Protein AF-0000000079967316 (afdb_homodimer)

Secondary structure (DSSP, 8-state):
--SSTTGGGTTTHHHHHHHHHHHHHHHHHGGG--------HHHHHHHHHHHHHHHHHHHHHHHHHHHHHHHHHSSSS-TTTT--SSS-GGGGG---S--SS-EEEES-SSTT-EEEE-HHHHHHHSB---STT--SPP-EEEEE--TT--HHHHHHHHHB--EEEEE-SS-SS--TTS-GGGGGGEEEE--EE-SS-BTTSSS-EE-HHHHHHHTT-S-EEEEEE--TTHHHHHHHHHHHHHHHH--TT-----SEEEEEEEEE--SS-SSTTS-S-----SHHHHHHHHHHHHHTTEEEEEEEE-HHHHHHHTSS-EEEEEEEESS-TTT-GGG--/--SSTTGGGTTTHHHHHHHHHHHHHHHHHGGG--------HHHHHHHHHHHHHHHHHHHHHHHHHHHHHHHHHSSSS-TTTTTTSS--GGGGG---S--SS-EEEES-SSTT-EEEE-HHHHHHHSB---STT--SPP-EEEEE--TT--HHHHHHHHHB--EEEEE-SS-SS--TTS-GGGGGGEEEE--EE-SS-BTTSSS-EE-HHHHHHHTT-S-EEEEEE--TTHHHHHHHHHHHHHHHH--TT-----SEEEEEEEEE--SS-SSTT--S-----SHHHHHHHHHHHHHTTEEEEEEEE-HHHHHHHTSS-EEEEEEEESS-TTT-GGG--

Sequence (674 aa):
MRFFYLRLFSKLASIYVLLKLVTTAYLQLQSLLPLSTRPNASCASQQLNMRLAYAERLWENSANARKHMLATSGAHRSFPEGYIYPYNIWDFARPSFFCPHDLERIGSLSDGGKVVCGMSRYETESPGPSSNVNSARPLIVYSFGIGNDSSFETSLLQRTNALVWGYDHSVDTWAEEIPPHQASRAQFKKASIGRVTNLAKDPPQFTIQDLMKSNNHSYIDLVKMDIEGAEFDAMSSLVSFVLGEQREGANATIPIGQLLVEIHLWTAPFDEDDGELIVPKNISSWIQWWSNIEELGLRPVNNEDNWIGNSITGRPSFMEYTLINAHDKKRNILLWEMRFFYLRLFSKLASIYVLLKLVTTAYLQLQSLLPLSTRPNASCASQQLNMRLAYAERLWENSANARKHMLATSGAHRSFPEGYIYPYNIWDFARPSFFCPHDLERIGSLSDGGKVVCGMSRYETESPGPSSNVNSARPLIVYSFGIGNDSSFETSLLQRTNALVWGYDHSVDTWAEEIPPHQASRAQFKKASIGRVTNLAKDPPQFTIQDLMKSNNHSYIDLVKMDIEGAEFDAMSSLVSFVLGEQREGANATIPIGQLLVEIHLWTAPFDEDDGELIVPKNISSWIQWWSNIEELGLRPVNNEDNWIGNSITGRPSFMEYTLINAHDKKRNILLWE

pLDDT: mean 84.81, std 19.81, range [20.23, 98.93]

Radius of gyration: 24.82 Å; Cα contacts (8 Å, |Δi|>4): 1251; chains: 2; bounding box: 50×74×70 Å

Solvent-accessible surface area (backbone atoms only — not comparable to full-atom values): 36699 Å² total; per-residue (Å²): 129,79,75,61,70,67,62,68,60,59,73,65,47,64,70,46,53,59,58,49,50,55,55,40,52,58,53,57,67,70,64,71,70,79,82,72,86,75,71,63,61,70,51,53,30,54,51,50,52,51,44,48,55,51,26,49,50,45,29,53,46,46,57,53,46,37,53,53,48,41,76,75,63,47,70,94,56,56,58,67,78,49,35,48,69,79,44,36,64,60,55,70,68,51,55,37,24,43,50,88,52,47,60,43,75,38,32,38,82,38,84,74,30,44,60,36,70,27,58,69,53,46,34,68,60,14,45,27,73,54,68,101,73,70,84,52,63,64,38,39,32,40,34,35,46,45,66,83,52,29,43,37,59,34,48,44,46,65,47,15,38,37,38,36,41,36,32,23,62,88,43,88,56,78,26,87,60,58,48,76,94,52,42,88,39,48,46,73,45,56,20,41,63,22,58,53,68,35,76,85,43,89,58,29,29,32,23,63,63,56,50,28,55,76,68,73,41,87,60,35,49,33,35,40,37,47,55,90,33,30,56,50,28,24,50,50,37,44,50,51,51,48,61,69,64,46,56,90,90,57,86,58,55,60,57,44,28,27,44,33,35,46,46,54,60,59,92,59,72,90,45,84,81,52,60,91,66,58,55,61,74,38,60,65,52,42,50,49,56,54,48,55,49,38,68,26,26,39,37,38,45,39,63,44,77,35,59,55,60,17,53,74,68,52,40,95,32,32,38,35,36,24,28,36,38,78,64,48,53,86,78,21,73,92,56,56,106,130,80,75,61,70,65,63,67,62,59,74,66,46,65,69,47,53,60,58,51,49,54,56,42,52,58,52,57,66,70,64,72,70,79,82,74,86,75,71,62,63,68,53,54,30,53,52,50,53,51,44,51,53,51,26,50,52,46,29,52,45,45,58,53,46,38,53,52,47,41,77,74,66,47,71,93,53,55,59,67,80,48,34,48,68,79,43,35,64,62,54,69,68,51,55,38,25,44,50,87,51,48,59,42,77,38,34,40,81,39,86,76,30,45,61,36,70,26,57,69,52,46,33,68,60,15,45,28,74,56,67,101,72,72,84,53,63,65,39,37,32,42,35,33,45,46,66,80,51,29,43,38,59,32,47,44,46,65,49,14,36,36,37,35,42,36,32,23,60,89,43,88,55,77,27,87,60,54,49,75,93,53,41,90,39,49,46,71,44,58,20,40,62,22,58,53,67,36,77,87,41,88,58,29,28,32,22,63,63,56,50,28,54,75,69,72,40,86,58,36,50,34,36,40,38,48,56,88,36,30,57,48,29,23,49,51,38,44,49,51,50,50,62,70,64,47,56,91,89,57,86,58,56,60,58,47,27,27,43,33,36,47,46,52,61,59,92,59,71,88,44,86,81,53,61,92,69,61,56,61,75,39,60,66,52,42,50,48,56,53,48,55,49,36,69,26,26,39,38,38,45,38,63,42,78,35,59,58,60,16,54,73,68,51,41,94,32,33,37,35,35,24,27,37,36,76,63,49,52,86,77,20,73,90,56,54,104

Foldseek 3Di:
DLPPVVVVVPVVLPVVVVVQQVVLVVVLVVPPDDPPDDPDPVVVQVLLVVLLVVLVVQQVVLQVVLVVCCVVPFPDAAPQFRADPPHHLCSSPAFRGAQSADWDWFGGPAPPIFIDRPPVLQCVQFNAPDDPDPPGDAAEEEEEDQPQGCRRVQSCNGGGNHQYEYEAQVDDDHHDNHDPVSVVSYHYDNEAEAQDWDVPDVPTYHAPVVVCVVVVHPAHQEYEEDHQQRVLGRVVNQLVVQVVPDDPPDLTARRYFKYKYKAFGDPDRPDPVPPPRDHDRGSVSVSVSVVSNVSRAKGWNDKDQNCVVCVVVVGRGIMITMIGRSPCCPPHSSNDD/DLVPVVVVVPPVLPVVQVVQQVVLVVVLVVPPDDPPDDPDPVVVQVLLVVLLVVLVVQQVVLQVVLVVCCVVPFPDAAPQFRADPPGHLCSSPAFRGAQSADWDWFGGPAPPIFIDRPPVLQCVQFNAPDDPDPPGDAAEEEEEDQPQGCRRVQSCNGGGNHQYEYEAQVDDDHHDNHDPVSVVSYHYDNEAEAQDWDVPDVPTYHAPVVVCVVVVHPAHQEYEEDHQQRVLGRVVNQLVVQVVPDDPPDLTARRYFKYKYKAFRDPDRPDPVPPPRDHDRGSVSVSVSVVSNVSRAKGWNDKDQNCVVCVVVVGRGIMITMIGRSPCCPPHSSNDD

InterPro domains:
  IPR006342 Methyltransferase FkbM [PF05050] (109-272)
  IPR026913 Probable methyltransferase-like protein 24 [PTHR32026] (83-327)

Structure (mmCIF, N/CA/C/O backbone):
data_AF-0000000079967316-model_v1
#
loop_
_entity.id
_entity.type
_entity.pdbx_description
1 polymer 'Methyltransferase FkbM domain-containing protein'
#
loop_
_atom_site.group_PDB
_atom_site.id
_atom_site.type_symbol
_atom_site.label_atom_id
_atom_site.label_alt_id
_atom_site.label_comp_id
_atom_site.label_asym_id
_atom_site.label_entity_id
_atom_site.label_seq_id
_atom_site.pdbx_PDB_ins_code
_atom_site.Cartn_x
_atom_site.Cartn_y
_atom_site.Cartn_z
_atom_site.occupancy
_atom_site.B_iso_or_equiv
_atom_site.auth_seq_id
_atom_site.auth_comp_id
_atom_site.auth_asym_id
_atom_site.auth_atom_id
_atom_site.pdbx_PDB_model_num
ATOM 1 N N . MET A 1 1 ? -9.715 29.477 -24.779 1 20.87 1 MET A N 1
ATOM 2 C CA . MET A 1 1 ? -9.976 28.04 -24.805 1 20.87 1 MET A CA 1
ATOM 3 C C . MET A 1 1 ? -9.886 27.445 -23.403 1 20.87 1 MET A C 1
ATOM 5 O O . MET A 1 1 ? -10.12 26.25 -23.216 1 20.87 1 MET A O 1
ATOM 9 N N . ARG A 1 2 ? -9.058 28.189 -22.53 1 22.95 2 ARG A N 1
ATOM 10 C CA . ARG A 1 2 ? -8.559 28.036 -21.167 1 22.95 2 ARG A CA 1
ATOM 11 C C . ARG A 1 2 ? -9.702 28.068 -20.158 1 22.95 2 ARG A C 1
ATOM 13 O O . ARG A 1 2 ? -9.591 27.503 -19.068 1 22.95 2 ARG A O 1
ATOM 20 N N . PHE A 1 3 ? -10.752 28.868 -20.422 1 25.44 3 PHE A N 1
ATOM 21 C CA . PHE A 1 3 ? -11.888 29.27 -19.601 1 25.44 3 PHE A CA 1
ATOM 22 C C . PHE A 1 3 ? -12.865 28.114 -19.425 1 25.44 3 PHE A C 1
ATOM 24 O O . PHE A 1 3 ? -13.81 28.207 -18.638 1 25.44 3 PHE A O 1
ATOM 31 N N . PHE A 1 4 ? -12.927 27.21 -20.449 1 26.33 4 PHE A N 1
ATOM 32 C CA . PHE A 1 4 ? -13.998 26.226 -20.555 1 26.33 4 PHE A CA 1
ATOM 33 C C . PHE A 1 4 ? -13.797 25.097 -19.552 1 26.33 4 PHE A C 1
ATOM 35 O O . PHE A 1 4 ? -14.723 24.329 -19.28 1 26.33 4 PHE A O 1
ATOM 42 N N . TYR A 1 5 ? -12.518 24.734 -19.268 1 27.33 5 TYR A N 1
ATOM 43 C CA . TYR A 1 5 ? -12.291 23.506 -18.514 1 27.33 5 TYR A CA 1
ATOM 44 C C . TYR A 1 5 ? -12.701 23.678 -17.056 1 27.33 5 TYR A C 1
ATOM 46 O O . TYR A 1 5 ? -12.943 22.694 -16.353 1 27.33 5 TYR A O 1
ATOM 54 N N . LEU A 1 6 ? -12.744 24.897 -16.492 1 29.48 6 LEU A N 1
ATOM 55 C CA . LEU A 1 6 ? -13.038 25.142 -15.085 1 29.48 6 LEU A CA 1
ATOM 56 C C . LEU A 1 6 ? -14.517 24.915 -14.792 1 29.48 6 LEU A C 1
ATOM 58 O O . LEU A 1 6 ? -14.884 24.556 -13.67 1 29.48 6 LEU A O 1
ATOM 62 N N . ARG A 1 7 ? -15.41 25.325 -15.693 1 29.53 7 ARG A N 1
ATOM 63 C CA . ARG A 1 7 ? -16.852 25.336 -15.468 1 29.53 7 ARG A CA 1
ATOM 64 C C . ARG A 1 7 ? -17.401 23.917 -15.364 1 29.53 7 ARG A C 1
ATOM 66 O O . ARG A 1 7 ? -18.543 23.717 -14.943 1 29.53 7 ARG A O 1
ATOM 73 N N . LEU A 1 8 ? -16.902 22.966 -16.166 1 31.68 8 LEU A N 1
ATOM 74 C CA . LEU A 1 8 ? -17.505 21.638 -16.154 1 31.68 8 LEU A CA 1
ATOM 75 C C . LEU A 1 8 ? -17.348 20.981 -14.786 1 31.68 8 LEU A C 1
ATOM 77 O O . LEU A 1 8 ? -18.048 20.016 -14.472 1 31.68 8 LEU A O 1
ATOM 81 N N . PHE A 1 9 ? -16.39 21.37 -13.953 1 34.66 9 PHE A N 1
ATOM 82 C CA . PHE A 1 9 ? -16.179 20.667 -12.693 1 34.66 9 PHE A CA 1
ATOM 83 C C . PHE A 1 9 ? -17.197 21.108 -11.649 1 34.66 9 PHE A C 1
ATOM 85 O O . PHE A 1 9 ? -17.285 20.517 -10.571 1 34.66 9 PHE A O 1
ATOM 92 N N . SER A 1 10 ? -17.874 22.265 -11.755 1 32.57 10 SER A N 1
ATOM 93 C CA . SER A 1 10 ? -18.725 22.761 -10.679 1 32.57 10 SER A CA 1
ATOM 94 C C . SER A 1 10 ? -19.978 21.905 -10.525 1 32.57 10 SER A C 1
ATOM 96 O O . SER A 1 10 ? -20.474 21.715 -9.413 1 32.57 10 SER A O 1
ATOM 98 N N . LYS A 1 11 ? -20.784 21.708 -11.613 1 34.47 11 LYS A N 1
ATOM 99 C CA . LYS A 1 11 ? -22.096 21.076 -11.514 1 34.47 11 LYS A CA 1
ATOM 100 C C . LYS A 1 11 ? -21.978 19.641 -11.008 1 34.47 11 LYS A C 1
ATOM 102 O O . LYS A 1 11 ? -22.947 19.075 -10.499 1 34.47 11 LYS A O 1
ATOM 107 N N . LEU A 1 12 ? -20.986 18.853 -11.271 1 38.64 12 LEU A N 1
ATOM 108 C CA . LEU A 1 12 ? -20.85 17.456 -10.874 1 38.64 12 LEU A CA 1
ATOM 109 C C . LEU A 1 12 ? -20.573 17.34 -9.379 1 38.64 12 LEU A C 1
ATOM 111 O O . LEU A 1 12 ? -20.454 16.233 -8.849 1 38.64 12 LEU A O 1
ATOM 115 N N . ALA A 1 13 ? -20.458 18.448 -8.688 1 36.48 13 ALA A N 1
ATOM 116 C CA . ALA A 1 13 ? -20.172 18.5 -7.257 1 36.48 13 ALA A CA 1
ATOM 117 C C . ALA A 1 13 ? -21.405 18.133 -6.437 1 36.48 13 ALA A C 1
ATOM 119 O O . ALA A 1 13 ? -21.295 17.479 -5.397 1 36.48 13 ALA A O 1
ATOM 120 N N . SER A 1 14 ? -22.65 18.573 -6.864 1 37.32 14 SER A N 1
ATOM 121 C CA . SER A 1 14 ? -23.788 18.38 -5.971 1 37.32 14 SER A CA 1
ATOM 122 C C . SER A 1 14 ? -24.116 16.9 -5.807 1 37.32 14 SER A C 1
ATOM 124 O O . SER A 1 14 ? -24.436 16.448 -4.705 1 37.32 14 SER A O 1
ATOM 126 N N . ILE A 1 15 ? -24.245 16.152 -6.824 1 42.55 15 ILE A N 1
ATOM 127 C CA . ILE A 1 15 ? -24.601 14.741 -6.727 1 42.55 15 ILE A CA 1
ATOM 128 C C . ILE A 1 15 ? -23.491 13.977 -6.008 1 42.55 15 ILE A C 1
ATOM 130 O O . ILE A 1 15 ? -23.759 13.017 -5.281 1 42.55 15 ILE A O 1
ATOM 134 N N . TYR A 1 16 ? -22.37 14.51 -5.946 1 47.12 16 TYR A N 1
ATOM 135 C CA . TYR A 1 16 ? -21.182 13.914 -5.346 1 47.12 16 TYR A CA 1
ATOM 136 C C . TYR A 1 16 ? -21.264 13.95 -3.824 1 47.12 16 TYR A C 1
ATOM 138 O O . TYR A 1 16 ? -20.809 13.023 -3.15 1 47.12 16 TYR A O 1
ATOM 146 N N . VAL A 1 17 ? -21.94 14.966 -3.265 1 45.71 17 VAL A N 1
ATOM 147 C CA . VAL A 1 17 ? -22.002 15.135 -1.817 1 45.71 17 VAL A CA 1
ATOM 148 C C . VAL A 1 17 ? -22.902 14.062 -1.209 1 45.71 17 VAL A C 1
ATOM 150 O O . VAL A 1 17 ? -22.554 13.452 -0.196 1 45.71 17 VAL A O 1
ATOM 153 N N . LEU A 1 18 ? -24.027 13.772 -1.834 1 47.43 18 LEU A N 1
ATOM 154 C CA . LEU A 1 18 ? -24.973 12.831 -1.244 1 47.43 18 LEU A CA 1
ATOM 155 C C . LEU A 1 18 ? -24.435 11.406 -1.31 1 47.43 18 LEU A C 1
ATOM 157 O O . LEU A 1 18 ? -24.546 10.65 -0.342 1 47.43 18 LEU A O 1
ATOM 161 N N . LEU A 1 19 ? -23.857 11.12 -2.335 1 50.26 19 LEU A N 1
ATOM 162 C CA . LEU A 1 19 ? -23.348 9.764 -2.509 1 50.26 19 LEU A CA 1
ATOM 163 C C . LEU A 1 19 ? -22.163 9.505 -1.585 1 50.26 19 LEU A C 1
ATOM 165 O O . LEU A 1 19 ? -22.029 8.411 -1.033 1 50.26 19 LEU A O 1
ATOM 169 N N . LYS A 1 20 ? -21.465 10.447 -1.334 1 50.29 20 LYS A N 1
ATOM 170 C CA . LYS A 1 20 ? -20.309 10.393 -0.444 1 50.29 20 LYS A CA 1
ATOM 171 C C . LYS A 1 20 ? -20.742 10.236 1.011 1 50.29 20 LYS A C 1
ATOM 173 O O . LYS A 1 20 ? -20.082 9.545 1.79 1 50.29 20 LYS A O 1
ATOM 178 N N . LEU A 1 21 ? -21.916 10.806 1.404 1 48.21 21 LEU A N 1
ATOM 179 C CA . LEU A 1 21 ? -22.389 10.769 2.784 1 48.21 21 LEU A CA 1
ATOM 180 C C . LEU A 1 21 ? -22.848 9.365 3.163 1 48.21 21 LEU A C 1
ATOM 182 O O . LEU A 1 21 ? -22.574 8.896 4.27 1 48.21 21 LEU A O 1
ATOM 186 N N . VAL A 1 22 ? -23.471 8.729 2.257 1 47.1 22 VAL A N 1
ATOM 187 C CA . VAL A 1 22 ? -24.044 7.426 2.578 1 47.1 22 VAL A CA 1
ATOM 188 C C . VAL A 1 22 ? -22.933 6.384 2.688 1 47.1 22 VAL A C 1
ATOM 190 O O . VAL A 1 22 ? -22.917 5.58 3.623 1 47.1 22 VAL A O 1
ATOM 193 N N . THR A 1 23 ? -22.004 6.518 1.852 1 48.42 23 THR A N 1
ATOM 194 C CA . THR A 1 23 ? -20.972 5.488 1.87 1 48.42 23 THR A CA 1
ATOM 195 C C . THR A 1 23 ? -20.038 5.678 3.063 1 48.42 23 THR A C 1
ATOM 197 O O . THR A 1 23 ? -19.629 4.704 3.699 1 48.42 23 THR A O 1
ATOM 200 N N . THR A 1 24 ? -19.805 6.821 3.405 1 47.97 24 THR A N 1
ATOM 201 C CA . THR A 1 24 ? -18.964 7.111 4.562 1 47.97 24 THR A CA 1
ATOM 202 C C . THR A 1 24 ? -19.677 6.732 5.857 1 47.97 24 THR A C 1
ATOM 204 O O . THR A 1 24 ? -19.072 6.144 6.756 1 47.97 24 THR A O 1
ATOM 207 N N . ALA A 1 25 ? -20.931 7.115 5.963 1 46.42 25 ALA A N 1
ATOM 208 C CA . ALA A 1 25 ? -21.716 6.827 7.161 1 46.42 25 ALA A CA 1
ATOM 209 C C . ALA A 1 25 ? -21.862 5.322 7.372 1 46.42 25 ALA A C 1
ATOM 211 O O . ALA A 1 25 ? -21.795 4.839 8.504 1 46.42 25 ALA A O 1
ATOM 212 N N . TYR A 1 26 ? -22.095 4.611 6.392 1 43.2 26 TYR A N 1
ATOM 213 C CA . TYR A 1 26 ? -22.253 3.166 6.511 1 43.2 26 TYR A CA 1
ATOM 214 C C . TYR A 1 26 ? -20.978 2.518 7.037 1 43.2 26 TYR A C 1
ATOM 216 O O . TYR A 1 26 ? -21.032 1.627 7.887 1 43.2 26 TYR A O 1
ATOM 224 N N . LEU A 1 27 ? -19.92 2.985 6.675 1 45.82 27 LEU A N 1
ATOM 225 C CA . LEU A 1 27 ? -18.649 2.394 7.08 1 45.82 27 LEU A CA 1
ATOM 226 C C . LEU A 1 27 ? -18.35 2.697 8.544 1 45.82 27 LEU A C 1
ATOM 228 O O . LEU A 1 27 ? -17.77 1.868 9.248 1 45.82 27 LEU A O 1
ATOM 232 N N . GLN A 1 28 ? -18.813 3.817 9.02 1 43.46 28 GLN A N 1
ATOM 233 C CA . GLN A 1 28 ? -18.549 4.254 10.387 1 43.46 28 GLN A CA 1
ATOM 234 C C . GLN A 1 28 ? -19.336 3.419 11.393 1 43.46 28 GLN A C 1
ATOM 236 O O . GLN A 1 28 ? -18.84 3.12 12.482 1 43.46 28 GLN A O 1
ATOM 241 N N . LEU A 1 29 ? -20.489 3.035 11.141 1 42.11 29 LEU A N 1
ATOM 242 C CA . LEU A 1 29 ? -21.345 2.388 12.129 1 42.11 29 LEU A CA 1
ATOM 243 C C . LEU A 1 29 ? -20.837 0.987 12.454 1 42.11 29 LEU A C 1
ATOM 245 O O . LEU A 1 29 ? -21.013 0.503 13.575 1 42.11 29 LEU A O 1
ATOM 249 N N . GLN A 1 30 ? -20.303 0.362 11.599 1 37.48 30 GLN A N 1
ATOM 250 C CA . GLN A 1 30 ? -20.005 -1.041 11.867 1 37.48 30 GLN A CA 1
ATOM 251 C C . GLN A 1 30 ? -18.701 -1.186 12.646 1 37.48 30 GLN A C 1
ATOM 253 O O . GLN A 1 30 ? -18.387 -2.27 13.144 1 37.48 30 GLN A O 1
ATOM 258 N N . SER A 1 31 ? -17.95 -0.18 12.805 1 41.25 31 SER A N 1
ATOM 259 C CA . SER A 1 31 ? -16.61 -0.318 13.367 1 41.25 31 SER A CA 1
ATOM 260 C C . SER A 1 31 ? -16.645 -0.303 14.891 1 41.25 31 SER A C 1
ATOM 262 O O . SER A 1 31 ? -15.599 -0.347 15.542 1 41.25 31 SER A O 1
ATOM 264 N N . LEU A 1 32 ? -17.749 -0.22 15.576 1 38.35 32 LEU A N 1
ATOM 265 C CA . LEU A 1 32 ? -17.72 0.057 17.008 1 38.35 32 LEU A CA 1
ATOM 266 C C . LEU A 1 32 ? -17.588 -1.234 17.809 1 38.35 32 LEU A C 1
ATOM 268 O O . LEU A 1 32 ? -17.91 -1.267 18.999 1 38.35 32 LEU A O 1
ATOM 272 N N . LEU 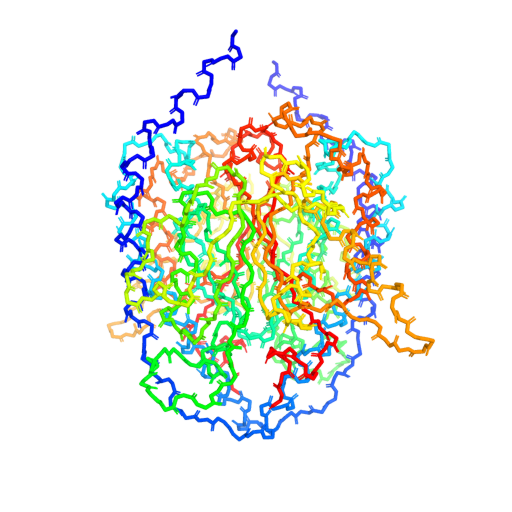A 1 33 ? -17.292 -2.342 17.264 1 34.73 33 LEU A N 1
ATOM 273 C CA . LEU A 1 33 ? -17.259 -3.439 18.225 1 34.73 33 LEU A CA 1
ATOM 274 C C . LEU A 1 33 ? -15.931 -3.465 18.975 1 34.73 33 LEU A C 1
ATOM 276 O O . LEU A 1 33 ? -14.864 -3.437 18.357 1 34.73 33 LEU A O 1
ATOM 280 N N . PRO A 1 34 ? -15.94 -3.291 20.308 1 37.12 34 PRO A N 1
ATOM 281 C CA . PRO A 1 34 ? -14.742 -3.26 21.15 1 37.12 34 PRO A CA 1
ATOM 282 C C . PRO A 1 34 ? -14.015 -4.602 21.192 1 37.12 34 PRO A C 1
ATOM 284 O O . PRO A 1 34 ? -14.657 -5.655 21.216 1 37.12 34 PRO A O 1
ATOM 287 N N . LEU A 1 35 ? -12.875 -4.726 20.686 1 40.95 35 LEU A N 1
ATOM 288 C CA . LEU A 1 35 ? -12.057 -5.917 20.892 1 40.95 35 LEU A CA 1
ATOM 289 C C . LEU A 1 35 ? -11.568 -5.998 22.334 1 40.95 35 LEU A C 1
ATOM 291 O O . LEU A 1 35 ? -10.879 -5.093 22.812 1 40.95 35 LEU A O 1
ATOM 295 N N . SER A 1 36 ? -12.189 -6.665 23.217 1 38.23 36 SER A N 1
ATOM 296 C CA . SER A 1 36 ? -12.006 -6.735 24.663 1 38.23 36 SER A CA 1
ATOM 297 C C . SER A 1 36 ? -10.585 -7.155 25.021 1 38.23 36 SER A C 1
ATOM 299 O O . SER A 1 36 ? -10.009 -6.654 25.989 1 38.23 36 SER A O 1
ATOM 301 N N . THR A 1 37 ? -10.061 -8.306 24.658 1 45.14 37 THR A N 1
ATOM 302 C CA . THR A 1 37 ? -9.124 -8.87 25.623 1 45.14 37 THR A CA 1
ATOM 303 C C . THR A 1 37 ? -7.718 -8.323 25.395 1 45.14 37 THR A C 1
ATOM 305 O O . THR A 1 37 ? -7.146 -8.497 24.316 1 45.14 37 THR A O 1
ATOM 308 N N . ARG A 1 38 ? -7.189 -7.487 26.308 1 51.39 38 ARG A N 1
ATOM 309 C CA . ARG A 1 38 ? -5.897 -6.811 26.241 1 51.39 38 ARG A CA 1
ATOM 310 C C . ARG A 1 38 ? -4.753 -7.794 26.46 1 51.39 38 ARG A C 1
ATOM 312 O O . ARG A 1 38 ? -4.735 -8.523 27.454 1 51.39 38 ARG A O 1
ATOM 319 N N . PRO A 1 39 ? -3.951 -8.019 25.469 1 57.18 39 PRO A N 1
ATOM 320 C CA . PRO A 1 39 ? -2.758 -8.831 25.718 1 57.18 39 PRO A CA 1
ATOM 321 C C . PRO A 1 39 ? -1.907 -8.294 26.866 1 57.18 39 PRO A C 1
ATOM 323 O O . PRO A 1 39 ? -2.043 -7.128 27.247 1 57.18 39 PRO A O 1
ATOM 326 N N . ASN A 1 40 ? -1.154 -9.191 27.519 1 66.77 40 ASN A N 1
ATOM 327 C CA . ASN A 1 40 ? -0.143 -8.807 28.499 1 66.77 40 ASN A CA 1
ATOM 328 C C . ASN A 1 40 ? 0.749 -7.686 27.974 1 66.77 40 ASN A C 1
ATOM 330 O O . ASN A 1 40 ? 1.302 -7.789 26.878 1 66.77 40 ASN A O 1
ATOM 334 N N . ALA A 1 41 ? 0.822 -6.554 28.575 1 72.64 41 ALA A N 1
ATOM 335 C CA . ALA A 1 41 ? 1.475 -5.304 28.194 1 72.64 41 ALA A CA 1
ATOM 336 C C . ALA A 1 41 ? 2.943 -5.537 27.846 1 72.64 41 ALA A C 1
ATOM 338 O O . ALA A 1 41 ? 3.456 -4.965 26.881 1 72.64 41 ALA A O 1
ATOM 339 N N . SER A 1 42 ? 3.568 -6.419 28.583 1 79.98 42 SER A N 1
ATOM 340 C CA . SER A 1 42 ? 4.982 -6.672 28.327 1 79.98 42 SER A CA 1
ATOM 341 C C . SER A 1 42 ? 5.185 -7.376 26.99 1 79.98 42 SER A C 1
ATOM 343 O O . SER A 1 42 ? 6.099 -7.037 26.236 1 79.98 42 SER A O 1
ATOM 345 N N . CYS A 1 43 ? 4.306 -8.162 26.696 1 84.64 43 CYS A N 1
ATOM 346 C CA . CYS A 1 43 ? 4.376 -8.912 25.447 1 84.64 43 CYS A CA 1
ATOM 347 C C . CYS A 1 43 ? 4.11 -8.005 24.251 1 84.64 43 CYS A C 1
ATOM 349 O O . CYS A 1 43 ? 4.825 -8.067 23.248 1 84.64 43 CYS A O 1
ATOM 351 N N . ALA A 1 44 ? 3.245 -7.182 24.417 1 85.35 44 ALA A N 1
ATOM 352 C CA . ALA A 1 44 ? 2.882 -6.263 23.341 1 85.35 44 ALA A CA 1
ATOM 353 C C . ALA A 1 44 ? 4.013 -5.279 23.056 1 85.35 44 ALA A C 1
ATOM 355 O O . ALA A 1 44 ? 4.303 -4.977 21.896 1 85.35 44 ALA A O 1
ATOM 356 N N . SER A 1 45 ? 4.636 -4.896 24.096 1 89.08 45 SER A N 1
ATOM 357 C CA . SER A 1 45 ? 5.738 -3.951 23.954 1 89.08 45 SER A CA 1
ATOM 358 C C . SER A 1 45 ? 6.926 -4.59 23.243 1 89.08 45 SER A C 1
ATOM 360 O O . SER A 1 45 ? 7.545 -3.969 22.376 1 89.08 45 SER A O 1
ATOM 362 N N . GLN A 1 46 ? 7.223 -5.756 23.58 1 90.05 46 GLN A N 1
ATOM 363 C CA . GLN A 1 46 ? 8.339 -6.454 22.95 1 90.05 46 GLN A CA 1
ATOM 364 C C . GLN A 1 46 ? 8.075 -6.684 21.464 1 90.05 46 GLN A C 1
ATOM 366 O O . GLN A 1 46 ? 8.965 -6.492 20.633 1 90.05 46 GLN A O 1
ATOM 371 N N . GLN A 1 47 ? 6.925 -7.026 21.151 1 91.14 47 GLN A N 1
ATOM 372 C CA . GLN A 1 47 ? 6.565 -7.274 19.759 1 91.14 47 GLN A CA 1
ATOM 373 C C . GLN A 1 47 ? 6.633 -5.99 18.937 1 91.14 47 GLN A C 1
ATOM 375 O O . GLN A 1 47 ? 7.106 -6.001 17.798 1 91.14 47 GLN A O 1
ATOM 380 N N . LEU A 1 48 ? 6.148 -4.916 19.512 1 94.35 48 LEU A N 1
ATOM 381 C CA . LEU A 1 48 ? 6.197 -3.632 18.82 1 94.35 48 LEU A CA 1
ATOM 382 C C . LEU A 1 48 ? 7.638 -3.222 18.538 1 94.35 48 LEU A C 1
ATOM 384 O O . LEU A 1 48 ? 7.964 -2.81 17.422 1 94.35 48 LEU A O 1
ATOM 388 N N . ASN A 1 49 ? 8.469 -3.417 19.527 1 94.67 49 ASN A N 1
ATOM 389 C CA . ASN A 1 49 ? 9.869 -3.041 19.362 1 94.67 49 ASN A CA 1
ATOM 390 C C . ASN A 1 49 ? 10.552 -3.879 18.286 1 94.67 49 ASN A C 1
ATOM 392 O O . ASN A 1 49 ? 11.35 -3.361 17.502 1 94.67 49 ASN A O 1
ATOM 396 N N . MET A 1 50 ? 10.223 -5.101 18.242 1 94.17 50 MET A N 1
ATOM 397 C CA . MET A 1 50 ? 10.801 -5.983 17.231 1 94.17 50 MET A CA 1
ATOM 398 C C . MET A 1 50 ? 10.335 -5.587 15.834 1 94.17 50 MET A C 1
ATOM 400 O O . MET A 1 50 ? 11.131 -5.564 14.893 1 94.17 50 MET A O 1
ATOM 404 N N . ARG A 1 51 ? 9.117 -5.294 15.719 1 95.63 51 ARG A N 1
ATOM 405 C CA . ARG A 1 51 ? 8.562 -4.89 14.431 1 95.63 51 ARG A CA 1
ATOM 406 C C . ARG A 1 51 ? 9.174 -3.575 13.959 1 95.63 51 ARG A C 1
ATOM 408 O O . ARG A 1 51 ? 9.533 -3.436 12.788 1 95.63 51 ARG A O 1
ATOM 415 N N . LEU A 1 52 ? 9.312 -2.667 14.861 1 97.34 52 LEU A N 1
ATOM 416 C CA . LEU A 1 52 ? 9.893 -1.372 14.524 1 97.34 52 LEU A CA 1
ATOM 417 C C . LEU A 1 52 ? 11.347 -1.524 14.092 1 97.34 52 LEU A C 1
ATOM 419 O O . LEU A 1 52 ? 11.784 -0.886 13.131 1 97.34 52 LEU A O 1
ATOM 423 N N . ALA A 1 53 ? 12.077 -2.365 14.799 1 97.05 53 ALA A N 1
ATOM 424 C CA . ALA A 1 53 ? 13.477 -2.598 14.453 1 97.05 53 ALA A CA 1
ATOM 425 C C . ALA A 1 53 ? 13.603 -3.221 13.066 1 97.05 53 ALA A C 1
ATOM 427 O O . ALA A 1 53 ? 14.466 -2.827 12.278 1 97.05 53 ALA A O 1
ATOM 428 N N . TYR A 1 54 ? 12.775 -4.135 12.788 1 97.16 54 TYR A N 1
ATOM 429 C CA . TYR A 1 54 ? 12.797 -4.779 11.479 1 97.16 54 TYR A CA 1
ATOM 430 C C . TYR A 1 54 ? 12.415 -3.795 10.38 1 97.16 54 TYR A C 1
ATOM 432 O O . TYR A 1 54 ? 13.055 -3.752 9.327 1 97.16 54 TYR A O 1
ATOM 440 N N . ALA A 1 55 ? 11.391 -3.042 10.612 1 98.17 55 ALA A N 1
ATOM 441 C CA . ALA A 1 55 ? 10.954 -2.034 9.649 1 98.17 55 ALA A CA 1
ATOM 442 C C . ALA A 1 55 ? 12.069 -1.033 9.36 1 98.17 55 ALA A C 1
ATOM 444 O O . ALA A 1 55 ? 12.256 -0.616 8.215 1 98.17 55 ALA A O 1
ATOM 445 N N . GLU A 1 56 ? 12.761 -0.656 10.385 1 98 56 GLU A N 1
ATOM 446 C CA . GLU A 1 56 ? 13.859 0.289 10.206 1 98 56 GLU A CA 1
ATOM 447 C C . GLU A 1 56 ? 14.96 -0.303 9.33 1 98 56 GLU A C 1
ATOM 449 O O . GLU A 1 56 ? 15.53 0.392 8.486 1 98 56 GLU A O 1
ATOM 454 N N . ARG A 1 57 ? 15.226 -1.516 9.51 1 97.46 57 ARG A N 1
ATOM 455 C CA . ARG A 1 57 ? 16.23 -2.18 8.685 1 97.46 57 ARG A CA 1
ATOM 456 C C . ARG A 1 57 ? 15.803 -2.208 7.221 1 97.46 57 ARG A C 1
ATOM 458 O O . ARG A 1 57 ? 16.62 -1.976 6.326 1 97.46 57 ARG A O 1
ATOM 465 N N . LEU A 1 58 ? 14.563 -2.528 6.98 1 97.07 58 LEU A N 1
ATOM 466 C CA . LEU A 1 58 ? 14.05 -2.525 5.614 1 97.07 58 LEU A CA 1
ATOM 467 C C . LEU A 1 58 ? 14.179 -1.14 4.988 1 97.07 58 LEU A C 1
ATOM 469 O O . LEU A 1 58 ? 14.566 -1.014 3.824 1 97.07 58 LEU A O 1
ATOM 473 N N . TRP A 1 59 ? 13.834 -0.151 5.719 1 97.61 59 TRP A N 1
ATOM 474 C CA . TRP A 1 59 ? 13.943 1.218 5.226 1 97.61 59 TRP A CA 1
ATOM 475 C C . TRP A 1 59 ? 15.392 1.565 4.9 1 97.61 59 TRP A C 1
ATOM 477 O O . TRP A 1 59 ? 15.674 2.167 3.861 1 97.61 59 TRP A O 1
ATOM 487 N N . GLU A 1 60 ? 16.316 1.242 5.8 1 97.09 60 GLU A N 1
ATOM 488 C CA . GLU A 1 60 ? 17.731 1.516 5.567 1 97.09 60 GLU A CA 1
ATOM 489 C C . GLU A 1 60 ? 18.213 0.87 4.272 1 97.09 60 GLU A C 1
ATOM 491 O O . GLU A 1 60 ? 18.947 1.489 3.499 1 97.09 60 GLU A O 1
ATOM 496 N N . ASN A 1 61 ? 17.788 -0.326 4.086 1 95.27 61 ASN A N 1
ATOM 497 C CA . ASN A 1 61 ? 18.136 -1.023 2.852 1 95.27 61 ASN A CA 1
ATOM 498 C C . ASN A 1 61 ? 17.6 -0.291 1.625 1 95.27 61 ASN A C 1
ATOM 500 O O . ASN A 1 61 ? 18.299 -0.162 0.619 1 95.27 61 ASN A O 1
ATOM 504 N N . SER A 1 62 ? 16.419 0.131 1.75 1 94.48 62 SER A N 1
ATOM 505 C CA . SER A 1 62 ? 15.797 0.85 0.643 1 94.48 62 SER A CA 1
ATOM 506 C C . SER A 1 62 ? 16.498 2.179 0.383 1 94.48 62 SER A C 1
ATOM 508 O O . SER A 1 62 ? 16.712 2.559 -0.77 1 94.48 62 SER A O 1
ATOM 510 N N . ALA A 1 63 ? 16.788 2.905 1.419 1 94.79 63 ALA A N 1
ATOM 511 C CA . ALA A 1 63 ? 17.484 4.181 1.282 1 94.79 63 ALA A CA 1
ATOM 512 C C . ALA A 1 63 ? 18.842 3.996 0.611 1 94.79 63 ALA A C 1
ATOM 514 O O . ALA A 1 63 ? 19.247 4.811 -0.221 1 94.79 63 ALA A O 1
ATOM 515 N N . ASN A 1 64 ? 19.494 2.931 0.945 1 95 64 ASN A N 1
ATOM 516 C CA . ASN A 1 64 ? 20.772 2.63 0.308 1 95 64 ASN A CA 1
ATOM 517 C C . ASN A 1 64 ? 20.593 2.264 -1.162 1 95 64 ASN A C 1
ATOM 519 O O . ASN A 1 64 ? 21.37 2.699 -2.014 1 95 64 ASN A O 1
ATOM 523 N N . ALA A 1 65 ? 19.595 1.467 -1.429 1 93.14 65 ALA A N 1
ATOM 524 C CA . ALA A 1 65 ? 19.3 1.09 -2.81 1 93.14 65 ALA A CA 1
ATOM 525 C C . ALA A 1 65 ? 18.971 2.317 -3.655 1 93.14 65 ALA A C 1
ATOM 527 O O . ALA A 1 65 ? 19.318 2.376 -4.837 1 93.14 65 ALA A O 1
ATOM 528 N N . ARG A 1 66 ? 18.282 3.244 -3.064 1 93.79 66 ARG A N 1
ATOM 529 C CA . ARG A 1 66 ? 17.922 4.482 -3.747 1 93.79 66 ARG A CA 1
ATOM 530 C C . ARG A 1 66 ? 19.166 5.222 -4.228 1 93.79 66 ARG A C 1
ATOM 532 O O . ARG A 1 66 ? 19.172 5.791 -5.322 1 93.79 66 ARG A O 1
ATOM 539 N N . LYS A 1 67 ? 20.2 5.23 -3.424 1 92.86 67 LYS A N 1
ATOM 540 C CA . LYS A 1 67 ? 21.454 5.861 -3.824 1 92.86 67 LYS A CA 1
ATOM 541 C C . LYS A 1 67 ? 22.019 5.211 -5.084 1 92.86 67 LYS A C 1
ATOM 543 O O . LYS A 1 67 ? 22.486 5.905 -5.99 1 92.86 67 LYS A O 1
ATOM 548 N N . HIS A 1 68 ? 21.924 3.976 -5.085 1 91.37 68 HIS A N 1
ATOM 549 C CA . HIS A 1 68 ? 22.396 3.242 -6.254 1 91.37 68 HIS A CA 1
ATOM 550 C C . HIS A 1 68 ? 21.547 3.556 -7.481 1 91.37 68 HIS A C 1
ATOM 552 O O . HIS A 1 68 ? 22.078 3.749 -8.577 1 91.37 68 HIS A O 1
ATOM 558 N N . MET A 1 69 ? 20.269 3.587 -7.311 1 92.22 69 MET A N 1
ATOM 559 C CA . MET A 1 69 ? 19.353 3.914 -8.401 1 92.22 69 MET A CA 1
ATOM 560 C C . MET A 1 69 ? 19.668 5.288 -8.982 1 92.22 69 MET A C 1
ATOM 562 O O . MET A 1 69 ? 19.651 5.469 -10.201 1 92.22 69 MET A O 1
ATOM 566 N N . LEU A 1 70 ? 19.92 6.189 -8.115 1 92.25 70 LEU A N 1
ATOM 567 C CA . LEU A 1 70 ? 20.239 7.544 -8.551 1 92.25 70 LEU A CA 1
ATOM 568 C C . LEU A 1 70 ? 21.534 7.566 -9.356 1 92.25 70 LEU A C 1
ATOM 570 O O . LEU A 1 70 ? 21.62 8.243 -10.383 1 92.25 70 LEU A O 1
ATOM 574 N N . ALA A 1 71 ? 22.48 6.867 -8.918 1 90.49 71 ALA A N 1
ATOM 575 C CA . ALA A 1 71 ? 23.785 6.836 -9.573 1 90.49 71 ALA A CA 1
ATOM 576 C C . ALA A 1 71 ? 23.687 6.203 -10.958 1 90.49 71 ALA A C 1
ATOM 578 O O . ALA A 1 71 ? 24.385 6.617 -11.888 1 90.49 71 ALA A O 1
ATOM 579 N N . THR A 1 72 ? 22.752 5.324 -11.135 1 87.01 72 THR A N 1
ATOM 580 C CA . THR A 1 72 ? 22.725 4.54 -12.365 1 87.01 72 THR A CA 1
ATOM 581 C C . THR A 1 72 ? 21.655 5.066 -13.318 1 87.01 72 THR A C 1
ATOM 583 O O . THR A 1 72 ? 21.77 4.909 -14.536 1 87.01 72 THR A O 1
ATOM 586 N N . SER A 1 73 ? 20.619 5.675 -12.803 1 82.87 73 SER A N 1
ATOM 587 C CA . SER A 1 73 ? 19.49 6.02 -13.66 1 82.87 73 SER A CA 1
ATOM 588 C C . SER A 1 73 ? 18.961 7.415 -13.343 1 82.87 73 SER A C 1
ATOM 590 O O . SER A 1 73 ? 17.942 7.838 -13.893 1 82.87 73 SER A O 1
ATOM 592 N N . GLY A 1 74 ? 19.532 8.038 -12.498 1 70.75 74 GLY A N 1
ATOM 593 C CA . GLY A 1 74 ? 18.975 9.295 -12.025 1 70.75 74 GLY A CA 1
ATOM 594 C C . GLY A 1 74 ? 19.295 10.468 -12.932 1 70.75 74 GLY A C 1
ATOM 595 O O . GLY A 1 74 ? 18.589 11.479 -12.921 1 70.75 74 GLY A O 1
ATOM 596 N N . ALA A 1 75 ? 20.273 10.335 -13.643 1 71.6 75 ALA A N 1
ATOM 597 C CA . ALA A 1 75 ? 20.716 11.519 -14.373 1 71.6 75 ALA A CA 1
ATOM 598 C C . ALA A 1 75 ? 20.198 11.504 -15.808 1 71.6 75 ALA A C 1
ATOM 600 O O . ALA A 1 75 ? 19.856 10.446 -16.34 1 71.6 75 ALA A O 1
ATOM 601 N N . HIS A 1 76 ? 19.799 12.767 -16.31 1 76.57 76 HIS A N 1
ATOM 602 C CA . HIS A 1 76 ? 19.647 13.075 -17.728 1 76.57 76 HIS A CA 1
ATOM 603 C C . HIS A 1 76 ? 18.282 12.635 -18.244 1 76.57 76 HIS A C 1
ATOM 605 O O . HIS A 1 76 ? 18.174 12.101 -19.351 1 76.57 76 HIS A O 1
ATOM 611 N N . ARG A 1 77 ? 17.364 12.591 -17.429 1 85.87 77 ARG A N 1
ATOM 612 C CA . ARG A 1 77 ? 15.999 12.355 -17.889 1 85.87 77 ARG A CA 1
ATOM 613 C C . ARG A 1 77 ? 15.11 13.562 -17.61 1 85.87 77 ARG A C 1
ATOM 615 O O . ARG A 1 77 ? 15.356 14.315 -16.664 1 85.87 77 ARG A O 1
ATOM 622 N N . SER A 1 78 ? 14.167 13.724 -18.512 1 86.96 78 SER A N 1
ATOM 623 C CA . SER A 1 78 ? 13.207 14.795 -18.265 1 86.96 78 SER A CA 1
ATOM 624 C C . SER A 1 78 ? 12.394 14.528 -17.003 1 86.96 78 SER A C 1
ATOM 626 O O . SER A 1 78 ? 11.797 13.459 -16.858 1 86.96 78 SER A O 1
ATOM 628 N N . PHE A 1 79 ? 12.357 15.387 -16.09 1 87.37 79 PHE A N 1
ATOM 629 C CA . PHE A 1 79 ? 11.686 15.247 -14.803 1 87.37 79 PHE A CA 1
ATOM 630 C C . PHE A 1 79 ? 10.302 15.885 -14.842 1 87.37 79 PHE A C 1
ATOM 632 O O . PHE A 1 79 ? 10.151 17.024 -15.287 1 87.37 79 PHE A O 1
ATOM 639 N N . PRO A 1 80 ? 9.239 15.237 -14.326 1 87.75 80 PRO A N 1
ATOM 640 C CA . PRO A 1 80 ? 9.247 13.854 -13.844 1 87.75 80 PRO A CA 1
ATOM 641 C C . PRO A 1 80 ? 8.888 12.847 -14.934 1 87.75 80 PRO A C 1
ATOM 643 O O . PRO A 1 80 ? 8.98 11.636 -14.716 1 87.75 80 PRO A O 1
ATOM 646 N N . GLU A 1 81 ? 8.64 13.325 -16.159 1 81.93 81 GLU A N 1
ATOM 647 C CA . GLU A 1 81 ? 7.98 12.519 -17.181 1 81.93 81 GLU A CA 1
ATOM 648 C C . GLU A 1 81 ? 8.932 11.477 -17.762 1 81.93 81 GLU A C 1
ATOM 650 O O . GLU A 1 81 ? 8.495 10.433 -18.25 1 81.93 81 GLU A O 1
ATOM 655 N N . GLY A 1 82 ? 10.147 11.758 -17.726 1 84.76 82 GLY A N 1
ATOM 656 C CA . GLY A 1 82 ? 11.114 10.855 -18.329 1 84.76 82 GLY A CA 1
ATOM 657 C C . GLY A 1 82 ? 11.414 9.641 -17.47 1 84.76 82 GLY A C 1
ATOM 658 O O . GLY A 1 82 ? 12.091 8.712 -17.913 1 84.76 82 GLY A O 1
ATOM 659 N N . TYR A 1 83 ? 10.911 9.736 -16.29 1 88.13 83 TYR A N 1
ATOM 660 C CA . TYR A 1 83 ? 11.155 8.626 -15.376 1 88.13 83 TYR A CA 1
ATOM 661 C C . TYR A 1 83 ? 10.024 7.606 -15.442 1 88.13 83 TYR A C 1
ATOM 663 O O . TYR A 1 83 ? 9.046 7.705 -14.698 1 88.13 83 TYR A O 1
ATOM 671 N N . ILE A 1 84 ? 10.189 6.651 -16.292 1 83.99 84 ILE A N 1
ATOM 672 C CA . ILE A 1 84 ? 9.196 5.599 -16.482 1 83.99 84 ILE A CA 1
ATOM 673 C C . ILE A 1 84 ? 9.881 4.235 -16.475 1 83.99 84 ILE A C 1
ATOM 675 O O . ILE A 1 84 ? 9.363 3.275 -15.9 1 83.99 84 ILE A O 1
ATOM 679 N N . TYR A 1 85 ? 10.954 4.116 -17.119 1 83.56 85 TYR A N 1
ATOM 680 C CA . TYR A 1 85 ? 11.767 2.909 -17.219 1 83.56 85 TYR A CA 1
ATOM 681 C C . TYR A 1 85 ? 13.252 3.249 -17.217 1 83.56 85 TYR A C 1
ATOM 683 O O . TYR A 1 85 ? 13.674 4.221 -17.848 1 83.56 85 TYR A O 1
ATOM 691 N N . PRO A 1 86 ? 14.11 2.572 -16.497 1 86.48 86 PRO A N 1
ATOM 692 C CA . PRO A 1 86 ? 13.845 1.365 -15.71 1 86.48 86 PRO A CA 1
ATOM 693 C C . PRO A 1 86 ? 13.164 1.667 -14.377 1 86.48 86 PRO A C 1
ATOM 695 O O . PRO A 1 86 ? 12.605 0.765 -13.747 1 86.48 86 PRO A O 1
ATOM 698 N N . TYR A 1 87 ? 13.258 2.903 -13.96 1 89.34 87 TYR A N 1
ATOM 699 C CA . TYR A 1 87 ? 12.597 3.289 -12.719 1 89.34 87 TYR A CA 1
ATOM 700 C C . TYR A 1 87 ? 11.598 4.414 -12.961 1 89.34 87 TYR A C 1
ATOM 702 O O . TYR A 1 87 ? 11.908 5.392 -13.645 1 89.34 87 TYR A O 1
ATOM 710 N N . ASN A 1 88 ? 10.472 4.178 -12.391 1 89.21 88 ASN A N 1
ATOM 711 C CA . ASN A 1 88 ? 9.52 5.279 -12.29 1 89.21 88 ASN A CA 1
ATOM 712 C C . ASN A 1 88 ? 9.917 6.265 -11.195 1 89.21 88 ASN A C 1
ATOM 714 O O . ASN A 1 88 ? 10.65 5.911 -10.271 1 89.21 88 ASN A O 1
ATOM 718 N N . ILE A 1 89 ? 9.429 7.499 -11.371 1 91.42 89 ILE A N 1
ATOM 719 C CA . ILE A 1 89 ? 9.824 8.556 -10.446 1 91.42 89 ILE A CA 1
ATOM 720 C C . ILE A 1 89 ? 9.48 8.146 -9.016 1 91.42 89 ILE A C 1
ATOM 722 O O . ILE A 1 89 ? 10.199 8.49 -8.075 1 91.42 89 ILE A O 1
ATOM 726 N N . TRP A 1 90 ? 8.439 7.387 -8.812 1 93.6 90 TRP A N 1
ATOM 727 C CA . TRP A 1 90 ? 7.961 7.039 -7.478 1 93.6 90 TRP A CA 1
ATOM 728 C C . TRP A 1 90 ? 8.702 5.822 -6.935 1 93.6 90 TRP A C 1
ATOM 730 O O . TRP A 1 90 ? 8.636 5.53 -5.738 1 93.6 90 TRP A O 1
ATOM 740 N N . ASP A 1 91 ? 9.454 5.101 -7.764 1 93.11 91 ASP A N 1
ATOM 741 C CA . ASP A 1 91 ? 10.293 4 -7.3 1 93.11 91 ASP A CA 1
ATOM 742 C C . ASP A 1 91 ? 11.353 4.492 -6.318 1 93.11 91 ASP A C 1
ATOM 744 O O . ASP A 1 91 ? 11.797 3.741 -5.447 1 93.11 91 ASP A O 1
ATOM 748 N N . PHE A 1 92 ? 11.684 5.727 -6.431 1 94.41 92 PHE A N 1
ATOM 749 C CA . PHE A 1 92 ? 12.746 6.3 -5.613 1 94.41 92 PHE A CA 1
ATOM 750 C C . PHE A 1 92 ? 12.24 6.614 -4.21 1 94.41 92 PHE A C 1
ATOM 752 O O . PHE A 1 92 ? 13.032 6.881 -3.304 1 94.41 92 PHE A O 1
ATOM 759 N N . ALA A 1 93 ? 10.918 6.544 -3.992 1 95.46 93 ALA A N 1
ATOM 760 C CA . ALA A 1 93 ? 10.305 6.888 -2.712 1 95.46 93 ALA A CA 1
ATOM 761 C C . ALA A 1 93 ? 9.229 5.876 -2.33 1 95.46 93 ALA A C 1
ATOM 763 O O . ALA A 1 93 ? 8.183 6.247 -1.792 1 95.46 93 ALA A O 1
ATOM 764 N N . ARG A 1 94 ? 9.421 4.659 -2.547 1 94.92 94 ARG A N 1
ATOM 765 C CA . ARG A 1 94 ? 8.449 3.609 -2.257 1 94.92 94 ARG A CA 1
ATOM 766 C C . ARG A 1 94 ? 8.284 3.415 -0.754 1 94.92 94 ARG A C 1
ATOM 768 O O . ARG A 1 94 ? 9.211 3.675 0.016 1 94.92 94 ARG A O 1
ATOM 775 N N . PRO A 1 95 ? 7.083 2.952 -0.384 1 96.43 95 PRO A N 1
ATOM 776 C CA . PRO A 1 95 ? 6.961 2.495 1.002 1 96.43 95 PRO A CA 1
ATOM 777 C C . PRO A 1 95 ? 7.969 1.403 1.353 1 96.43 95 PRO A C 1
ATOM 779 O O . PRO A 1 95 ? 7.998 0.352 0.707 1 96.43 95 PRO A O 1
ATOM 782 N N . SER A 1 96 ? 8.86 1.719 2.271 1 95.72 96 SER A N 1
ATOM 783 C CA . SER A 1 96 ? 9.953 0.816 2.616 1 95.72 96 SER A CA 1
ATOM 784 C C . SER A 1 96 ? 10.011 0.569 4.12 1 95.72 96 SER A C 1
ATOM 786 O O . SER A 1 96 ? 11.008 0.055 4.632 1 95.72 96 SER A O 1
ATOM 788 N N . PHE A 1 97 ? 9.028 1.091 4.753 1 98.16 97 PHE A N 1
ATOM 789 C CA . PHE A 1 97 ? 8.698 0.882 6.158 1 98.16 97 PHE A CA 1
ATOM 790 C C . PHE A 1 97 ? 7.278 0.349 6.307 1 98.16 97 PHE A C 1
ATOM 792 O O . PHE A 1 97 ? 6.367 0.789 5.602 1 98.16 97 PHE A O 1
ATOM 799 N N . PHE A 1 98 ? 7.099 -0.704 6.986 1 97.91 98 PHE A N 1
ATOM 800 C CA . PHE A 1 98 ? 5.719 -1.148 7.143 1 97.91 98 PHE A CA 1
ATOM 801 C C . PHE A 1 98 ? 5.118 -0.604 8.434 1 97.91 98 PHE A C 1
ATOM 803 O O . PHE A 1 98 ? 5.836 -0.364 9.406 1 97.91 98 PHE A O 1
ATOM 810 N N . CYS A 1 99 ? 3.847 -0.335 8.407 1 98.09 99 CYS A N 1
ATOM 811 C CA . CYS A 1 99 ? 3.126 0.073 9.607 1 98.09 99 CYS A CA 1
ATOM 812 C C . CYS A 1 99 ? 3.137 -1.035 10.653 1 98.09 99 CYS A C 1
ATOM 814 O O . CYS A 1 99 ? 2.685 -2.15 10.388 1 98.09 99 CYS A O 1
ATOM 816 N N . PRO A 1 100 ? 3.596 -0.782 11.877 1 96.67 100 PRO A N 1
ATOM 817 C CA . PRO A 1 100 ? 3.647 -1.843 12.886 1 96.67 100 PRO A CA 1
ATOM 818 C C . PRO A 1 100 ? 2.266 -2.213 13.422 1 96.67 100 PRO A C 1
ATOM 820 O O . PRO A 1 100 ? 2.14 -3.145 14.222 1 96.67 100 PRO A O 1
ATOM 823 N N . HIS A 1 101 ? 1.264 -1.468 12.98 1 96.86 101 HIS A N 1
ATOM 824 C CA . HIS A 1 101 ? -0.117 -1.697 13.389 1 96.86 101 HIS A CA 1
ATOM 825 C C . HIS A 1 101 ? -0.999 -2.03 12.191 1 96.86 101 HIS A C 1
ATOM 827 O O . HIS A 1 101 ? -0.597 -2.796 11.312 1 96.86 101 HIS A O 1
ATOM 833 N N . ASP A 1 102 ? -2.225 -1.595 12.194 1 97.12 102 ASP A N 1
ATOM 834 C CA . ASP A 1 102 ? -3.154 -1.767 11.082 1 97.12 102 ASP A CA 1
ATOM 835 C C . ASP A 1 102 ? -3.021 -0.628 10.074 1 97.12 102 ASP A C 1
ATOM 837 O O . ASP A 1 102 ? -2.551 0.459 10.416 1 97.12 102 ASP A O 1
ATOM 841 N N . LEU A 1 103 ? -3.323 -0.903 8.82 1 97.89 103 LEU A N 1
ATOM 842 C CA . LEU A 1 103 ? -3.541 0.082 7.765 1 97.89 103 LEU A CA 1
ATOM 843 C C . LEU A 1 103 ? -5.012 0.138 7.369 1 97.89 103 LEU A C 1
ATOM 845 O O . LEU A 1 103 ? -5.609 -0.888 7.033 1 97.89 103 LEU A O 1
ATOM 849 N N . GLU A 1 104 ? -5.513 1.325 7.425 1 96.92 104 GLU A N 1
ATOM 850 C CA . GLU A 1 104 ? -6.938 1.483 7.148 1 96.92 104 GLU A CA 1
ATOM 851 C C . GLU A 1 104 ? -7.21 2.767 6.37 1 96.92 104 GLU A C 1
ATOM 853 O O . GLU A 1 104 ? -6.636 3.816 6.671 1 96.92 104 GLU A O 1
ATOM 858 N N . ARG A 1 105 ? -7.987 2.64 5.315 1 96 105 ARG A N 1
ATOM 859 C CA . ARG A 1 105 ? -8.436 3.851 4.636 1 96 105 ARG A CA 1
ATOM 860 C C . ARG A 1 105 ? -9.554 4.534 5.417 1 96 105 ARG A C 1
ATOM 862 O O . ARG A 1 105 ? -10.554 3.901 5.761 1 96 105 ARG A O 1
ATOM 869 N N . ILE A 1 106 ? -9.363 5.776 5.687 1 96.72 106 ILE A N 1
ATOM 870 C CA . ILE A 1 106 ? -10.297 6.584 6.463 1 96.72 106 ILE A CA 1
ATOM 871 C C . ILE A 1 106 ? -10.908 7.664 5.572 1 96.72 106 ILE A C 1
ATOM 873 O O . ILE A 1 106 ? -10.203 8.299 4.783 1 96.72 106 ILE A O 1
ATOM 877 N N . GLY A 1 107 ? -12.2 7.894 5.723 1 93.96 107 GLY A N 1
ATOM 878 C CA . GLY A 1 107 ? -12.898 8.856 4.886 1 93.96 107 GLY A CA 1
ATOM 879 C C . GLY A 1 107 ? -13.431 8.253 3.6 1 93.96 107 GLY A C 1
ATOM 880 O O . GLY A 1 107 ? -13.806 7.079 3.568 1 93.96 107 GLY A O 1
ATOM 881 N N . SER A 1 108 ? -13.473 9.046 2.552 1 89.31 108 SER A N 1
ATOM 882 C CA . SER A 1 108 ? -14.005 8.624 1.26 1 89.31 108 SER A CA 1
ATOM 883 C C . SER A 1 108 ? -13.213 7.451 0.693 1 89.31 108 SER A C 1
ATOM 885 O O . SER A 1 108 ? -11.987 7.404 0.817 1 89.31 108 SER A O 1
ATOM 887 N N . LEU A 1 109 ? -13.908 6.546 0.044 1 86.96 109 LEU A N 1
ATOM 888 C CA . LEU A 1 109 ? -13.243 5.43 -0.62 1 86.96 109 LEU A CA 1
ATOM 889 C C . LEU A 1 109 ? -12.533 5.896 -1.886 1 86.96 109 LEU A C 1
ATOM 891 O O . LEU A 1 109 ? -11.646 5.207 -2.395 1 86.96 109 LEU A O 1
ATOM 895 N N . SER A 1 110 ? -13.005 6.964 -2.363 1 85.55 110 SER A N 1
ATOM 896 C CA . SER A 1 110 ? -12.395 7.574 -3.54 1 85.55 110 SER A CA 1
ATOM 897 C C . SER A 1 110 ? -11.44 8.697 -3.149 1 85.55 110 SER A C 1
ATOM 899 O O . SER A 1 110 ? -10.856 8.673 -2.063 1 85.55 110 SER A O 1
ATOM 901 N N . ASP A 1 111 ? -11.303 9.63 -4.04 1 85.8 111 ASP A N 1
ATOM 902 C CA . ASP A 1 111 ? -10.437 10.777 -3.785 1 85.8 111 ASP A CA 1
ATOM 903 C C . ASP A 1 111 ? -10.855 11.509 -2.511 1 85.8 111 ASP A C 1
ATOM 905 O O . ASP A 1 111 ? -12.048 11.654 -2.236 1 85.8 111 ASP A O 1
ATOM 909 N N . GLY A 1 112 ? -9.958 11.835 -1.64 1 87.57 112 GLY A N 1
ATOM 910 C CA . GLY A 1 112 ? -10.224 12.535 -0.393 1 87.57 112 GLY A CA 1
ATOM 911 C C . GLY A 1 112 ? -9.917 11.701 0.836 1 87.57 112 GLY A C 1
ATOM 912 O O . GLY A 1 112 ? -9.566 12.241 1.887 1 87.57 112 GLY A O 1
ATOM 913 N N . GLY A 1 113 ? -10.156 10.385 0.741 1 92.41 113 GLY A N 1
ATOM 914 C CA . GLY A 1 113 ? -9.772 9.488 1.819 1 92.41 113 GLY A CA 1
ATOM 915 C C . GLY A 1 113 ? -8.275 9.26 1.902 1 92.41 113 GLY A C 1
ATOM 916 O O . GLY A 1 113 ? -7.542 9.566 0.959 1 92.41 113 GLY A O 1
ATOM 917 N N . LYS A 1 114 ? -7.838 8.873 3.085 1 97.22 114 LYS A N 1
ATOM 918 C CA . LYS A 1 114 ? -6.42 8.615 3.317 1 97.22 114 LYS A CA 1
ATOM 919 C C . LYS A 1 114 ? -6.214 7.284 4.035 1 97.22 114 LYS A C 1
ATOM 921 O O . LYS A 1 114 ? -7.058 6.864 4.829 1 97.22 114 LYS A O 1
ATOM 926 N N . VAL A 1 115 ? -5.142 6.658 3.68 1 97.8 115 VAL A N 1
ATOM 927 C CA . VAL A 1 115 ? -4.743 5.468 4.425 1 97.8 115 VAL A CA 1
ATOM 928 C C . VAL A 1 115 ? -4.025 5.878 5.708 1 97.8 115 VAL A C 1
ATOM 930 O O . VAL A 1 115 ? -3.084 6.674 5.673 1 97.8 115 VAL A O 1
ATOM 933 N N . VAL A 1 116 ? -4.49 5.338 6.824 1 98.68 116 VAL A N 1
ATOM 934 C CA . VAL A 1 116 ? -3.946 5.682 8.134 1 98.68 116 VAL A CA 1
ATOM 935 C C . VAL A 1 116 ? -3.291 4.453 8.76 1 98.68 116 VAL A C 1
ATOM 937 O O . VAL A 1 116 ? -3.845 3.352 8.71 1 98.68 116 VAL A O 1
ATOM 940 N N . CYS A 1 117 ? -2.105 4.659 9.229 1 98.7 117 CYS A N 1
ATOM 941 C CA . CYS A 1 117 ? -1.441 3.638 10.032 1 98.7 117 CYS A CA 1
ATOM 942 C C . CYS A 1 117 ? -1.898 3.704 11.484 1 98.7 117 CYS A C 1
ATOM 944 O O . CYS A 1 117 ? -1.728 4.728 12.147 1 98.7 117 CYS A O 1
ATOM 946 N N . GLY A 1 118 ? -2.478 2.615 12.007 1 98.26 118 GLY A N 1
ATOM 947 C CA . GLY A 1 118 ? -2.73 2.473 13.432 1 98.26 118 GLY A CA 1
ATOM 948 C C . GLY A 1 118 ? -3.969 3.217 13.895 1 98.26 118 GLY A C 1
ATOM 949 O O . GLY A 1 118 ? -3.973 3.815 14.973 1 98.26 118 GLY A O 1
ATOM 950 N N . MET A 1 119 ? -4.953 3.272 13.063 1 97.5 119 MET A N 1
ATOM 951 C CA . MET A 1 119 ? -6.202 3.882 13.509 1 97.5 119 MET A CA 1
ATOM 952 C C . MET A 1 119 ? -6.695 3.232 14.798 1 97.5 119 MET A C 1
ATOM 954 O O . MET A 1 119 ? -7.233 3.912 15.674 1 97.5 119 MET A O 1
ATOM 958 N N . SER A 1 120 ? -6.472 1.924 14.96 1 95.13 120 SER A N 1
ATOM 959 C CA . SER A 1 120 ? -6.876 1.218 16.172 1 95.13 120 SER A CA 1
ATOM 960 C C . SER A 1 120 ? -6.15 1.762 17.397 1 95.13 120 SER A C 1
ATOM 962 O O . SER A 1 120 ? -6.723 1.828 18.487 1 95.13 120 SER A O 1
ATOM 964 N N . ARG A 1 121 ? -4.916 2.134 17.208 1 95.71 121 ARG A N 1
ATOM 965 C CA . ARG A 1 121 ? -4.137 2.725 18.292 1 95.71 121 ARG A CA 1
ATOM 966 C C . ARG A 1 121 ? -4.693 4.089 18.686 1 95.71 121 ARG A C 1
ATOM 968 O O . ARG A 1 121 ? -4.788 4.407 19.873 1 95.71 121 ARG A O 1
ATOM 975 N N . TYR A 1 122 ? -5.054 4.877 17.729 1 96.57 122 TYR A N 1
ATOM 976 C CA . TYR A 1 122 ? -5.648 6.178 18.015 1 96.57 122 TYR A CA 1
ATOM 977 C C . TYR A 1 122 ? -6.968 6.023 18.762 1 96.57 122 TYR A C 1
ATOM 979 O O . TYR A 1 122 ? -7.243 6.762 19.71 1 96.57 122 TYR A O 1
ATOM 987 N N . GLU A 1 123 ? -7.723 5.082 18.39 1 94.34 123 GLU A N 1
ATOM 988 C CA . GLU A 1 123 ? -9.008 4.844 19.041 1 94.34 123 GLU A CA 1
ATOM 989 C C . GLU A 1 123 ? -8.819 4.375 20.481 1 94.34 123 GLU A C 1
ATOM 991 O O . GLU A 1 123 ? -9.624 4.701 21.356 1 94.34 123 GLU A O 1
ATOM 996 N N . THR A 1 124 ? -7.788 3.638 20.653 1 92.13 124 THR A N 1
ATOM 997 C CA . THR A 1 124 ? -7.529 3.094 21.981 1 92.13 124 THR A CA 1
ATOM 998 C C . THR A 1 124 ? -6.972 4.172 22.908 1 92.13 124 THR A C 1
ATOM 1000 O O . THR A 1 124 ? -7.426 4.315 24.045 1 92.13 124 THR A O 1
ATOM 1003 N N . GLU A 1 125 ? -6.069 4.98 22.413 1 93.57 125 GLU A N 1
ATOM 1004 C CA . GLU A 1 125 ? -5.343 5.924 23.258 1 93.57 125 GLU A CA 1
ATOM 1005 C C . GLU A 1 125 ? -6.08 7.256 23.355 1 93.57 125 GLU A C 1
ATOM 1007 O O . GLU A 1 125 ? -5.858 8.027 24.292 1 93.57 125 GLU A O 1
ATOM 1012 N N . SER A 1 126 ? -6.919 7.521 22.371 1 93.62 126 SER A N 1
ATOM 1013 C CA . SER A 1 126 ? -7.729 8.734 22.313 1 93.62 126 SER A CA 1
ATOM 1014 C C . SER A 1 126 ? -9.169 8.419 21.924 1 93.62 126 SER A C 1
ATOM 1016 O O . SER A 1 126 ? -9.657 8.892 20.895 1 93.62 126 SER A O 1
ATOM 1018 N N . PRO A 1 127 ? -9.833 7.728 22.764 1 91.27 127 PRO A N 1
ATOM 1019 C CA . PRO A 1 127 ? -11.158 7.224 22.395 1 91.27 127 PRO A CA 1
ATOM 1020 C C . PRO A 1 127 ? -12.183 8.34 22.21 1 91.27 127 PRO A C 1
ATOM 1022 O O . PRO A 1 127 ? -12.057 9.407 22.817 1 91.27 127 PRO A O 1
ATOM 1025 N N . GLY A 1 128 ? -13.105 8.022 21.175 1 81.04 128 GLY A N 1
ATOM 1026 C CA . GLY A 1 128 ? -14.152 8.956 20.796 1 81.04 128 GLY A CA 1
ATOM 1027 C C . GLY A 1 128 ? -14.893 9.537 21.986 1 81.04 128 GLY A C 1
ATOM 1028 O O . GLY A 1 128 ? -14.606 9.188 23.133 1 81.04 128 GLY A O 1
ATOM 1029 N N . PRO A 1 129 ? -15.714 10.574 21.556 1 64.65 129 PRO A N 1
ATOM 1030 C CA . PRO A 1 129 ? -16.318 11.4 22.604 1 64.65 129 PRO A CA 1
ATOM 1031 C C . PRO A 1 129 ? -17.197 10.593 23.558 1 64.65 129 PRO A C 1
ATOM 1033 O O . PRO A 1 129 ? -18.169 9.967 23.127 1 64.65 129 PRO A O 1
ATOM 1036 N N . SER A 1 130 ? -16.599 9.615 24.014 1 53.18 130 SER A N 1
ATOM 1037 C CA . SER A 1 130 ? -17.542 9.355 25.096 1 53.18 130 SER A CA 1
ATOM 1038 C C . SER A 1 130 ? -17.713 10.58 25.988 1 53.18 130 SER A C 1
ATOM 1040 O O . SER A 1 130 ? -16.888 11.496 25.958 1 53.18 130 SER A O 1
ATOM 1042 N N . SER A 1 131 ? -18.612 10.516 26.9 1 45.12 131 SER A N 1
ATOM 1043 C CA . SER A 1 131 ? -19.114 11.51 27.842 1 45.12 131 SER A CA 1
ATOM 1044 C C . SER A 1 131 ? -17.97 12.256 28.521 1 45.12 131 SER A C 1
ATOM 1046 O O . SER A 1 131 ? -16.811 11.847 28.424 1 45.12 131 SER A O 1
ATOM 1048 N N . ASN A 1 132 ? -18.325 13.178 29.354 1 49.12 132 ASN A N 1
ATOM 1049 C CA . ASN A 1 132 ? -17.837 14.115 30.36 1 49.12 132 ASN A CA 1
ATOM 1050 C C . ASN A 1 132 ? -16.633 13.555 31.112 1 49.12 132 ASN A C 1
ATOM 1052 O O . ASN A 1 132 ? -15.999 14.264 31.895 1 49.12 132 ASN A O 1
ATOM 1056 N N . VAL A 1 133 ? -16.226 12.239 30.688 1 57.96 133 VAL A N 1
ATOM 1057 C CA . VAL A 1 133 ? -15.292 11.675 31.657 1 57.96 133 VAL A CA 1
ATOM 1058 C C . VAL A 1 133 ? -14.039 11.178 30.939 1 57.96 133 VAL A C 1
ATOM 1060 O O . VAL A 1 133 ? -13.215 10.476 31.529 1 57.96 133 VAL A O 1
ATOM 1063 N N . ASN A 1 134 ? -13.757 11.688 29.561 1 66.78 134 ASN A N 1
ATOM 1064 C CA . ASN A 1 134 ? -12.577 11.151 28.891 1 66.78 134 ASN A CA 1
ATOM 1065 C C . ASN A 1 134 ? -11.295 11.795 29.41 1 66.78 134 ASN A C 1
ATOM 1067 O O . ASN A 1 134 ? -11.064 12.987 29.196 1 66.78 134 ASN A O 1
ATOM 1071 N N . SER A 1 135 ? -10.455 11.144 30.156 1 80.62 135 SER A N 1
ATOM 1072 C CA . SER A 1 135 ? -9.226 11.657 30.752 1 80.62 135 SER A CA 1
ATOM 1073 C C . SER A 1 135 ? -8.04 11.48 29.81 1 80.62 135 SER A C 1
ATOM 1075 O O . SER A 1 135 ? -6.95 11.994 30.072 1 80.62 135 SER A O 1
ATOM 1077 N N . ALA A 1 136 ? -8.381 10.97 28.561 1 87.26 136 ALA A N 1
ATOM 1078 C CA . ALA A 1 136 ? -7.267 10.748 27.642 1 87.26 136 ALA A CA 1
ATOM 1079 C C . ALA A 1 136 ? -6.855 12.047 26.955 1 87.26 136 ALA A C 1
ATOM 1081 O O . ALA A 1 136 ? -7.677 12.947 26.772 1 87.26 136 ALA A O 1
ATOM 1082 N N . ARG A 1 137 ? -5.593 12.097 26.659 1 89.55 137 ARG A N 1
ATOM 1083 C CA . ARG A 1 137 ? -5.113 13.25 25.905 1 89.55 137 ARG A CA 1
ATOM 1084 C C . ARG A 1 137 ? -5.802 13.341 24.547 1 89.55 137 ARG A C 1
ATOM 1086 O O . ARG A 1 137 ? -6.016 12.324 23.884 1 89.55 137 ARG A O 1
ATOM 1093 N N . PRO A 1 138 ? -6.153 14.517 24.118 1 92.94 138 PRO A N 1
ATOM 1094 C CA . PRO A 1 138 ? -6.782 14.646 22.801 1 92.94 138 PRO A CA 1
ATOM 1095 C C . PRO A 1 138 ? -5.822 14.334 21.655 1 92.94 138 PRO A C 1
ATOM 1097 O O . PRO A 1 138 ? -4.621 14.597 21.762 1 92.94 138 PRO A O 1
ATOM 1100 N N . LEU A 1 139 ? -6.381 13.788 20.672 1 96.62 139 LEU A N 1
ATOM 1101 C CA . LEU A 1 139 ? -5.665 13.606 19.414 1 96.62 139 LEU A CA 1
ATOM 1102 C C . LEU A 1 139 ? -5.624 14.906 18.618 1 96.62 139 LEU A C 1
ATOM 1104 O O . LEU A 1 139 ? -6.664 15.405 18.182 1 96.62 139 LEU A O 1
ATOM 1108 N N . ILE A 1 140 ? -4.461 15.499 18.455 1 98.51 140 ILE A N 1
ATOM 1109 C CA . ILE A 1 140 ? -4.32 16.768 17.75 1 98.51 140 ILE A CA 1
ATOM 1110 C C . ILE A 1 140 ? -4.155 16.512 16.254 1 98.51 140 ILE A C 1
ATOM 1112 O O . ILE A 1 140 ? -3.18 15.887 15.829 1 98.51 140 ILE A O 1
ATOM 1116 N N . VAL A 1 141 ? -5.092 17.076 15.411 1 98.82 141 VAL A N 1
ATOM 1117 C CA . VAL A 1 141 ? -5.111 16.818 13.975 1 98.82 141 VAL A CA 1
ATOM 1118 C C . VAL A 1 141 ? -5.083 18.141 13.212 1 98.82 141 VAL A C 1
ATOM 1120 O O . VAL A 1 141 ? -5.866 19.049 13.503 1 98.82 141 VAL A O 1
ATOM 1123 N N . TYR A 1 142 ? -4.136 18.293 12.289 1 98.93 142 TYR A N 1
ATOM 1124 C CA . TYR A 1 142 ? -4.124 19.394 11.332 1 98.93 142 TYR A CA 1
ATOM 1125 C C . TYR A 1 142 ? -4.513 18.911 9.94 1 98.93 142 TYR A C 1
ATOM 1127 O O . TYR A 1 142 ? -3.999 17.898 9.461 1 98.93 142 TYR A O 1
ATOM 1135 N N . SER A 1 143 ? -5.433 19.556 9.347 1 98.71 143 SER A N 1
ATOM 1136 C CA . SER A 1 143 ? -5.891 19.24 7.998 1 98.71 143 SER A CA 1
ATOM 1137 C C . SER A 1 143 ? -5.662 20.411 7.048 1 98.71 143 SER A C 1
ATOM 1139 O O . SER A 1 143 ? -6.336 21.438 7.146 1 98.71 143 SER A O 1
ATOM 1141 N N . PHE A 1 144 ? -4.727 20.249 6.129 1 98.61 144 PHE A N 1
ATOM 1142 C CA . PHE A 1 144 ? -4.401 21.261 5.132 1 98.61 144 PHE A CA 1
ATOM 1143 C C . PHE A 1 144 ? -4.992 20.896 3.776 1 98.61 144 PHE A C 1
ATOM 1145 O O . PHE A 1 144 ? -4.605 19.893 3.174 1 98.61 144 PHE A O 1
ATOM 1152 N N . GLY A 1 145 ? -5.807 21.648 3.234 1 97.18 145 GLY A N 1
ATOM 1153 C CA . GLY A 1 145 ? -6.551 21.305 2.033 1 97.18 145 GLY A CA 1
ATOM 1154 C C . GLY A 1 145 ? -7.814 20.514 2.32 1 97.18 145 GLY A C 1
ATOM 1155 O O . GLY A 1 145 ? -7.773 19.286 2.427 1 97.18 145 GLY A O 1
ATOM 1156 N N . ILE A 1 146 ? -8.937 21.223 2.408 1 95.94 146 ILE A N 1
ATOM 1157 C CA . ILE A 1 146 ? -10.21 20.615 2.781 1 95.94 146 ILE A CA 1
ATOM 1158 C C . ILE A 1 146 ? -11.066 20.403 1.535 1 95.94 146 ILE A C 1
ATOM 1160 O O . ILE A 1 146 ? -11.646 19.33 1.348 1 95.94 146 ILE A O 1
ATOM 1164 N N . GLY A 1 147 ? -11.026 21.417 0.759 1 93.93 147 GLY A N 1
ATOM 1165 C CA . GLY A 1 147 ? -11.881 21.372 -0.416 1 93.93 147 GLY A CA 1
ATOM 1166 C C . GLY A 1 147 ? -13.334 21.084 -0.087 1 93.93 147 GLY A C 1
ATOM 1167 O O . GLY A 1 147 ? -13.916 21.726 0.79 1 93.93 147 GLY A O 1
ATOM 1168 N N . ASN A 1 148 ? -13.946 20.218 -0.777 1 91.83 148 ASN A N 1
ATOM 1169 C CA . ASN A 1 148 ? -15.365 19.925 -0.605 1 91.83 148 ASN A CA 1
ATOM 1170 C C . ASN A 1 148 ? -15.58 18.573 0.071 1 91.83 148 ASN A C 1
ATOM 1172 O O . ASN A 1 148 ? -16.657 17.985 -0.037 1 91.83 148 ASN A O 1
ATOM 1176 N N . ASP A 1 149 ? -14.603 18.145 0.704 1 94.16 149 ASP A N 1
ATOM 1177 C CA . ASP A 1 149 ? -14.678 16.824 1.321 1 94.16 149 ASP A CA 1
ATOM 1178 C C . ASP A 1 149 ? -14.066 16.835 2.72 1 94.16 149 ASP A C 1
ATOM 1180 O O . ASP A 1 149 ? -12.856 17.016 2.873 1 94.16 149 ASP A O 1
ATOM 1184 N N . SER A 1 150 ? -14.879 16.664 3.723 1 96.99 150 SER A N 1
ATOM 1185 C CA . SER A 1 150 ? -14.413 16.597 5.104 1 96.99 150 SER A CA 1
ATOM 1186 C C . SER A 1 150 ? -14.658 15.217 5.704 1 96.99 150 SER A C 1
ATOM 1188 O O . SER A 1 150 ? -14.791 15.078 6.922 1 96.99 150 SER A O 1
ATOM 1190 N N . SER A 1 151 ? -14.811 14.186 4.813 1 95.5 151 SER A N 1
ATOM 1191 C CA . SER A 1 151 ? -15.135 12.843 5.282 1 95.5 151 SER A CA 1
ATOM 1192 C C . SER A 1 151 ? -14.024 12.281 6.162 1 95.5 151 SER A C 1
ATOM 1194 O O . SER A 1 151 ? -14.289 11.53 7.103 1 95.5 151 SER A O 1
ATOM 1196 N N . PHE A 1 152 ? -12.822 12.601 5.907 1 97.75 152 PHE A N 1
ATOM 1197 C CA . PHE A 1 152 ? -11.691 12.154 6.712 1 97.75 152 PHE A CA 1
ATOM 1198 C C . PHE A 1 152 ? -11.793 12.692 8.135 1 97.75 152 PHE A C 1
ATOM 1200 O O . PHE A 1 152 ? -11.75 11.924 9.099 1 97.75 152 PHE A O 1
ATOM 1207 N N . GLU A 1 153 ? -11.997 14.006 8.241 1 97.73 153 GLU A N 1
ATOM 1208 C CA . GLU A 1 153 ? -12.104 14.656 9.544 1 97.73 153 GLU A CA 1
ATOM 1209 C C . GLU A 1 153 ? -13.309 14.137 10.323 1 97.73 153 GLU A C 1
ATOM 1211 O O . GLU A 1 153 ? -13.216 13.885 11.526 1 97.73 153 GLU A O 1
ATOM 1216 N N . THR A 1 154 ? -14.35 13.977 9.617 1 96.44 154 THR A N 1
ATOM 1217 C CA . THR A 1 154 ? -15.57 13.484 10.247 1 96.44 154 THR A CA 1
ATOM 1218 C C . THR A 1 154 ? -15.341 12.108 10.866 1 96.44 154 THR A C 1
ATOM 1220 O O . THR A 1 154 ? -15.769 11.85 11.993 1 96.44 154 THR A O 1
ATOM 1223 N N . SER A 1 155 ? -14.67 11.256 10.147 1 95.42 155 SER A N 1
ATOM 1224 C CA . SER A 1 155 ? -14.396 9.913 10.646 1 95.42 155 SER A CA 1
ATOM 1225 C C . SER A 1 155 ? -13.545 9.955 11.911 1 95.42 155 SER A C 1
ATOM 1227 O O . SER A 1 155 ? -13.804 9.219 12.865 1 95.42 155 SER A O 1
ATOM 1229 N N . LEU A 1 156 ? -12.571 10.8 11.954 1 96.44 156 LEU A N 1
ATOM 1230 C CA . LEU A 1 156 ? -11.729 10.931 13.138 1 96.44 156 LEU A CA 1
ATOM 1231 C C . LEU A 1 156 ? -12.539 11.435 14.328 1 96.44 156 LEU A C 1
ATOM 1233 O O . LEU A 1 156 ? -12.399 10.923 15.442 1 96.44 156 LEU A O 1
ATOM 1237 N N . LEU A 1 157 ? -13.361 12.417 14.086 1 95.48 157 LEU A N 1
ATOM 1238 C CA . LEU A 1 157 ? -14.177 13.011 15.139 1 95.48 157 LEU A CA 1
ATOM 1239 C C . LEU A 1 157 ? -15.142 11.985 15.723 1 95.48 157 LEU A C 1
ATOM 1241 O O . LEU A 1 157 ? -15.421 12.002 16.924 1 95.48 157 LEU A O 1
ATOM 1245 N N . GLN A 1 158 ? -15.552 11.101 14.926 1 93.43 158 GLN A N 1
ATOM 1246 C CA . GLN A 1 158 ? -16.516 10.093 15.354 1 93.43 158 GLN A CA 1
ATOM 1247 C C . GLN A 1 158 ? -15.833 8.977 16.14 1 93.43 158 GLN A C 1
ATOM 1249 O O . GLN A 1 158 ? -16.431 8.393 17.046 1 93.43 158 GLN A O 1
ATOM 1254 N N . ARG A 1 159 ? -14.618 8.785 15.852 1 94.14 159 ARG A N 1
ATOM 1255 C CA . ARG A 1 159 ? -13.987 7.564 16.341 1 94.14 159 ARG A CA 1
ATOM 1256 C C . ARG A 1 159 ? -13.03 7.863 17.49 1 94.14 159 ARG A C 1
ATOM 1258 O O . ARG A 1 159 ? -12.62 6.956 18.216 1 94.14 159 ARG A O 1
ATOM 1265 N N . THR A 1 160 ? -12.678 9.117 17.604 1 95.09 160 THR A N 1
ATOM 1266 C CA . THR A 1 160 ? -11.691 9.518 18.6 1 95.09 160 THR A CA 1
ATOM 1267 C C . THR A 1 160 ? -12.112 10.814 19.287 1 95.09 160 THR A C 1
ATOM 1269 O O . THR A 1 160 ? -13.147 11.393 18.952 1 95.09 160 THR A O 1
ATOM 1272 N N . ASN A 1 161 ? -11.299 11.261 20.268 1 94.56 161 ASN A N 1
ATOM 1273 C CA . ASN A 1 161 ? -11.503 12.563 20.892 1 94.56 161 ASN A CA 1
ATOM 1274 C C . ASN A 1 161 ? -10.689 13.652 20.198 1 94.56 161 ASN A C 1
ATOM 1276 O O . ASN A 1 161 ? -10.284 14.629 20.831 1 94.56 161 ASN A O 1
ATOM 1280 N N . ALA A 1 162 ? -10.517 13.516 18.966 1 95.94 162 ALA A N 1
ATOM 1281 C CA . ALA A 1 162 ? -9.68 14.398 18.156 1 95.94 162 ALA A CA 1
ATOM 1282 C C . ALA A 1 162 ? -10.163 15.843 18.241 1 95.94 162 ALA A C 1
ATOM 1284 O O . ALA A 1 162 ? -11.368 16.099 18.298 1 95.94 162 ALA A O 1
ATOM 1285 N N . LEU A 1 163 ? -9.228 16.727 18.339 1 96.77 163 LEU A N 1
ATOM 1286 C CA . LEU A 1 163 ? -9.395 18.137 18.002 1 96.77 163 LEU A CA 1
ATOM 1287 C C . LEU A 1 163 ? -8.783 18.447 16.641 1 96.77 163 LEU A C 1
ATOM 1289 O O . LEU A 1 163 ? -7.598 18.19 16.415 1 96.77 163 LEU A O 1
ATOM 1293 N N . VAL A 1 164 ? -9.625 19.011 15.749 1 98.11 164 VAL A N 1
ATOM 1294 C CA . VAL A 1 164 ? -9.189 19.144 14.362 1 98.11 164 VAL A CA 1
ATOM 1295 C C . VAL A 1 164 ? -9.092 20.621 13.99 1 98.11 164 VAL A C 1
ATOM 1297 O O . VAL A 1 164 ? -10.03 21.388 14.217 1 98.11 164 VAL A O 1
ATOM 1300 N N . TRP A 1 165 ? -7.971 21.04 13.454 1 98.76 165 TRP A N 1
ATOM 1301 C CA . TRP A 1 165 ? -7.768 22.358 12.861 1 98.76 165 TRP A CA 1
ATOM 1302 C C . TRP A 1 165 ? -7.638 22.259 11.345 1 98.76 165 TRP A C 1
ATOM 1304 O O . TRP A 1 165 ? -6.724 21.607 10.835 1 98.76 165 TRP A O 1
ATOM 1314 N N . GLY A 1 166 ? -8.54 22.859 10.603 1 98.64 166 GLY A N 1
ATOM 1315 C CA . GLY A 1 166 ? -8.539 22.855 9.148 1 98.64 166 GLY A CA 1
ATOM 1316 C C . GLY A 1 166 ? -8.107 24.18 8.548 1 98.64 166 GLY A C 1
ATOM 1317 O O . GLY A 1 166 ? -8.454 25.244 9.065 1 98.64 166 GLY A O 1
ATOM 1318 N N . TYR A 1 167 ? -7.35 24.141 7.475 1 98.7 167 TYR A N 1
ATOM 1319 C CA . TYR A 1 167 ? -6.87 25.314 6.753 1 98.7 167 TYR A CA 1
ATOM 1320 C C . TYR A 1 167 ? -7.009 25.124 5.248 1 98.7 167 TYR A C 1
ATOM 1322 O O . TYR A 1 167 ? -6.516 24.14 4.692 1 98.7 167 TYR A O 1
ATOM 1330 N N . ASP A 1 168 ? -7.649 25.998 4.643 1 97.99 168 ASP A N 1
ATOM 1331 C CA . ASP A 1 168 ? -7.814 25.968 3.193 1 97.99 168 ASP A CA 1
ATOM 1332 C C . ASP A 1 168 ? -8.089 27.366 2.643 1 97.99 168 ASP A C 1
ATOM 1334 O O . ASP A 1 168 ? -8.986 28.062 3.123 1 97.99 168 ASP A O 1
ATOM 1338 N N . HIS A 1 169 ? -7.338 27.776 1.67 1 96.35 169 HIS A N 1
ATOM 1339 C CA . HIS A 1 169 ? -7.51 29.12 1.132 1 96.35 169 HIS A CA 1
ATOM 1340 C C . HIS A 1 169 ? -8.666 29.172 0.138 1 96.35 169 HIS A C 1
ATOM 1342 O O . HIS A 1 169 ? -9.165 30.253 -0.184 1 96.35 169 HIS A O 1
ATOM 1348 N N . SER A 1 170 ? -9.081 28.055 -0.367 1 94.95 170 SER A N 1
ATOM 1349 C CA . SER A 1 170 ? -9.997 28.019 -1.503 1 94.95 170 SER A CA 1
ATOM 1350 C C . SER A 1 170 ? -11.446 27.904 -1.041 1 94.95 170 SER A C 1
ATOM 1352 O O . SER A 1 170 ? -12.372 28.043 -1.843 1 94.95 170 SER A O 1
ATOM 1354 N N . VAL A 1 171 ? -11.669 27.577 0.213 1 96.32 171 VAL A N 1
ATOM 1355 C CA . VAL A 1 171 ? -13.025 27.437 0.733 1 96.32 171 VAL A CA 1
ATOM 1356 C C . VAL A 1 171 ? -13.183 28.28 1.997 1 96.32 171 VAL A C 1
ATOM 1358 O O . VAL A 1 171 ? -12.192 28.71 2.592 1 96.32 171 VAL A O 1
ATOM 1361 N N . ASP A 1 172 ? -14.479 28.426 2.423 1 96.04 172 ASP A N 1
ATOM 1362 C CA . ASP A 1 172 ? -14.756 29.34 3.527 1 96.04 172 ASP A CA 1
ATOM 1363 C C . ASP A 1 172 ? -15.063 28.572 4.811 1 96.04 172 ASP A C 1
ATOM 1365 O O . ASP A 1 172 ? -15.134 29.162 5.891 1 96.04 172 ASP A O 1
ATOM 1369 N N . THR A 1 173 ? -15.294 27.278 4.651 1 95.66 173 THR A N 1
ATOM 1370 C CA . THR A 1 173 ? -15.696 26.461 5.79 1 95.66 173 THR A CA 1
ATOM 1371 C C . THR A 1 173 ? -15.459 24.981 5.505 1 95.66 173 THR A C 1
ATOM 1373 O O . THR A 1 173 ? -15.016 24.617 4.414 1 95.66 173 THR A O 1
ATOM 1376 N N . TRP A 1 174 ? -15.734 24.207 6.572 1 96.27 174 TRP A N 1
ATOM 1377 C CA . TRP A 1 174 ? -15.72 22.758 6.4 1 96.27 174 TRP A CA 1
ATOM 1378 C C . TRP A 1 174 ? -16.758 22.322 5.371 1 96.27 174 TRP A C 1
ATOM 1380 O O . TRP A 1 174 ? -17.779 22.989 5.189 1 96.27 174 TRP A O 1
ATOM 1390 N N . ALA A 1 175 ? -16.421 21.194 4.755 1 91.79 175 ALA A N 1
ATOM 1391 C CA . ALA A 1 175 ? -17.462 20.586 3.93 1 91.79 175 ALA A CA 1
ATOM 1392 C C . ALA A 1 175 ? -18.612 20.071 4.79 1 91.79 175 ALA A C 1
ATOM 1394 O O . ALA A 1 175 ? -18.528 20.079 6.02 1 91.79 175 ALA A O 1
ATOM 1395 N N . GLU A 1 176 ? -19.623 19.591 4.26 1 86.87 176 GLU A N 1
ATOM 1396 C CA . GLU A 1 176 ? -20.918 19.409 4.909 1 86.87 176 GLU A CA 1
ATOM 1397 C C . GLU A 1 176 ? -20.929 18.154 5.777 1 86.87 176 GLU A C 1
ATOM 1399 O O . GLU A 1 176 ? -21.862 17.937 6.552 1 86.87 176 GLU A O 1
ATOM 1404 N N . GLU A 1 177 ? -19.921 17.45 5.88 1 87.92 177 GLU A N 1
ATOM 1405 C CA . GLU A 1 177 ? -19.981 16.139 6.518 1 87.92 177 GLU A CA 1
ATOM 1406 C C . GLU A 1 177 ? -19.83 16.255 8.032 1 87.92 177 GLU A C 1
ATOM 1408 O O . GLU A 1 177 ? -20.167 15.325 8.768 1 87.92 177 GLU A O 1
ATOM 1413 N N . ILE A 1 178 ? -19.348 17.311 8.55 1 92.68 178 ILE A N 1
ATOM 1414 C CA . ILE A 1 178 ? -19.142 17.433 9.989 1 92.68 178 ILE A CA 1
ATOM 1415 C C . ILE A 1 178 ? -20.458 17.803 10.67 1 92.68 178 ILE A C 1
ATOM 1417 O O . ILE A 1 178 ? -20.979 18.903 10.472 1 92.68 178 ILE A O 1
ATOM 1421 N N . PRO A 1 179 ? -20.866 16.979 11.508 1 89.8 179 PRO A N 1
ATOM 1422 C CA . PRO A 1 179 ? -22.152 17.282 12.14 1 89.8 179 PRO A CA 1
ATOM 1423 C C . PRO A 1 179 ? -22.042 18.362 13.214 1 89.8 179 PRO A C 1
ATOM 1425 O O . PRO A 1 179 ? -20.982 18.525 13.824 1 89.8 179 PRO A O 1
ATOM 1428 N N . PRO A 1 180 ? -23.142 18.894 13.534 1 90.86 180 PRO A N 1
ATOM 1429 C CA . PRO A 1 180 ? -23.151 20 14.495 1 90.86 180 PRO A CA 1
ATOM 1430 C C . PRO A 1 180 ? -22.647 19.586 15.876 1 90.86 180 PRO A C 1
ATOM 1432 O O . PRO A 1 180 ? -21.947 20.357 16.537 1 90.86 180 PRO A O 1
ATOM 1435 N N . HIS A 1 181 ? -22.949 18.412 16.314 1 88.86 181 HIS A N 1
ATOM 1436 C CA . HIS A 1 181 ? -22.598 17.995 17.666 1 88.86 181 HIS A CA 1
ATOM 1437 C C . HIS A 1 181 ? -21.097 17.758 17.798 1 88.86 181 HIS A C 1
ATOM 1439 O O . HIS A 1 181 ? -20.578 17.64 18.91 1 88.86 181 HIS A O 1
ATOM 1445 N N . GLN A 1 182 ? -20.414 17.774 16.633 1 90.09 182 GLN A N 1
ATOM 1446 C CA . GLN A 1 182 ? -18.965 17.608 16.66 1 90.09 182 GLN A CA 1
ATOM 1447 C C . GLN A 1 182 ? -18.256 18.895 16.247 1 90.09 182 GLN A C 1
ATOM 1449 O O . GLN A 1 182 ? -17.026 18.968 16.273 1 90.09 182 GLN A O 1
ATOM 1454 N N . ALA A 1 183 ? -18.991 19.848 15.947 1 91.08 183 ALA A N 1
ATOM 1455 C CA . ALA A 1 183 ? -18.46 21.08 15.37 1 91.08 183 ALA A CA 1
ATOM 1456 C C . ALA A 1 183 ? -17.542 21.797 16.357 1 91.08 183 ALA A C 1
ATOM 1458 O O . ALA A 1 183 ? -16.599 22.482 15.952 1 91.08 183 ALA A O 1
ATOM 1459 N N . SER A 1 184 ? -17.764 21.632 17.657 1 93.03 184 SER A N 1
ATOM 1460 C CA . SER A 1 184 ? -16.966 22.319 18.668 1 93.03 184 SER A CA 1
ATOM 1461 C C . SER A 1 184 ? -15.527 21.816 18.673 1 93.03 184 SER A C 1
ATOM 1463 O O . SER A 1 184 ? -14.628 22.494 19.176 1 93.03 184 SER A O 1
ATOM 1465 N N . ARG A 1 185 ? -15.266 20.651 18.102 1 95 185 ARG A N 1
ATOM 1466 C CA . ARG A 1 185 ? -13.931 20.063 18.105 1 95 185 ARG A CA 1
ATOM 1467 C C . ARG A 1 185 ? -13.24 20.265 16.761 1 95 185 ARG A C 1
ATOM 1469 O O . ARG A 1 185 ? -12.124 19.786 16.552 1 95 185 ARG A O 1
ATOM 1476 N N . ALA A 1 186 ? -13.925 20.961 15.869 1 96.84 186 ALA A N 1
ATOM 1477 C CA . ALA A 1 186 ? -13.376 21.227 14.542 1 96.84 186 ALA A CA 1
ATOM 1478 C C . ALA A 1 186 ? -13.272 22.727 14.282 1 96.84 186 ALA A C 1
ATOM 1480 O O . ALA A 1 186 ? -14.288 23.407 14.118 1 96.84 186 ALA A O 1
ATOM 1481 N N . GLN A 1 187 ? -12.076 23.221 14.206 1 97.57 187 GLN A N 1
ATOM 1482 C CA . GLN A 1 187 ? -11.839 24.631 13.917 1 97.57 187 GLN A CA 1
ATOM 1483 C C . GLN A 1 187 ? -11.364 24.827 12.48 1 97.57 187 GLN A C 1
ATOM 1485 O O . GLN A 1 187 ? -10.535 24.06 11.985 1 97.57 187 GLN A O 1
ATOM 1490 N N . PHE A 1 188 ? -11.962 25.819 11.812 1 97.86 188 PHE A N 1
ATOM 1491 C CA . PHE A 1 188 ? -11.588 26.099 10.431 1 97.86 188 PHE A CA 1
ATOM 1492 C C . PHE A 1 188 ? -11.056 27.521 10.292 1 97.86 188 PHE A C 1
ATOM 1494 O O . PHE A 1 188 ? -11.565 28.445 10.93 1 97.86 188 PHE A O 1
ATOM 1501 N N . LYS A 1 189 ? -10.043 27.679 9.489 1 98.07 189 LYS A N 1
ATOM 1502 C CA . LYS A 1 189 ? -9.509 28.984 9.11 1 98.07 189 LYS A CA 1
ATOM 1503 C C . LYS A 1 189 ? -9.194 29.038 7.618 1 98.07 189 LYS A C 1
ATOM 1505 O O . LYS A 1 189 ? -8.471 28.185 7.1 1 98.07 189 LYS A O 1
ATOM 1510 N N . LYS A 1 190 ? -9.756 30.038 6.945 1 98.28 190 LYS A N 1
ATOM 1511 C CA . LYS A 1 190 ? -9.394 30.273 5.551 1 98.28 190 LYS A CA 1
ATOM 1512 C C . LYS A 1 190 ? -7.966 30.798 5.434 1 98.28 190 LYS A C 1
ATOM 1514 O O . LYS A 1 190 ? -7.681 31.93 5.83 1 98.28 190 LYS A O 1
ATOM 1519 N N . ALA A 1 191 ? -7.047 29.976 4.92 1 98.03 191 ALA A N 1
ATOM 1520 C CA . ALA A 1 191 ? -5.633 30.34 4.884 1 98.03 191 ALA A CA 1
ATOM 1521 C C . ALA A 1 191 ? -4.852 29.411 3.959 1 98.03 191 ALA A C 1
ATOM 1523 O O . ALA A 1 191 ? -5.28 28.285 3.693 1 98.03 191 ALA A O 1
ATOM 1524 N N . SER A 1 192 ? -3.768 29.899 3.462 1 96.4 192 SER A N 1
ATOM 1525 C CA . SER A 1 192 ? -2.807 29.065 2.748 1 96.4 192 SER A CA 1
ATOM 1526 C C . SER A 1 192 ? -1.652 28.652 3.654 1 96.4 192 SER A C 1
ATOM 1528 O O . SER A 1 192 ? -1.383 29.307 4.663 1 96.4 192 SER A O 1
ATOM 1530 N N . ILE A 1 193 ? -1.069 27.555 3.321 1 97.48 193 ILE A N 1
ATOM 1531 C CA . ILE A 1 193 ? 0.103 27.057 4.033 1 97.48 193 ILE A CA 1
ATOM 1532 C C . ILE A 1 193 ? 1.33 27.136 3.128 1 97.48 193 ILE A C 1
ATOM 1534 O O . ILE A 1 193 ? 1.283 26.715 1.97 1 97.48 193 ILE A O 1
ATOM 1538 N N . GLY A 1 194 ? 2.404 27.672 3.666 1 95.24 194 GLY A N 1
ATOM 1539 C CA . GLY A 1 194 ? 3.553 27.847 2.792 1 95.24 194 GLY A CA 1
ATOM 1540 C C . GLY A 1 194 ? 4.862 27.985 3.547 1 95.24 194 GLY A C 1
ATOM 1541 O O . GLY A 1 194 ? 4.995 27.483 4.665 1 95.24 194 GLY A O 1
ATOM 1542 N N . ARG A 1 195 ? 5.815 28.596 2.918 1 95.28 195 ARG A N 1
ATOM 1543 C CA . ARG A 1 195 ? 7.197 28.666 3.381 1 95.28 195 ARG A CA 1
ATOM 1544 C C . ARG A 1 195 ? 7.368 29.758 4.431 1 95.28 195 ARG A C 1
ATOM 1546 O O . ARG A 1 195 ? 8.195 29.632 5.337 1 95.28 195 ARG A O 1
ATOM 1553 N N . VAL A 1 196 ? 6.58 30.784 4.247 1 95.88 196 VAL A N 1
ATOM 1554 C CA . VAL A 1 196 ? 6.674 31.933 5.141 1 95.88 196 VAL A CA 1
ATOM 1555 C C . VAL A 1 196 ? 5.276 32.366 5.576 1 95.88 196 VAL A C 1
ATOM 1557 O O . VAL A 1 196 ? 4.299 32.144 4.857 1 95.88 196 VAL A O 1
ATOM 1560 N N . THR A 1 197 ? 5.252 32.855 6.733 1 97.82 197 THR A N 1
ATOM 1561 C CA . THR A 1 197 ? 4.015 33.489 7.174 1 97.82 197 THR A CA 1
ATOM 1562 C C . THR A 1 197 ? 3.896 34.899 6.602 1 97.82 197 THR A C 1
ATOM 1564 O O . THR A 1 197 ? 4.83 35.697 6.705 1 97.82 197 THR A O 1
ATOM 1567 N N . ASN A 1 198 ? 2.867 35.134 5.937 1 96.96 198 ASN A N 1
ATOM 1568 C CA . ASN A 1 198 ? 2.541 36.437 5.368 1 96.96 198 ASN A CA 1
ATOM 1569 C C . ASN A 1 198 ? 1.095 36.831 5.66 1 96.96 198 ASN A C 1
ATOM 1571 O O . ASN A 1 198 ? 0.187 36.475 4.908 1 96.96 198 ASN A O 1
ATOM 1575 N N . LEU A 1 199 ? 0.88 37.626 6.62 1 96.64 199 LEU A N 1
ATOM 1576 C CA . LEU A 1 199 ? -0.451 38.013 7.074 1 96.64 199 LEU A CA 1
ATOM 1577 C C . LEU A 1 199 ? -1.065 39.049 6.138 1 96.64 199 LEU A C 1
ATOM 1579 O O . LEU A 1 199 ? -2.272 39.295 6.184 1 96.64 199 LEU A O 1
ATOM 1583 N N . ALA A 1 200 ? -0.26 39.646 5.27 1 95.84 200 ALA A N 1
ATOM 1584 C CA . ALA A 1 200 ? -0.742 40.673 4.35 1 95.84 200 ALA A CA 1
ATOM 1585 C C . ALA A 1 200 ? -1.414 40.047 3.131 1 95.84 200 ALA A C 1
ATOM 1587 O O . ALA A 1 200 ? -2.135 40.724 2.396 1 95.84 200 ALA A O 1
ATOM 1588 N N . LYS A 1 201 ? -1.103 38.79 2.976 1 93.95 201 LYS A N 1
ATOM 1589 C CA . LYS A 1 201 ? -1.783 38.082 1.895 1 93.95 201 LYS A CA 1
ATOM 1590 C C . LYS A 1 201 ? -3.257 37.865 2.223 1 93.95 201 LYS A C 1
ATOM 1592 O O . LYS A 1 201 ? -3.63 37.758 3.393 1 93.95 201 LYS A O 1
ATOM 1597 N N . ASP A 1 202 ? -4.102 37.807 1.149 1 93.44 202 ASP A N 1
ATOM 1598 C CA . ASP A 1 202 ? -5.524 37.523 1.307 1 93.44 202 ASP A CA 1
ATOM 1599 C C . ASP A 1 202 ? -5.94 36.315 0.47 1 93.44 202 ASP A C 1
ATOM 1601 O O . ASP A 1 202 ? -6.024 36.403 -0.757 1 93.44 202 ASP A O 1
ATOM 1605 N N . PRO A 1 203 ? -6.276 35.324 1.072 1 95.8 203 PRO A N 1
ATOM 1606 C CA . PRO A 1 203 ? -6.19 35.008 2.5 1 95.8 203 PRO A CA 1
ATOM 1607 C C . PRO A 1 203 ? -4.749 34.898 2.994 1 95.8 203 PRO A C 1
ATOM 1609 O O . PRO A 1 203 ? -3.826 34.754 2.189 1 95.8 203 PRO A O 1
ATOM 1612 N N . PRO A 1 204 ? -4.596 34.983 4.336 1 97.39 204 PRO A N 1
ATOM 1613 C CA . PRO A 1 204 ? -3.239 34.933 4.885 1 97.39 204 PRO A CA 1
ATOM 1614 C C . PRO A 1 204 ? -2.548 33.596 4.629 1 97.39 204 PRO A C 1
ATOM 1616 O O . PRO A 1 204 ? -3.217 32.584 4.404 1 97.39 204 PRO A O 1
ATOM 1619 N N . GLN A 1 205 ? -1.266 33.632 4.608 1 97.3 205 GLN A N 1
ATOM 1620 C CA . GLN A 1 205 ? -0.417 32.45 4.501 1 97.3 205 GLN A CA 1
ATOM 1621 C C . GLN A 1 205 ? 0.317 32.18 5.811 1 97.3 205 GLN A C 1
ATOM 1623 O O . GLN A 1 205 ? 0.806 33.108 6.458 1 97.3 205 GLN A O 1
ATOM 1628 N N . PHE A 1 206 ? 0.402 30.959 6.214 1 98.57 206 PHE A N 1
ATOM 1629 C CA . PHE A 1 206 ? 1.083 30.594 7.451 1 98.57 206 PHE A CA 1
ATOM 1630 C C . PHE A 1 206 ? 2.077 29.465 7.209 1 98.57 206 PHE A C 1
ATOM 1632 O O . PHE A 1 206 ? 1.893 28.652 6.301 1 98.57 206 PHE A O 1
ATOM 1639 N N . THR A 1 207 ? 3.121 29.465 8.019 1 98.58 207 THR A N 1
ATOM 1640 C CA . THR A 1 207 ? 3.929 28.26 8.169 1 98.58 207 THR A CA 1
ATOM 1641 C C . THR A 1 207 ? 3.293 27.304 9.174 1 98.58 207 THR A C 1
ATOM 1643 O O . THR A 1 207 ? 2.482 27.717 10.005 1 98.58 207 THR A O 1
ATOM 1646 N N . ILE A 1 208 ? 3.677 26.042 9.081 1 98.82 208 ILE A N 1
ATOM 1647 C CA . ILE A 1 208 ? 3.151 25.049 10.013 1 98.82 208 ILE A CA 1
ATOM 1648 C C . ILE A 1 208 ? 3.585 25.397 11.435 1 98.82 208 ILE A C 1
ATOM 1650 O O . ILE A 1 208 ? 2.775 25.359 12.364 1 98.82 208 ILE A O 1
ATOM 1654 N N . GLN A 1 209 ? 4.868 25.744 11.609 1 98.44 209 GLN A N 1
ATOM 1655 C CA . GLN A 1 209 ? 5.385 26.018 12.946 1 98.44 209 GLN A CA 1
ATOM 1656 C C . GLN A 1 209 ? 4.713 27.245 13.554 1 98.44 209 GLN A C 1
ATOM 1658 O O . GLN A 1 209 ? 4.529 27.319 14.771 1 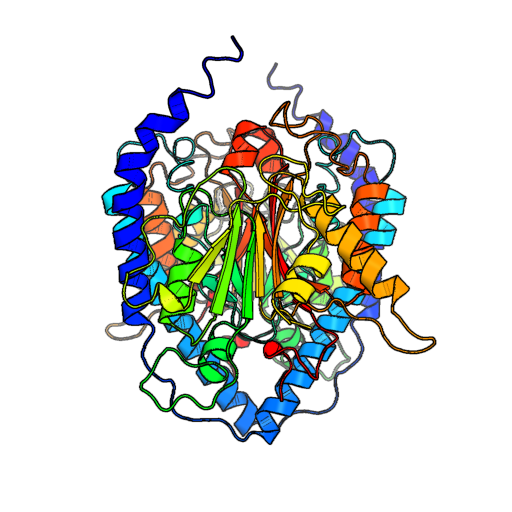98.44 209 GLN A O 1
ATOM 1663 N N . ASP A 1 210 ? 4.347 28.216 12.748 1 98.74 210 ASP A N 1
ATOM 1664 C CA . ASP A 1 210 ? 3.648 29.381 13.283 1 98.74 210 ASP A CA 1
ATOM 1665 C C . ASP A 1 210 ? 2.222 29.023 13.697 1 98.74 210 ASP A C 1
ATOM 1667 O O . ASP A 1 210 ? 1.702 29.559 14.678 1 98.74 210 ASP A O 1
ATOM 1671 N N . LEU A 1 211 ? 1.566 28.186 12.947 1 98.82 211 LEU A N 1
ATOM 1672 C CA . LEU A 1 211 ? 0.251 27.704 13.354 1 98.82 211 LEU A CA 1
ATOM 1673 C C . LEU A 1 211 ? 0.338 26.922 14.66 1 98.82 211 LEU A C 1
ATOM 1675 O O . LEU A 1 211 ? -0.524 27.061 15.53 1 98.82 211 LEU A O 1
ATOM 1679 N N . MET A 1 212 ? 1.349 26.056 14.754 1 98.63 212 MET A N 1
ATOM 1680 C CA . MET A 1 212 ? 1.553 25.318 15.997 1 98.63 212 MET A CA 1
ATOM 1681 C C . MET A 1 212 ? 1.703 26.272 17.178 1 98.63 212 MET A C 1
ATOM 1683 O O . MET A 1 212 ? 1.069 26.084 18.218 1 98.63 212 MET A O 1
ATOM 1687 N N . LYS A 1 213 ? 2.507 27.246 17.014 1 98.21 213 LYS A N 1
ATOM 1688 C CA . LYS A 1 213 ? 2.71 28.239 18.064 1 98.21 213 LYS A CA 1
ATOM 1689 C C . LYS A 1 213 ? 1.4 28.936 18.422 1 98.21 213 LYS A C 1
ATOM 1691 O O . LYS A 1 213 ? 1.058 29.06 19.6 1 98.21 213 LYS A O 1
ATOM 1696 N N . SER A 1 214 ? 0.702 29.399 17.445 1 98.14 214 SER A N 1
ATOM 1697 C CA . SER A 1 214 ? -0.55 30.12 17.655 1 98.14 214 SER A CA 1
ATOM 1698 C C . SER A 1 214 ? -1.577 29.248 18.37 1 98.14 214 SER A C 1
ATOM 1700 O O . SER A 1 214 ? -2.404 29.752 19.131 1 98.14 214 SER A O 1
ATOM 1702 N N . ASN A 1 215 ? -1.548 27.947 18.14 1 98.31 215 ASN A N 1
ATOM 1703 C CA . ASN A 1 215 ? -2.501 27.017 18.734 1 98.31 215 ASN A CA 1
ATOM 1704 C C . ASN A 1 215 ? -1.963 26.411 20.027 1 98.31 215 ASN A C 1
ATOM 1706 O O . ASN A 1 215 ? -2.621 25.574 20.648 1 98.31 215 ASN A O 1
ATOM 1710 N N . ASN A 1 216 ? -0.739 26.779 20.424 1 98.07 216 ASN A N 1
ATOM 1711 C CA . ASN A 1 216 ? -0.063 26.27 21.613 1 98.07 216 ASN A CA 1
ATOM 1712 C C . ASN A 1 216 ? 0.174 24.765 21.522 1 98.07 216 ASN A C 1
ATOM 1714 O O . ASN A 1 216 ? -0.135 24.026 22.458 1 98.07 216 ASN A O 1
ATOM 1718 N N . HIS A 1 217 ? 0.573 24.352 20.349 1 98.16 217 HIS A N 1
ATOM 1719 C CA . HIS A 1 217 ? 0.926 22.953 20.135 1 98.16 217 HIS A CA 1
ATOM 1720 C C . HIS A 1 217 ? 2.426 22.79 19.913 1 98.16 217 HIS A C 1
ATOM 1722 O O . HIS A 1 217 ? 3.017 23.501 19.096 1 98.16 217 HIS A O 1
ATOM 1728 N N . SER A 1 218 ? 3.026 21.913 20.597 1 96.39 218 SER A N 1
ATOM 1729 C CA . SER A 1 218 ? 4.424 21.572 20.358 1 96.39 218 SER A CA 1
ATOM 1730 C C . SER A 1 218 ? 4.548 20.304 19.52 1 96.39 218 SER A C 1
ATOM 1732 O O . SER A 1 218 ? 5.644 19.949 19.08 1 96.39 218 SER A O 1
ATOM 1734 N N . TYR A 1 219 ? 3.415 19.658 19.326 1 97.35 219 TYR A N 1
ATOM 1735 C CA . TYR A 1 219 ? 3.371 18.383 18.62 1 97.35 219 TYR A CA 1
ATOM 1736 C C . TYR A 1 219 ? 2.01 18.168 17.967 1 97.35 219 TYR A C 1
ATOM 1738 O O . TYR A 1 219 ? 0.978 18.532 18.535 1 97.35 219 TYR A O 1
ATOM 1746 N N . ILE A 1 220 ? 1.965 17.651 16.768 1 98.74 220 ILE A N 1
ATOM 1747 C CA . ILE A 1 220 ? 0.746 17.278 16.057 1 98.74 220 ILE A CA 1
ATOM 1748 C C . ILE A 1 220 ? 0.706 15.765 15.86 1 98.74 220 ILE A C 1
ATOM 1750 O O . ILE A 1 220 ? 1.653 15.175 15.335 1 98.74 220 ILE A O 1
ATOM 1754 N N . ASP A 1 221 ? -0.34 15.133 16.21 1 98.77 221 ASP A N 1
ATOM 1755 C CA . ASP A 1 221 ? -0.416 13.678 16.121 1 98.77 221 ASP A CA 1
ATOM 1756 C C . ASP A 1 221 ? -0.567 13.224 14.67 1 98.77 221 ASP A C 1
ATOM 1758 O O . ASP A 1 221 ? 0.025 12.223 14.263 1 98.77 221 ASP A O 1
ATOM 1762 N N . LEU A 1 222 ? -1.39 13.935 13.941 1 98.84 222 LEU A N 1
ATOM 1763 C CA . LEU A 1 222 ? -1.736 13.528 12.584 1 98.84 222 LEU A CA 1
ATOM 1764 C C . LEU A 1 222 ? -1.941 14.744 11.687 1 98.84 222 LEU A C 1
ATOM 1766 O O . LEU A 1 222 ? -2.679 15.666 12.043 1 98.84 222 LEU A O 1
ATOM 1770 N N . VAL A 1 223 ? -1.26 14.759 10.541 1 98.91 223 VAL A N 1
ATOM 1771 C CA . VAL A 1 223 ? -1.406 15.82 9.55 1 98.91 223 VAL A CA 1
ATOM 1772 C C . VAL A 1 223 ? -1.939 15.237 8.243 1 98.91 223 VAL A C 1
ATOM 1774 O O . VAL A 1 223 ? -1.378 14.276 7.711 1 98.91 223 VAL A O 1
ATOM 1777 N N . LYS A 1 224 ? -3.004 15.697 7.75 1 98.78 224 LYS A N 1
ATOM 1778 C CA . LYS A 1 224 ? -3.454 15.509 6.374 1 98.78 224 LYS A CA 1
ATOM 1779 C C . LYS A 1 224 ? -3.099 16.714 5.509 1 98.78 224 LYS A C 1
ATOM 1781 O O . LYS A 1 224 ? -3.394 17.855 5.873 1 98.78 224 LYS A O 1
ATOM 1786 N N . MET A 1 225 ? -2.461 16.489 4.341 1 98.39 225 MET A N 1
ATOM 1787 C CA . MET A 1 225 ? -1.977 17.61 3.539 1 98.39 225 MET A CA 1
ATOM 1788 C C . MET A 1 225 ? -2.215 17.358 2.054 1 98.39 225 MET A C 1
ATOM 1790 O O . MET A 1 225 ? -1.626 16.445 1.473 1 98.39 225 MET A O 1
ATOM 1794 N N . ASP A 1 226 ? -3.037 18.026 1.455 1 96.62 226 ASP A N 1
ATOM 1795 C CA . ASP A 1 226 ? -3.318 18.086 0.024 1 96.62 226 ASP A CA 1
ATOM 1796 C C . ASP A 1 226 ? -3.483 19.53 -0.443 1 96.62 226 ASP A C 1
ATOM 1798 O O . ASP A 1 226 ? -4.6 20.049 -0.491 1 96.62 226 ASP A O 1
ATOM 1802 N N . ILE A 1 227 ? -2.288 20.149 -0.873 1 95.16 227 ILE A N 1
ATOM 1803 C CA . ILE A 1 227 ? -2.316 21.598 -1.043 1 95.16 227 ILE A CA 1
ATOM 1804 C C . ILE A 1 227 ? -1.646 21.975 -2.362 1 95.16 227 ILE A C 1
ATOM 1806 O O . ILE A 1 227 ? -0.95 22.99 -2.444 1 95.16 227 ILE A O 1
ATOM 1810 N N . GLU A 1 228 ? -1.687 21.138 -3.355 1 91.57 228 GLU A N 1
ATOM 1811 C CA . GLU A 1 228 ? -1.454 21.366 -4.778 1 91.57 228 GLU A CA 1
ATOM 1812 C C . GLU A 1 228 ? -0.063 21.942 -5.024 1 91.57 228 GLU A C 1
ATOM 1814 O O . GLU A 1 228 ? 0.086 22.938 -5.736 1 91.57 228 GLU A O 1
ATOM 1819 N N . GLY A 1 229 ? 0.899 21.41 -4.328 1 92.6 229 GLY A N 1
ATOM 1820 C CA . GLY A 1 229 ? 2.278 21.785 -4.595 1 92.6 229 GLY A CA 1
ATOM 1821 C C . GLY A 1 229 ? 2.932 22.517 -3.438 1 92.6 229 GLY A C 1
ATOM 1822 O O . GLY A 1 229 ? 4.16 22.557 -3.336 1 92.6 229 GLY A O 1
ATOM 1823 N N . ALA A 1 230 ? 2.205 23.125 -2.584 1 95 230 ALA A N 1
ATOM 1824 C CA . ALA A 1 230 ? 2.735 23.899 -1.465 1 95 230 ALA A CA 1
ATOM 1825 C C . ALA A 1 230 ? 3.352 22.986 -0.409 1 95 230 ALA A C 1
ATOM 1827 O O . ALA A 1 230 ? 4.019 23.456 0.515 1 95 230 ALA A O 1
ATOM 1828 N N . GLU A 1 231 ? 3.165 21.667 -0.573 1 97.05 231 GLU A N 1
ATOM 1829 C CA . GLU A 1 231 ? 3.682 20.743 0.433 1 97.05 231 GLU A CA 1
ATOM 1830 C C . GLU A 1 231 ? 5.204 20.809 0.513 1 97.05 231 GLU A C 1
ATOM 1832 O O . GLU A 1 231 ? 5.783 20.63 1.587 1 97.05 231 GLU A O 1
ATOM 1837 N N . PHE A 1 232 ? 5.815 21.124 -0.598 1 96.44 232 PHE A N 1
ATOM 1838 C CA . PHE A 1 232 ? 7.272 21.198 -0.602 1 96.44 232 PHE A CA 1
ATOM 1839 C C . PHE A 1 232 ? 7.756 22.39 0.216 1 96.44 232 PHE A C 1
ATOM 1841 O O . PHE A 1 232 ? 8.637 22.249 1.066 1 96.44 232 PHE A O 1
ATOM 1848 N N . ASP A 1 233 ? 7.153 23.512 -0.039 1 95.63 233 ASP A N 1
ATOM 1849 C CA . ASP A 1 233 ? 7.497 24.719 0.707 1 95.63 233 ASP A CA 1
ATOM 1850 C C . ASP A 1 233 ? 7.172 24.559 2.191 1 95.63 233 ASP A C 1
ATOM 1852 O O . ASP A 1 233 ? 7.988 24.899 3.05 1 95.63 233 ASP A O 1
ATOM 1856 N N . ALA A 1 234 ? 6.042 24.1 2.491 1 97.91 234 ALA A N 1
ATOM 1857 C CA . ALA A 1 234 ? 5.575 23.966 3.869 1 97.91 234 ALA A CA 1
ATOM 1858 C C . ALA A 1 234 ? 6.488 23.041 4.669 1 97.91 234 ALA A C 1
ATOM 1860 O O . ALA A 1 234 ? 6.946 23.4 5.756 1 97.91 234 ALA A O 1
ATOM 1861 N N . MET A 1 235 ? 6.785 21.898 4.141 1 98.19 235 MET A N 1
ATOM 1862 C CA . MET A 1 235 ? 7.586 20.912 4.86 1 98.19 235 MET A CA 1
ATOM 1863 C C . MET A 1 235 ? 9.044 21.35 4.942 1 98.19 235 MET A C 1
ATOM 1865 O O . MET A 1 235 ? 9.72 21.089 5.939 1 98.19 235 MET A O 1
ATOM 1869 N N . SER A 1 236 ? 9.53 21.958 3.867 1 97.49 236 SER A N 1
ATOM 1870 C CA . SER A 1 236 ? 10.897 22.467 3.923 1 97.49 236 SER A CA 1
ATOM 1871 C C . SER A 1 236 ? 11.05 23.521 5.014 1 97.49 236 SER A C 1
ATOM 1873 O O . SER A 1 236 ? 12.067 23.557 5.711 1 97.49 236 SER A O 1
ATOM 1875 N N . SER A 1 237 ? 10.102 24.385 5.056 1 97.7 237 SER A N 1
ATOM 1876 C CA . SER A 1 237 ? 10.114 25.392 6.111 1 97.7 237 SER A CA 1
ATOM 1877 C C . SER A 1 237 ? 10.127 24.746 7.493 1 97.7 237 SER A C 1
ATOM 1879 O O . SER A 1 237 ? 10.892 25.156 8.368 1 97.7 237 SER A O 1
ATOM 1881 N N . LEU A 1 238 ? 9.32 23.773 7.709 1 98.05 238 LEU A N 1
ATOM 1882 C CA . LEU A 1 238 ? 9.263 23.082 8.992 1 98.05 238 LEU A CA 1
ATOM 1883 C C . LEU A 1 238 ? 10.583 22.38 9.292 1 98.05 238 LEU A C 1
ATOM 1885 O O . LEU A 1 238 ? 11.074 22.429 10.422 1 98.05 238 LEU A O 1
ATOM 1889 N N . VAL A 1 239 ? 11.125 21.692 8.313 1 96.92 239 VAL A N 1
ATOM 1890 C CA . VAL A 1 239 ? 12.402 21.003 8.459 1 96.92 239 VAL A CA 1
ATOM 1891 C C . VAL A 1 239 ? 13.478 21.995 8.895 1 96.92 239 VAL A C 1
ATOM 1893 O O . VAL A 1 239 ? 14.224 21.736 9.842 1 96.92 239 VAL A O 1
ATOM 1896 N N . SER A 1 240 ? 13.523 23.1 8.204 1 95.8 240 SER A N 1
ATOM 1897 C CA . SER A 1 240 ? 14.506 24.127 8.531 1 95.8 240 SER A CA 1
ATOM 1898 C C . SER A 1 240 ? 14.32 24.637 9.956 1 95.8 240 SER A C 1
ATOM 1900 O O . SER A 1 240 ? 15.297 24.856 10.675 1 95.8 240 SER A O 1
ATOM 1902 N N . PHE A 1 241 ? 13.175 24.843 10.307 1 96.05 241 PHE A N 1
ATOM 1903 C CA . PHE A 1 241 ? 12.863 25.312 11.652 1 96.05 241 PHE A CA 1
ATOM 1904 C C . PHE A 1 241 ? 13.356 24.321 12.699 1 96.05 241 PHE A C 1
ATOM 1906 O O . PHE A 1 241 ? 14.021 24.707 13.662 1 96.05 241 PHE A O 1
ATOM 1913 N N . VAL A 1 242 ? 13.023 23.047 12.478 1 95.76 242 VAL A N 1
ATOM 1914 C CA . VAL A 1 242 ? 13.392 21.997 13.421 1 95.76 242 VAL A CA 1
ATOM 1915 C C . VAL A 1 242 ? 14.913 21.904 13.522 1 95.76 242 VAL A C 1
ATOM 1917 O O . VAL A 1 242 ? 15.463 21.795 14.62 1 95.76 242 VAL A O 1
ATOM 1920 N N . LEU A 1 243 ? 15.59 21.957 12.444 1 93.39 243 LEU A N 1
ATOM 1921 C CA . LEU A 1 243 ? 17.045 21.86 12.429 1 93.39 243 LEU A CA 1
ATOM 1922 C C . LEU A 1 243 ? 17.678 23.082 13.086 1 93.39 243 LEU A C 1
ATOM 1924 O O . LEU A 1 243 ? 18.744 22.982 13.698 1 93.39 243 LEU A O 1
ATOM 1928 N N . GLY A 1 244 ? 17.047 24.202 12.927 1 91.02 244 GLY A N 1
ATOM 1929 C CA . GLY A 1 244 ? 17.55 25.425 13.533 1 91.02 244 GLY A CA 1
ATOM 1930 C C . GLY A 1 244 ? 17.411 25.443 15.043 1 91.02 244 GLY A C 1
ATOM 1931 O O . GLY A 1 244 ? 18.177 26.118 15.734 1 91.02 244 GLY A O 1
ATOM 1932 N N . GLU A 1 245 ? 16.4 24.716 15.52 1 85.68 245 GLU A N 1
ATOM 1933 C CA . GLU A 1 245 ? 16.154 24.673 16.958 1 85.68 245 GLU A CA 1
ATOM 1934 C C . GLU A 1 245 ? 17.014 23.61 17.635 1 85.68 245 GLU A C 1
ATOM 1936 O O . GLU A 1 245 ? 17.091 23.555 18.864 1 85.68 245 GLU A O 1
ATOM 1941 N N . GLN A 1 246 ? 17.468 22.735 16.829 1 73.29 246 GLN A N 1
ATOM 1942 C CA . GLN A 1 246 ? 18.183 21.584 17.37 1 73.29 246 GLN A CA 1
ATOM 1943 C C . GLN A 1 246 ? 19.472 22.015 18.065 1 73.29 246 GLN A C 1
ATOM 1945 O O . GLN A 1 246 ? 20.238 22.815 17.524 1 73.29 246 GLN A O 1
ATOM 1950 N N . ARG A 1 247 ? 19.324 21.81 19.434 1 58.77 247 ARG A N 1
ATOM 1951 C CA . ARG A 1 247 ? 20.542 21.953 20.225 1 58.77 247 ARG A CA 1
ATOM 1952 C C . ARG A 1 247 ? 21.559 20.875 19.865 1 58.77 247 ARG A C 1
ATOM 1954 O O . ARG A 1 247 ? 21.195 19.82 19.342 1 58.77 247 ARG A O 1
ATOM 1961 N N . GLU A 1 248 ? 22.764 21.133 20.064 1 58.11 248 GLU A N 1
ATOM 1962 C CA . GLU A 1 248 ? 23.89 20.238 19.811 1 58.11 248 GLU A CA 1
ATOM 1963 C C . GLU A 1 248 ? 23.652 18.864 20.43 1 58.11 248 GLU A C 1
ATOM 1965 O O . GLU A 1 248 ? 23.317 18.759 21.612 1 58.11 248 GLU A O 1
ATOM 1970 N N . GLY A 1 249 ? 23.612 17.773 19.641 1 52.89 249 GLY A N 1
ATOM 1971 C CA . GLY A 1 249 ? 23.605 16.401 20.123 1 52.89 249 GLY A CA 1
ATOM 1972 C C . GLY A 1 249 ? 22.221 15.782 20.141 1 52.89 249 GLY A C 1
ATOM 1973 O O . GLY A 1 249 ? 22.077 14.578 20.362 1 52.89 249 GLY A O 1
ATOM 1974 N N . ALA A 1 250 ? 21.119 16.665 20.098 1 59.7 250 ALA A N 1
ATOM 1975 C CA . ALA A 1 250 ? 19.814 16.028 20.255 1 59.7 250 ALA A CA 1
ATOM 1976 C C . ALA A 1 250 ? 19.287 15.52 18.916 1 59.7 250 ALA A C 1
ATOM 1978 O O . ALA A 1 250 ? 19.569 16.106 17.868 1 59.7 250 ALA A O 1
ATOM 1979 N N . ASN A 1 251 ? 18.886 14.323 18.876 1 66.92 251 ASN A N 1
ATOM 1980 C CA . ASN A 1 251 ? 18.261 13.783 17.673 1 66.92 251 ASN A CA 1
ATOM 1981 C C . ASN A 1 251 ? 16.978 14.531 17.324 1 66.92 251 ASN A C 1
ATOM 1983 O O . ASN A 1 251 ? 15.985 14.44 18.048 1 66.92 251 ASN A O 1
ATOM 1987 N N . ALA A 1 252 ? 17.094 15.388 16.407 1 85.88 252 ALA A N 1
ATOM 1988 C CA . ALA A 1 252 ? 15.953 16.18 15.955 1 85.88 252 ALA A CA 1
ATOM 1989 C C . ALA A 1 252 ? 14.928 15.306 15.238 1 85.88 252 ALA A C 1
ATOM 1991 O O . ALA A 1 252 ? 15.293 14.382 14.508 1 85.88 252 ALA A O 1
ATOM 1992 N N . THR A 1 253 ? 13.731 15.466 15.592 1 94.89 253 THR A N 1
ATOM 1993 C CA . THR A 1 253 ? 12.632 14.789 14.913 1 94.89 253 THR A CA 1
ATOM 1994 C C . THR A 1 253 ? 11.518 15.775 14.573 1 94.89 253 THR A C 1
ATOM 1996 O O . THR A 1 253 ? 11.302 16.749 15.296 1 94.89 253 THR A O 1
ATOM 1999 N N . ILE A 1 254 ? 10.96 15.604 13.442 1 96.78 254 ILE A N 1
ATOM 2000 C CA . ILE A 1 254 ? 9.829 16.439 13.049 1 96.78 254 ILE A CA 1
ATOM 2001 C C . ILE A 1 254 ? 8.707 16.303 14.076 1 96.78 254 ILE A C 1
ATOM 2003 O O . ILE A 1 254 ? 8.442 15.206 14.573 1 96.78 254 ILE A O 1
ATOM 2007 N N . PRO A 1 255 ? 8.079 17.346 14.503 1 97.43 255 PRO A N 1
ATOM 2008 C CA . PRO A 1 255 ? 7.048 17.283 15.541 1 97.43 255 PRO A CA 1
ATOM 2009 C C . PRO A 1 255 ? 5.687 16.854 14.996 1 97.43 255 PRO A C 1
ATOM 2011 O O . PRO A 1 255 ? 4.668 17.471 15.316 1 97.43 255 PRO A O 1
ATOM 2014 N N . ILE A 1 256 ? 5.644 15.856 14.176 1 98.57 256 ILE A N 1
ATOM 2015 C CA . ILE A 1 256 ? 4.454 15.265 13.573 1 98.57 256 ILE A CA 1
ATOM 2016 C C . ILE A 1 256 ? 4.488 13.748 13.744 1 98.57 256 ILE A C 1
ATOM 2018 O O . ILE A 1 256 ? 5.493 13.105 13.432 1 98.57 256 ILE A O 1
ATOM 2022 N N . GLY A 1 257 ? 3.428 13.201 14.255 1 98.76 257 GLY A N 1
ATOM 2023 C CA . GLY A 1 257 ? 3.37 11.762 14.462 1 98.76 257 GLY A CA 1
ATOM 2024 C C . GLY A 1 257 ? 3.17 10.982 13.176 1 98.76 257 GLY A C 1
ATOM 2025 O O . GLY A 1 257 ? 3.843 9.976 12.943 1 98.76 257 GLY A O 1
ATOM 2026 N N . GLN A 1 258 ? 2.259 11.421 12.402 1 98.87 258 GLN A N 1
ATOM 2027 C CA . GLN A 1 258 ? 1.903 10.806 11.128 1 98.87 258 GLN A CA 1
ATOM 2028 C C . GLN A 1 258 ? 1.524 11.863 10.094 1 98.87 258 GLN A C 1
ATOM 2030 O O . GLN A 1 258 ? 0.785 12.801 10.399 1 98.87 258 GLN A O 1
ATOM 2035 N N . LEU A 1 259 ? 2.082 11.757 8.911 1 98.91 259 LEU A N 1
ATOM 2036 C CA . LEU A 1 259 ? 1.843 12.683 7.809 1 98.91 259 LEU A CA 1
ATOM 2037 C C . LEU A 1 259 ? 1.164 11.975 6.641 1 98.91 259 LEU A C 1
ATOM 2039 O O . LEU A 1 259 ? 1.723 11.037 6.069 1 98.91 259 LEU A O 1
ATOM 2043 N N . LEU A 1 260 ? -0.04 12.33 6.315 1 98.83 260 LEU A N 1
ATOM 2044 C CA . LEU A 1 260 ? -0.777 11.93 5.12 1 98.83 260 LEU A CA 1
ATOM 2045 C C . LEU A 1 260 ? -0.726 13.024 4.059 1 98.83 260 LEU A C 1
ATOM 2047 O O . LEU A 1 260 ? -1.445 14.021 4.155 1 98.83 260 LEU A O 1
ATOM 2051 N N . VAL A 1 261 ? 0.074 12.789 2.979 1 98.54 261 VAL A N 1
ATOM 2052 C CA . VAL A 1 261 ? 0.337 13.911 2.085 1 98.54 261 VAL A CA 1
ATOM 2053 C C . VAL A 1 261 ? 0.153 13.471 0.634 1 98.54 261 VAL A C 1
ATOM 2055 O O . VAL A 1 261 ? 0.537 12.36 0.263 1 98.54 261 VAL A O 1
ATOM 2058 N N . GLU A 1 262 ? -0.456 14.264 -0.13 1 97.15 262 GLU A N 1
ATOM 2059 C CA . GLU A 1 262 ? -0.398 14.136 -1.583 1 97.15 262 GLU A CA 1
ATOM 2060 C C . GLU A 1 262 ? 0.786 14.909 -2.159 1 97.15 262 GLU A C 1
ATOM 2062 O O . GLU A 1 262 ? 0.908 16.116 -1.945 1 97.15 262 GLU A O 1
ATOM 2067 N N . ILE A 1 263 ? 1.595 14.284 -2.889 1 96.77 263 ILE A N 1
ATOM 2068 C CA . ILE A 1 263 ? 2.75 14.901 -3.533 1 96.77 263 ILE A CA 1
ATOM 2069 C C . ILE A 1 263 ? 2.402 15.268 -4.974 1 96.77 263 ILE A C 1
ATOM 2071 O O . ILE A 1 263 ? 1.879 14.44 -5.723 1 96.77 263 ILE A O 1
ATOM 2075 N N . HIS A 1 264 ? 2.706 16.505 -5.295 1 94.11 264 HIS A N 1
ATOM 2076 C CA . HIS A 1 264 ? 2.434 17.034 -6.626 1 94.11 264 HIS A CA 1
ATOM 2077 C C . HIS A 1 264 ? 3.727 17.331 -7.377 1 94.11 264 HIS A C 1
AT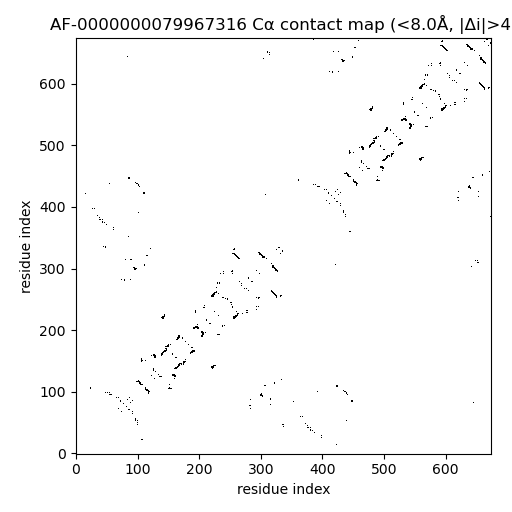OM 2079 O O . HIS A 1 264 ? 4.389 18.337 -7.109 1 94.11 264 HIS A O 1
ATOM 2085 N N . LEU A 1 265 ? 4.079 16.368 -8.346 1 90.96 265 LEU A N 1
ATOM 2086 C CA . LEU A 1 265 ? 5.249 16.614 -9.182 1 90.96 265 LEU A CA 1
ATOM 2087 C C . LEU A 1 265 ? 4.842 17.214 -10.524 1 90.96 265 LEU A C 1
ATOM 2089 O O . LEU A 1 265 ? 4.375 16.498 -11.413 1 90.96 265 LEU A O 1
ATOM 2093 N N . TRP A 1 266 ? 4.609 18.491 -10.635 1 77.82 266 TRP A N 1
ATOM 2094 C CA . TRP A 1 266 ? 4.219 19.047 -11.926 1 77.82 266 TRP A CA 1
ATOM 2095 C C . TRP A 1 266 ? 5.045 20.285 -12.258 1 77.82 266 TRP A C 1
ATOM 2097 O O . TRP A 1 266 ? 5.658 20.886 -11.373 1 77.82 266 TRP A O 1
ATOM 2107 N N . THR A 1 267 ? 5.431 20.366 -13.525 1 62.36 267 THR A N 1
ATOM 2108 C CA . THR A 1 267 ? 6.304 21.422 -14.024 1 62.36 267 THR A CA 1
ATOM 2109 C C . THR A 1 267 ? 5.541 22.737 -14.157 1 62.36 267 THR A C 1
ATOM 2111 O O . THR A 1 267 ? 6.148 23.805 -14.258 1 62.36 267 THR A O 1
ATOM 2114 N N . ALA A 1 268 ? 4.266 22.634 -14.305 1 56.38 268 ALA A N 1
ATOM 2115 C CA . ALA A 1 268 ? 3.592 23.922 -14.448 1 56.38 268 ALA A CA 1
ATOM 2116 C C . ALA A 1 268 ? 2.522 24.103 -13.374 1 56.38 268 ALA A C 1
ATOM 2118 O O . ALA A 1 268 ? 1.883 23.134 -12.957 1 56.38 268 ALA A O 1
ATOM 2119 N N . PRO A 1 269 ? 2.699 25.262 -12.723 1 53.31 269 PRO A N 1
ATOM 2120 C CA . PRO A 1 269 ? 1.686 25.476 -11.687 1 53.31 269 PRO A CA 1
ATOM 2121 C C . PRO A 1 269 ? 0.261 25.311 -12.211 1 53.31 269 PRO A C 1
ATOM 2123 O O . PRO A 1 269 ? -0.012 25.622 -13.373 1 53.31 269 PRO A O 1
ATOM 2126 N N . PHE A 1 270 ? -0.54 24.449 -11.709 1 50.25 270 PHE A N 1
ATOM 2127 C CA . PHE A 1 270 ? -1.934 24.293 -12.107 1 50.25 270 PHE A CA 1
ATOM 2128 C C . PHE A 1 270 ? -2.651 25.638 -12.108 1 50.25 270 PHE A C 1
ATOM 2130 O O . PHE A 1 270 ? -3.472 25.909 -12.986 1 50.25 270 PHE A O 1
ATOM 2137 N N . ASP A 1 271 ? -2.428 26.413 -11 1 47.93 271 ASP A N 1
ATOM 2138 C CA . ASP A 1 271 ? -3.102 27.703 -10.887 1 47.93 271 ASP A CA 1
ATOM 2139 C C . ASP A 1 271 ? -2.101 28.854 -10.961 1 47.93 271 ASP A C 1
ATOM 2141 O O . ASP A 1 271 ? -1.026 28.788 -10.361 1 47.93 271 ASP A O 1
ATOM 2145 N N . GLU A 1 272 ? -2.279 29.712 -11.963 1 47.66 272 GLU A N 1
ATOM 2146 C CA . GLU A 1 272 ? -1.493 30.932 -12.125 1 47.66 272 GLU A CA 1
ATOM 2147 C C . GLU A 1 272 ? -1.235 31.605 -10.78 1 47.66 272 GLU A C 1
ATOM 2149 O O . GLU A 1 272 ? -0.252 32.331 -10.621 1 47.66 272 GLU A O 1
ATOM 2154 N N . ASP A 1 273 ? -2.274 31.485 -10.005 1 45.29 273 ASP A N 1
ATOM 2155 C CA . ASP A 1 273 ? -2.163 32.179 -8.726 1 45.29 273 ASP A CA 1
ATOM 2156 C C . ASP A 1 273 ? -1.17 31.474 -7.803 1 45.29 273 ASP A C 1
ATOM 2158 O O . ASP A 1 273 ? -0.92 31.932 -6.687 1 45.29 273 ASP A O 1
ATOM 2162 N N . ASP A 1 274 ? -0.846 30.233 -8.292 1 53.45 274 ASP A N 1
ATOM 2163 C CA . ASP A 1 274 ? 0.088 29.492 -7.451 1 53.45 274 ASP A CA 1
ATOM 2164 C C . ASP A 1 274 ? 1.482 30.113 -7.498 1 53.45 274 ASP A C 1
ATOM 2166 O O . ASP A 1 274 ? 2.113 30.156 -8.556 1 53.45 274 ASP A O 1
ATOM 2170 N N . GLY A 1 275 ? 1.635 31.3 -7.168 1 53.48 275 GLY A N 1
ATOM 2171 C CA . GLY A 1 275 ? 2.873 32.048 -7.013 1 53.48 275 GLY A CA 1
ATOM 2172 C C . GLY A 1 275 ? 4.113 31.198 -7.218 1 53.48 275 GLY A C 1
ATOM 2173 O O . GLY A 1 275 ? 4.071 30.191 -7.928 1 53.48 275 GLY A O 1
ATOM 2174 N N . GLU A 1 276 ? 5.171 31.585 -6.626 1 69.04 276 GLU A N 1
ATOM 2175 C CA . GLU A 1 276 ? 6.569 31.165 -6.604 1 69.04 276 GLU A CA 1
ATOM 2176 C C . GLU A 1 276 ? 6.745 29.872 -5.813 1 69.04 276 GLU A C 1
ATOM 2178 O O . GLU A 1 276 ? 7.623 29.779 -4.952 1 69.04 276 GLU A O 1
ATOM 2183 N N . LEU A 1 277 ? 5.817 28.821 -6.08 1 79.2 277 LEU A N 1
ATOM 2184 C CA . LEU A 1 277 ? 6.027 27.554 -5.388 1 79.2 277 LEU A CA 1
ATOM 2185 C C . LEU A 1 277 ? 7.338 26.908 -5.824 1 79.2 277 LEU A C 1
ATOM 2187 O O . LEU A 1 277 ? 7.693 26.949 -7.004 1 79.2 277 LEU A O 1
ATOM 2191 N N . ILE A 1 278 ? 8.034 26.532 -4.813 1 81.54 278 ILE A N 1
ATOM 2192 C CA . ILE A 1 278 ? 9.258 25.789 -5.095 1 81.54 278 ILE A CA 1
ATOM 2193 C C . ILE A 1 278 ? 8.954 24.293 -5.141 1 81.54 278 ILE A C 1
ATOM 2195 O O . ILE A 1 278 ? 8.787 23.655 -4.099 1 81.54 278 ILE A O 1
ATOM 2199 N N . VAL A 1 279 ? 8.756 23.792 -6.292 1 88.11 279 VAL A N 1
ATOM 2200 C CA . VAL A 1 279 ? 8.562 22.371 -6.559 1 88.11 279 VAL A CA 1
ATOM 2201 C C . VAL A 1 279 ? 9.835 21.778 -7.158 1 88.11 279 VAL A C 1
ATOM 2203 O O . VAL A 1 279 ? 10.558 22.457 -7.891 1 88.11 279 VAL A O 1
ATOM 2206 N N . PRO A 1 280 ? 10.088 20.563 -6.77 1 91.58 280 PRO A N 1
ATOM 2207 C CA . PRO A 1 280 ? 11.287 19.965 -7.363 1 91.58 280 PRO A CA 1
ATOM 2208 C C . PRO A 1 280 ? 11.275 20.007 -8.889 1 91.58 280 PRO A C 1
ATOM 2210 O O . PRO A 1 280 ? 10.235 19.77 -9.509 1 91.58 280 PRO A O 1
ATOM 2213 N N . LYS A 1 281 ? 12.471 20.332 -9.445 1 87.35 281 LYS A N 1
ATOM 2214 C CA . LYS A 1 281 ? 12.558 20.489 -10.893 1 87.35 281 LYS A CA 1
ATOM 2215 C C . LYS A 1 281 ? 13.398 19.378 -11.517 1 87.35 281 LYS A C 1
ATOM 2217 O O . LYS A 1 281 ? 13.517 19.296 -12.742 1 87.35 281 LYS A O 1
ATOM 2222 N N . ASN A 1 282 ? 14.001 18.622 -10.744 1 90.44 282 ASN A N 1
ATOM 2223 C CA . ASN A 1 282 ? 14.804 17.483 -11.174 1 90.44 282 ASN A CA 1
ATOM 2224 C C . ASN A 1 282 ? 14.84 16.389 -10.112 1 90.44 282 ASN A C 1
ATOM 2226 O O . ASN A 1 282 ? 14.358 16.586 -8.995 1 90.44 282 ASN A O 1
ATOM 2230 N N . ILE A 1 283 ? 15.42 15.306 -10.419 1 92.99 283 ILE A N 1
ATOM 2231 C CA . ILE A 1 283 ? 15.405 14.126 -9.561 1 92.99 283 ILE A CA 1
ATOM 2232 C C . ILE A 1 283 ? 16.222 14.396 -8.299 1 92.99 283 ILE A C 1
ATOM 2234 O O . ILE A 1 283 ? 15.864 13.939 -7.211 1 92.99 283 ILE A O 1
ATOM 2238 N N . SER A 1 284 ? 17.292 15.141 -8.443 1 92.98 284 SER A N 1
ATOM 2239 C CA . SER A 1 284 ? 18.143 15.434 -7.294 1 92.98 284 SER A CA 1
ATOM 2240 C C . SER A 1 284 ? 17.392 16.245 -6.243 1 92.98 284 SER A C 1
ATOM 2242 O O . SER A 1 284 ? 17.451 15.932 -5.052 1 92.98 284 SER A O 1
ATOM 2244 N N . SER A 1 285 ? 16.694 17.282 -6.714 1 93.21 285 SER A N 1
ATOM 2245 C CA . SER A 1 285 ? 15.952 18.114 -5.773 1 93.21 285 SER A CA 1
ATOM 2246 C C . SER A 1 285 ? 14.788 17.346 -5.156 1 93.21 285 SER A C 1
ATOM 2248 O O . SER A 1 285 ? 14.461 17.54 -3.983 1 93.21 285 SER A O 1
ATOM 2250 N N . TRP A 1 286 ? 14.181 16.476 -5.927 1 94.9 286 TRP A N 1
ATOM 2251 C CA . TRP A 1 286 ? 13.108 15.625 -5.424 1 94.9 286 TRP A CA 1
ATOM 2252 C C . TRP A 1 286 ? 13.614 14.707 -4.317 1 94.9 286 TRP A C 1
ATOM 2254 O O . TRP A 1 286 ? 13.039 14.662 -3.227 1 94.9 286 TRP A O 1
ATOM 2264 N N . ILE A 1 287 ? 14.681 14.016 -4.539 1 95.82 287 ILE A N 1
ATOM 2265 C CA . ILE A 1 287 ? 15.21 13.036 -3.596 1 95.82 287 ILE A CA 1
ATOM 2266 C C . ILE A 1 287 ? 15.778 13.752 -2.373 1 95.82 287 ILE A C 1
ATOM 2268 O O . ILE A 1 287 ? 15.668 13.256 -1.249 1 95.82 287 ILE A O 1
ATOM 2272 N N . GLN A 1 288 ? 16.355 14.911 -2.597 1 95.99 288 GLN A N 1
ATOM 2273 C CA . GLN A 1 288 ? 16.841 15.69 -1.463 1 95.99 288 GLN A CA 1
ATOM 2274 C C . GLN A 1 288 ? 15.698 16.072 -0.527 1 95.99 288 GLN A C 1
ATOM 2276 O O . GLN A 1 288 ? 15.817 15.939 0.693 1 95.99 288 GLN A O 1
ATOM 2281 N N . TRP A 1 289 ? 14.67 16.584 -1.089 1 97.03 289 TRP A N 1
ATOM 2282 C CA . TRP A 1 289 ? 13.508 16.948 -0.286 1 97.03 289 TRP A CA 1
ATOM 2283 C C . TRP A 1 289 ? 12.986 15.746 0.494 1 97.03 289 TRP A C 1
ATOM 2285 O O . TRP A 1 289 ? 12.744 15.838 1.7 1 97.03 289 TRP A O 1
ATOM 2295 N N . TRP A 1 290 ? 12.835 14.611 -0.171 1 97.94 290 TRP A N 1
ATOM 2296 C CA . TRP A 1 290 ? 12.352 13.37 0.427 1 97.94 290 TRP A CA 1
ATOM 2297 C C . TRP A 1 290 ? 13.273 12.914 1.554 1 97.94 290 TRP A C 1
ATOM 2299 O O . TRP A 1 290 ? 12.808 12.575 2.645 1 97.94 290 TRP A O 1
ATOM 2309 N N . SER A 1 291 ? 14.55 12.955 1.291 1 97.38 291 SER A N 1
ATOM 2310 C CA . SER A 1 291 ? 15.534 12.506 2.271 1 97.38 291 SER A CA 1
ATOM 2311 C C . SER A 1 291 ? 15.542 13.41 3.499 1 97.38 291 SER A C 1
ATOM 2313 O O . SER A 1 291 ? 15.774 12.945 4.617 1 97.38 291 SER A O 1
ATOM 2315 N N . ASN A 1 292 ? 15.301 14.694 3.292 1 96.85 292 ASN A N 1
ATOM 2316 C CA . ASN A 1 292 ? 15.283 15.64 4.403 1 96.85 292 ASN A CA 1
ATOM 2317 C C . ASN A 1 292 ? 14.195 15.294 5.416 1 96.85 292 ASN A C 1
ATOM 2319 O O . ASN A 1 292 ? 14.422 15.361 6.625 1 96.85 292 ASN A O 1
ATOM 2323 N N . ILE A 1 293 ? 13.042 14.881 4.945 1 97.7 293 ILE A N 1
ATOM 2324 C CA . ILE A 1 293 ? 11.982 14.581 5.901 1 97.7 293 ILE A CA 1
ATOM 2325 C C . ILE A 1 293 ? 12.219 13.206 6.52 1 97.7 293 ILE A C 1
ATOM 2327 O O . ILE A 1 293 ? 11.89 12.978 7.687 1 97.7 293 ILE A O 1
ATOM 2331 N N . GLU A 1 294 ? 12.855 12.289 5.792 1 97.45 294 GLU A N 1
ATOM 2332 C CA . GLU A 1 294 ? 13.217 10.987 6.343 1 97.45 294 GLU A CA 1
ATOM 2333 C C . GLU A 1 294 ? 14.268 11.125 7.44 1 97.45 294 GLU A C 1
ATOM 2335 O O . GLU A 1 294 ? 14.241 10.389 8.429 1 97.45 294 GLU A O 1
ATOM 2340 N N . GLU A 1 295 ? 15.165 12.026 7.24 1 94.78 295 GLU A N 1
ATOM 2341 C CA . GLU A 1 295 ? 16.234 12.235 8.212 1 94.78 295 GLU A CA 1
ATOM 2342 C C . GLU A 1 295 ? 15.675 12.688 9.558 1 94.78 295 GLU A C 1
ATOM 2344 O O . GLU A 1 295 ? 16.271 12.426 10.604 1 94.78 295 GLU A O 1
ATOM 2349 N N . LEU A 1 296 ? 14.569 13.3 9.484 1 96.41 296 LEU A N 1
ATOM 2350 C CA . LEU A 1 296 ? 13.957 13.796 10.712 1 96.41 296 LEU A CA 1
ATOM 2351 C C . LEU A 1 296 ? 12.93 12.803 11.246 1 96.41 296 LEU A C 1
ATOM 2353 O O . LEU A 1 296 ? 12.088 13.159 12.074 1 96.41 296 LEU A O 1
ATOM 2357 N N . GLY A 1 297 ? 12.915 11.596 10.716 1 97.28 297 GLY A N 1
ATOM 2358 C CA . GLY A 1 297 ? 12.231 10.506 11.395 1 97.28 297 GLY A CA 1
ATOM 2359 C C . GLY A 1 297 ? 11.05 9.964 10.613 1 97.28 297 GLY A C 1
ATOM 2360 O O . GLY A 1 297 ? 10.519 8.9 10.939 1 97.28 297 GLY A O 1
ATOM 2361 N N . LEU A 1 298 ? 10.614 10.663 9.535 1 98.39 298 LEU A N 1
ATOM 2362 C CA . LEU A 1 298 ? 9.452 10.18 8.798 1 98.39 298 LEU A CA 1
ATOM 2363 C C . LEU A 1 298 ? 9.818 8.981 7.93 1 98.39 298 LEU A C 1
ATOM 2365 O O . LEU A 1 298 ? 10.888 8.957 7.317 1 98.39 298 LEU A O 1
ATOM 2369 N N . ARG A 1 299 ? 8.974 7.969 7.965 1 98.73 299 ARG A N 1
ATOM 2370 C CA . ARG A 1 299 ? 9.106 6.746 7.18 1 98.73 299 ARG A CA 1
ATOM 2371 C C . ARG A 1 299 ? 7.852 6.489 6.352 1 98.73 299 ARG A C 1
ATOM 2373 O O . ARG A 1 299 ? 6.734 6.577 6.864 1 98.73 299 ARG A O 1
ATOM 2380 N N . PRO A 1 300 ? 8.016 6.221 5.081 1 98.61 300 PRO A N 1
ATOM 2381 C CA . PRO A 1 300 ? 6.838 5.926 4.261 1 98.61 300 PRO A CA 1
ATOM 2382 C C . PRO A 1 300 ? 6.304 4.513 4.483 1 98.61 300 PRO A C 1
ATOM 2384 O O . PRO A 1 300 ? 7.055 3.54 4.373 1 98.61 300 PRO A O 1
ATOM 2387 N N . VAL A 1 301 ? 4.986 4.36 4.741 1 98.57 301 VAL A N 1
ATOM 2388 C CA . VAL A 1 301 ? 4.433 3.047 5.055 1 98.57 301 VAL A CA 1
ATOM 2389 C C . VAL A 1 301 ? 3.416 2.646 3.988 1 98.57 301 VAL A C 1
ATOM 2391 O O . VAL A 1 301 ? 3.046 1.474 3.884 1 98.57 301 VAL A O 1
ATOM 2394 N N . ASN A 1 302 ? 2.957 3.657 3.217 1 97.95 302 ASN A N 1
ATOM 2395 C CA . ASN A 1 302 ? 1.974 3.389 2.172 1 97.95 302 ASN A CA 1
ATOM 2396 C C . ASN A 1 302 ? 1.989 4.472 1.098 1 97.95 302 ASN A C 1
ATOM 2398 O O . ASN A 1 302 ? 2.372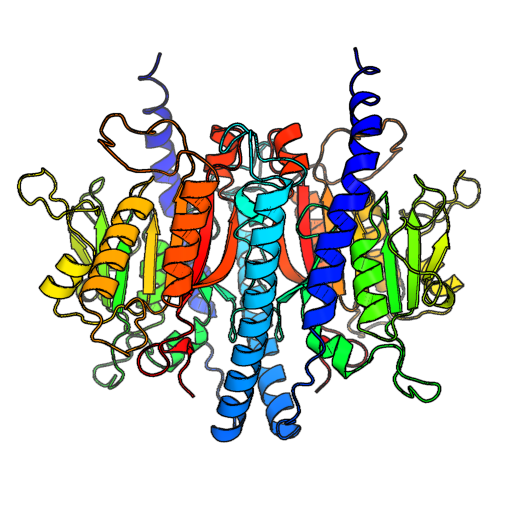 5.612 1.364 1 97.95 302 ASN A O 1
ATOM 2402 N N . ASN A 1 303 ? 1.599 4.08 -0.088 1 96.23 303 ASN A N 1
ATOM 2403 C CA . ASN A 1 303 ? 1.294 5.066 -1.119 1 96.23 303 ASN A CA 1
ATOM 2404 C C . ASN A 1 303 ? 0.153 4.601 -2.019 1 96.23 303 ASN A C 1
ATOM 2406 O O . ASN A 1 303 ? -0.175 3.413 -2.051 1 96.23 303 ASN A O 1
ATOM 2410 N N . GLU A 1 304 ? -0.543 5.533 -2.585 1 93.19 304 GLU A N 1
ATOM 2411 C CA . GLU A 1 304 ? -1.624 5.324 -3.544 1 93.19 304 GLU A CA 1
ATOM 2412 C C . GLU A 1 304 ? -1.538 6.318 -4.699 1 93.19 304 GLU A C 1
ATOM 2414 O O . GLU A 1 304 ? -1.323 7.512 -4.482 1 93.19 304 GLU A O 1
ATOM 2419 N N . ASP A 1 305 ? -1.736 5.768 -5.822 1 90.17 305 ASP A N 1
ATOM 2420 C CA . ASP A 1 305 ? -1.814 6.668 -6.968 1 90.17 305 ASP A CA 1
ATOM 2421 C C . ASP A 1 305 ? -3.057 7.552 -6.889 1 90.17 305 ASP A C 1
ATOM 2423 O O . ASP A 1 305 ? -4.123 7.097 -6.469 1 90.17 305 ASP A O 1
ATOM 2427 N N . ASN A 1 306 ? -2.869 8.746 -7.225 1 89.57 306 ASN A N 1
ATOM 2428 C CA . ASN A 1 306 ? -4.048 9.551 -7.525 1 89.57 306 ASN A CA 1
ATOM 2429 C C . ASN A 1 306 ? -4.466 9.411 -8.986 1 89.57 306 ASN A C 1
ATOM 2431 O O . ASN A 1 306 ? -4.002 10.165 -9.843 1 89.57 306 ASN A O 1
ATOM 2435 N N . TRP A 1 307 ? -5.335 8.636 -9.288 1 85.49 307 TRP A N 1
ATOM 2436 C CA . TRP A 1 307 ? -5.705 8.236 -10.642 1 85.49 307 TRP A CA 1
ATOM 2437 C C . TRP A 1 307 ? -6.368 9.389 -11.388 1 85.49 307 TRP A C 1
ATOM 2439 O O . TRP A 1 307 ? -6.186 9.539 -12.599 1 85.49 307 TRP A O 1
ATOM 2449 N N . ILE A 1 308 ? -7.085 10.125 -10.642 1 84.11 308 ILE A N 1
ATOM 2450 C CA . ILE A 1 308 ? -7.78 11.236 -11.283 1 84.11 308 ILE A CA 1
ATOM 2451 C C . ILE A 1 308 ? -6.761 12.229 -11.84 1 84.11 308 ILE A C 1
ATOM 2453 O O . ILE A 1 308 ? -6.785 12.55 -13.031 1 84.11 308 ILE A O 1
ATOM 2457 N N . GLY A 1 309 ? -5.885 12.626 -10.968 1 81.99 309 GLY A N 1
ATOM 2458 C CA . GLY A 1 309 ? -4.876 13.576 -11.409 1 81.99 309 GLY A CA 1
ATOM 2459 C C . GLY A 1 309 ? -3.963 13.02 -12.486 1 81.99 309 GLY A C 1
ATOM 2460 O O . GLY A 1 309 ? -3.656 13.707 -13.462 1 81.99 309 GLY A O 1
ATOM 2461 N N . ASN A 1 310 ? -3.597 11.815 -12.338 1 83.4 310 ASN A N 1
ATOM 2462 C CA . ASN A 1 310 ? -2.662 11.19 -13.267 1 83.4 310 ASN A CA 1
ATOM 2463 C C . ASN A 1 310 ? -3.306 10.944 -14.629 1 83.4 310 ASN A C 1
ATOM 2465 O O . ASN A 1 310 ? -2.634 11.014 -15.66 1 83.4 310 ASN A O 1
ATOM 2469 N N . SER A 1 311 ? -4.549 10.672 -14.648 1 79.33 311 SER A N 1
ATOM 2470 C CA . SER A 1 311 ? -5.253 10.491 -15.914 1 79.33 311 SER A CA 1
ATOM 2471 C C . SER A 1 311 ? -5.36 11.805 -16.68 1 79.33 311 SER A C 1
ATOM 2473 O O . SER A 1 311 ? -5.312 11.818 -17.911 1 79.33 311 SER A O 1
ATOM 2475 N N . ILE A 1 312 ? -5.498 12.836 -15.952 1 77.03 312 ILE A N 1
ATOM 2476 C CA . ILE A 1 312 ? -5.616 14.156 -16.563 1 77.03 312 ILE A CA 1
ATOM 2477 C C . ILE A 1 312 ? -4.273 14.569 -17.161 1 77.03 312 ILE A C 1
ATOM 2479 O O . ILE A 1 312 ? -4.217 15.088 -18.278 1 77.03 312 ILE A O 1
ATOM 2483 N N . THR A 1 313 ? -3.262 14.224 -16.5 1 77.13 313 THR A N 1
ATOM 2484 C CA . THR A 1 313 ? -1.952 14.672 -16.958 1 77.13 313 THR A CA 1
ATOM 2485 C C . THR A 1 313 ? -1.307 13.625 -17.86 1 77.13 313 THR A C 1
ATOM 2487 O O . THR A 1 313 ? -0.372 13.929 -18.604 1 77.13 313 THR A O 1
ATOM 2490 N N . GLY A 1 314 ? -1.815 12.418 -17.72 1 74.97 314 GLY A N 1
ATOM 2491 C CA . GLY A 1 314 ? -1.242 11.32 -18.483 1 74.97 314 GLY A CA 1
ATOM 2492 C C . GLY A 1 314 ? 0.117 10.883 -17.971 1 74.97 314 GLY A C 1
ATOM 2493 O O . GLY A 1 314 ? 0.909 10.301 -18.716 1 74.97 314 GLY A O 1
ATOM 2494 N N . ARG A 1 315 ? 0.446 11.313 -16.779 1 76.63 315 ARG A N 1
ATOM 2495 C CA . ARG A 1 315 ? 1.746 11.019 -16.184 1 76.63 315 ARG A CA 1
ATOM 2496 C C . ARG A 1 315 ? 1.616 10.757 -14.687 1 76.63 315 ARG A C 1
ATOM 2498 O O . ARG A 1 315 ? 0.614 11.127 -14.071 1 76.63 315 ARG A O 1
ATOM 2505 N N . PRO A 1 316 ? 2.609 10.046 -14.148 1 80.9 316 PRO A N 1
ATOM 2506 C CA . PRO A 1 316 ? 2.581 9.811 -12.702 1 80.9 316 PRO A CA 1
ATOM 2507 C C . PRO A 1 316 ? 2.964 11.049 -11.895 1 80.9 316 PRO A C 1
ATOM 2509 O O . PRO A 1 316 ? 3.951 11.027 -11.155 1 80.9 316 PRO A O 1
ATOM 2512 N N . SER A 1 317 ? 2.075 12.002 -11.825 1 86.46 317 SER A N 1
ATOM 2513 C CA . SER A 1 317 ? 2.39 13.317 -11.275 1 86.46 317 SER A CA 1
ATOM 2514 C C . SER A 1 317 ? 1.907 13.444 -9.834 1 86.46 317 SER A C 1
ATOM 2516 O O . SER A 1 317 ? 2.408 14.278 -9.077 1 86.46 317 SER A O 1
ATOM 2518 N N . PHE A 1 318 ? 0.98 12.552 -9.466 1 91.54 318 PHE A N 1
ATOM 2519 C CA . PHE A 1 318 ? 0.362 12.729 -8.157 1 91.54 318 PHE A CA 1
ATOM 2520 C C . PHE A 1 318 ? 0.341 11.415 -7.386 1 91.54 318 PHE A C 1
ATOM 2522 O O . PHE A 1 318 ? -0.016 10.371 -7.937 1 91.54 318 PHE A O 1
ATOM 2529 N N . MET A 1 319 ? 0.797 11.486 -6.155 1 95.23 319 MET A N 1
ATOM 2530 C CA . MET A 1 319 ? 0.854 10.307 -5.296 1 95.23 319 MET A CA 1
ATOM 2531 C C . MET A 1 319 ? 0.462 10.657 -3.864 1 95.23 319 MET A C 1
ATOM 2533 O O . MET A 1 319 ? 0.87 11.695 -3.341 1 95.23 319 MET A O 1
ATOM 2537 N N . GLU A 1 320 ? -0.376 9.819 -3.277 1 96.89 320 GLU A N 1
ATOM 2538 C CA . GLU A 1 320 ? -0.721 9.911 -1.862 1 96.89 320 GLU A CA 1
ATOM 2539 C C . GLU A 1 320 ? 0.222 9.069 -1.008 1 96.89 320 GLU A C 1
ATOM 2541 O O . GLU A 1 320 ? 0.438 7.889 -1.292 1 96.89 320 GLU A O 1
ATOM 2546 N N . TYR A 1 321 ? 0.776 9.699 0.057 1 98.35 321 TYR A N 1
ATOM 2547 C CA . TYR A 1 321 ? 1.672 8.965 0.945 1 98.35 321 TYR A CA 1
ATOM 2548 C C . TYR A 1 321 ? 1.16 8.991 2.38 1 98.35 321 TYR A C 1
ATOM 2550 O O . TYR A 1 321 ? 0.563 9.979 2.815 1 98.35 321 TYR A O 1
ATOM 2558 N N . THR A 1 322 ? 1.403 7.922 3.051 1 98.79 322 THR A N 1
ATOM 2559 C CA . THR A 1 322 ? 1.36 7.858 4.508 1 98.79 322 THR A CA 1
ATOM 2560 C C . THR A 1 322 ? 2.762 7.681 5.083 1 98.79 322 THR A C 1
ATOM 2562 O O . THR A 1 322 ? 3.455 6.715 4.756 1 98.79 322 THR A O 1
ATOM 2565 N N . LEU A 1 323 ? 3.168 8.626 5.889 1 98.88 323 LEU A N 1
ATOM 2566 C CA . LEU A 1 323 ? 4.445 8.537 6.589 1 98.88 323 LEU A CA 1
ATOM 2567 C C . LEU A 1 323 ? 4.24 8.57 8.1 1 98.88 323 LEU A C 1
ATOM 2569 O O . LEU A 1 323 ? 3.39 9.31 8.6 1 98.88 323 LEU A O 1
ATOM 2573 N N . ILE A 1 324 ? 5.019 7.799 8.821 1 98.86 324 ILE A N 1
ATOM 2574 C CA . ILE A 1 324 ? 4.935 7.866 10.276 1 98.86 324 ILE A CA 1
ATOM 2575 C C . ILE A 1 324 ? 6.278 8.308 10.851 1 98.86 324 ILE A C 1
ATOM 2577 O O . ILE A 1 324 ? 7.327 8.075 10.245 1 98.86 324 ILE A O 1
ATOM 2581 N N . ASN A 1 325 ? 6.257 9.016 11.937 1 98.52 325 ASN A N 1
ATOM 2582 C CA . ASN A 1 325 ? 7.467 9.338 12.685 1 98.52 325 ASN A CA 1
ATOM 2583 C C . ASN A 1 325 ? 7.971 8.137 13.48 1 98.52 325 ASN A C 1
ATOM 2585 O O . ASN A 1 325 ? 7.335 7.717 14.448 1 98.52 325 ASN A O 1
ATOM 2589 N N . ALA A 1 326 ? 9.075 7.662 13.124 1 97.37 326 ALA A N 1
ATOM 2590 C CA . ALA A 1 326 ? 9.606 6.443 13.729 1 97.37 326 ALA A CA 1
ATOM 2591 C C . ALA A 1 326 ? 10.614 6.77 14.827 1 97.37 326 ALA A C 1
ATOM 2593 O O . ALA A 1 326 ? 11.211 5.868 15.419 1 97.37 326 ALA A O 1
ATOM 2594 N N . HIS A 1 327 ? 10.791 8.032 15.157 1 95.49 327 HIS A N 1
ATOM 2595 C CA . HIS A 1 327 ? 11.869 8.422 16.059 1 95.49 327 HIS A CA 1
ATOM 2596 C C . HIS A 1 327 ? 11.322 8.881 17.406 1 95.49 327 HIS A C 1
ATOM 2598 O O . HIS A 1 327 ? 11.984 8.725 18.435 1 95.49 327 HIS A O 1
ATOM 2604 N N . ASP A 1 328 ? 10.156 9.428 17.387 1 94.99 328 ASP A N 1
ATOM 26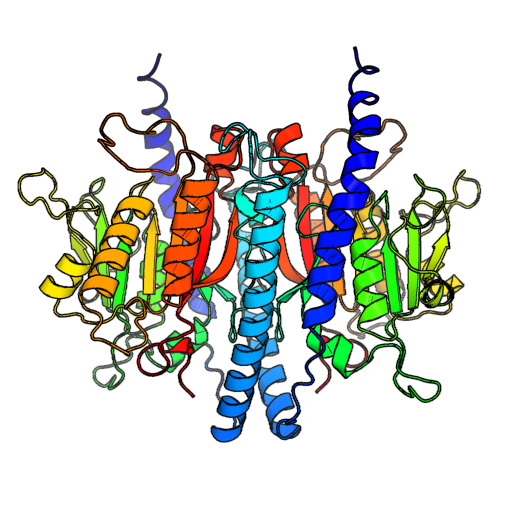05 C CA . ASP A 1 328 ? 9.658 10.092 18.588 1 94.99 328 ASP A CA 1
ATOM 2606 C C . ASP A 1 328 ? 8.883 9.119 19.473 1 94.99 328 ASP A C 1
ATOM 2608 O O . ASP A 1 328 ? 7.653 9.177 19.539 1 94.99 328 ASP A O 1
ATOM 2612 N N . LYS A 1 329 ? 9.505 8.373 20.248 1 93.1 329 LYS A N 1
ATOM 2613 C CA . LYS A 1 329 ? 8.905 7.329 21.074 1 93.1 329 LYS A CA 1
ATOM 2614 C C . LYS A 1 329 ? 8.098 7.931 22.221 1 93.1 329 LYS A C 1
ATOM 2616 O O . LYS A 1 329 ? 7.188 7.291 22.75 1 93.1 329 LYS A O 1
ATOM 2621 N N . LYS A 1 330 ? 8.441 9.094 22.601 1 93.38 330 LYS A N 1
ATOM 2622 C CA . LYS A 1 330 ? 7.785 9.725 23.742 1 93.38 330 LYS A CA 1
ATOM 2623 C C . LYS A 1 330 ? 6.409 10.262 23.359 1 93.38 330 LYS A C 1
ATOM 2625 O O . LYS A 1 330 ? 5.445 10.106 24.11 1 93.38 330 LYS A O 1
ATOM 2630 N N . ARG A 1 331 ? 6.317 10.882 22.209 1 95.69 331 ARG A N 1
ATOM 2631 C CA . ARG A 1 331 ? 5.087 11.613 21.919 1 95.69 331 ARG A CA 1
ATOM 2632 C C . ARG A 1 331 ? 4.234 10.867 20.899 1 95.69 331 ARG A C 1
ATOM 2634 O O . ARG A 1 331 ? 3.022 11.076 20.824 1 95.69 331 ARG A O 1
ATOM 2641 N N . ASN A 1 332 ? 4.807 10.04 20.039 1 97.38 332 ASN A N 1
ATOM 2642 C CA . ASN A 1 332 ? 4.058 9.381 18.974 1 97.38 332 ASN A CA 1
ATOM 2643 C C . ASN A 1 332 ? 3.279 8.178 19.497 1 97.38 332 ASN A C 1
ATOM 2645 O O . ASN A 1 332 ? 3.869 7.149 19.83 1 97.38 332 ASN A O 1
ATOM 2649 N N . ILE A 1 333 ? 2.01 8.256 19.455 1 96.81 333 ILE A N 1
ATOM 2650 C CA . ILE A 1 333 ? 1.077 7.247 19.946 1 96.81 333 ILE A CA 1
ATOM 2651 C C . ILE A 1 333 ? 1.371 5.905 19.279 1 96.81 333 ILE A C 1
ATOM 2653 O O . ILE A 1 333 ? 1.223 4.85 19.901 1 96.81 333 ILE A O 1
ATOM 2657 N N . LEU A 1 334 ? 1.863 5.862 18.102 1 97.61 334 LEU A N 1
ATOM 2658 C CA . LEU A 1 334 ? 2.104 4.644 17.336 1 97.61 334 LEU A CA 1
ATOM 2659 C C . LEU A 1 334 ? 3.311 3.889 17.882 1 97.61 334 LEU A C 1
ATOM 2661 O O . LEU A 1 334 ? 3.516 2.718 17.555 1 97.61 334 LEU A O 1
ATOM 2665 N N . LEU A 1 335 ? 4.114 4.598 18.709 1 97.07 335 LEU A N 1
ATOM 2666 C CA . LEU A 1 335 ? 5.343 3.988 19.203 1 97.07 335 LEU A CA 1
ATOM 2667 C C . LEU A 1 335 ? 5.238 3.681 20.693 1 97.07 335 LEU A C 1
ATOM 2669 O O . LEU A 1 335 ? 6.166 3.125 21.284 1 97.07 335 LEU A O 1
ATOM 2673 N N . TRP A 1 336 ? 4.102 4.031 21.25 1 93.53 336 TRP A N 1
ATOM 2674 C CA . TRP A 1 336 ? 3.916 3.805 22.679 1 93.53 336 TRP A CA 1
ATOM 2675 C C . TRP A 1 336 ? 3.879 2.313 22.994 1 93.53 336 TRP A C 1
ATOM 2677 O O . TRP A 1 336 ? 3.281 1.53 22.252 1 93.53 336 TRP A O 1
ATOM 2687 N N . GLU A 1 337 ? 4.569 1.884 24.028 1 84.52 337 GLU A N 1
ATOM 2688 C CA . GLU A 1 337 ? 4.641 0.499 24.484 1 84.52 337 GLU A CA 1
ATOM 2689 C C . GLU A 1 337 ? 3.456 0.152 25.381 1 84.52 337 GLU A C 1
ATOM 2691 O O . GLU A 1 337 ? 2.922 1.019 26.076 1 84.52 337 GLU A O 1
ATOM 2696 N N . MET B 1 1 ? 2.493 -0.423 -39.763 1 20.23 1 MET B N 1
ATOM 2697 C CA . MET B 1 1 ? 2.885 0.528 -38.727 1 20.23 1 MET B CA 1
ATOM 2698 C C . MET B 1 1 ? 3.118 -0.182 -37.397 1 20.23 1 MET B C 1
ATOM 2700 O O . MET B 1 1 ? 3.49 0.451 -36.408 1 20.23 1 MET B O 1
ATOM 2704 N N . ARG B 1 2 ? 2.393 -1.378 -37.26 1 22.34 2 ARG B N 1
ATOM 2705 C CA . ARG B 1 2 ? 2.165 -2.347 -36.193 1 22.34 2 ARG B CA 1
ATOM 2706 C C . ARG B 1 2 ? 3.463 -3.043 -35.798 1 22.34 2 ARG B C 1
ATOM 2708 O O . ARG B 1 2 ? 3.607 -3.499 -34.662 1 22.34 2 ARG B O 1
ATOM 2715 N N . PHE B 1 3 ? 4.364 -3.304 -36.771 1 25.06 3 PHE B N 1
ATOM 2716 C CA . PHE B 1 3 ? 5.59 -4.093 -36.782 1 25.06 3 PHE B CA 1
ATOM 2717 C C . PHE B 1 3 ? 6.692 -3.391 -35.997 1 25.06 3 PHE B C 1
ATOM 2719 O O . PHE B 1 3 ? 7.749 -3.974 -35.745 1 25.06 3 PHE B O 1
ATOM 2726 N N . PHE B 1 4 ? 6.645 -2.02 -35.98 1 25.85 4 PHE B N 1
ATOM 2727 C CA . PHE B 1 4 ? 7.767 -1.206 -35.527 1 25.85 4 PHE B CA 1
ATOM 2728 C C . PHE B 1 4 ? 7.872 -1.227 -34.007 1 25.85 4 PHE B C 1
ATOM 2730 O O . PHE B 1 4 ? 8.897 -0.836 -33.445 1 25.85 4 PHE B O 1
ATOM 2737 N N . TYR B 1 5 ? 6.708 -1.303 -33.312 1 27.05 5 TYR B N 1
ATOM 2738 C CA . TYR B 1 5 ? 6.748 -1.065 -31.874 1 27.05 5 TYR B CA 1
ATOM 2739 C C . TYR B 1 5 ? 7.418 -2.225 -31.147 1 27.05 5 TYR B C 1
ATOM 2741 O O . TYR B 1 5 ? 7.855 -2.08 -30.003 1 27.05 5 TYR B O 1
ATOM 2749 N N . LEU B 1 6 ? 7.449 -3.459 -31.688 1 29.38 6 LEU B N 1
ATOM 2750 C CA . LEU B 1 6 ? 7.988 -4.644 -31.029 1 29.38 6 LEU B CA 1
ATOM 2751 C C . LEU B 1 6 ? 9.51 -4.584 -30.964 1 29.38 6 LEU B C 1
ATOM 2753 O O . LEU B 1 6 ? 10.118 -5.134 -30.043 1 29.38 6 LEU B O 1
ATOM 2757 N N . ARG B 1 7 ? 10.182 -4.118 -32.03 1 28.97 7 ARG B N 1
ATOM 2758 C CA . ARG B 1 7 ? 11.632 -4.183 -32.186 1 28.97 7 ARG B CA 1
ATOM 2759 C C . ARG B 1 7 ? 12.332 -3.27 -31.185 1 28.97 7 ARG B C 1
ATOM 2761 O O . ARG B 1 7 ? 13.548 -3.354 -31.005 1 28.97 7 ARG B O 1
ATOM 2768 N N . LEU B 1 8 ? 11.768 -2.086 -30.884 1 31.37 8 LEU B N 1
ATOM 2769 C CA . LEU B 1 8 ? 12.509 -1.154 -30.041 1 31.37 8 LEU B CA 1
ATOM 2770 C C . LEU B 1 8 ? 12.715 -1.73 -28.644 1 31.37 8 LEU B C 1
ATOM 2772 O O . LEU B 1 8 ? 13.546 -1.235 -27.88 1 31.37 8 LEU B O 1
ATOM 2776 N N . PHE B 1 9 ? 11.915 -2.674 -28.184 1 34.45 9 PHE B N 1
ATOM 2777 C CA . PHE B 1 9 ? 12.058 -3.132 -26.807 1 34.45 9 PHE B CA 1
ATOM 2778 C C . PHE B 1 9 ? 13.216 -4.114 -26.68 1 34.45 9 PHE B C 1
ATOM 2780 O O . PHE B 1 9 ? 13.553 -4.545 -25.575 1 34.45 9 PHE B O 1
ATOM 2787 N N . SER B 1 10 ? 13.747 -4.731 -27.738 1 32.22 10 SER B N 1
ATOM 2788 C CA . SER B 1 10 ? 14.739 -5.793 -27.6 1 32.22 10 SER B CA 1
ATOM 2789 C C . SER B 1 10 ? 16.073 -5.243 -27.109 1 32.22 10 SER B C 1
ATOM 2791 O O . SER B 1 10 ? 16.798 -5.92 -26.376 1 32.22 10 SER B O 1
ATOM 2793 N N . LYS B 1 11 ? 16.662 -4.237 -27.81 1 33.82 11 LYS B N 1
ATOM 2794 C CA . LYS B 1 11 ? 18.033 -3.81 -27.546 1 33.82 11 LYS B CA 1
ATOM 2795 C C . LYS B 1 11 ? 18.174 -3.259 -26.13 1 33.82 11 LYS B C 1
ATOM 2797 O O . LYS B 1 11 ? 19.284 -3.17 -25.6 1 33.82 11 LYS B O 1
ATOM 2802 N N . LEU B 1 12 ? 17.249 -2.6 -25.483 1 38.05 12 LEU B N 1
ATOM 2803 C CA . LEU B 1 12 ? 17.358 -1.984 -24.165 1 38.05 12 LEU B CA 1
ATOM 2804 C C . LEU B 1 12 ? 17.383 -3.045 -23.069 1 38.05 12 LEU B C 1
ATOM 2806 O O . LEU B 1 12 ? 17.458 -2.716 -21.883 1 38.05 12 LEU B O 1
ATOM 2810 N N . ALA B 1 13 ? 17.31 -4.301 -23.409 1 36.18 13 ALA B N 1
ATOM 2811 C CA . ALA B 1 13 ? 17.287 -5.427 -22.479 1 36.18 13 ALA B CA 1
ATOM 2812 C C . ALA B 1 13 ? 18.673 -5.687 -21.898 1 36.18 13 ALA B C 1
ATOM 2814 O O . ALA B 1 13 ? 18.805 -6.04 -20.723 1 36.18 13 ALA B O 1
ATOM 2815 N N . SER B 1 14 ? 19.783 -5.537 -22.708 1 36.85 14 SER B N 1
ATOM 2816 C CA . SER B 1 14 ? 21.075 -5.982 -22.196 1 36.85 14 SER B CA 1
ATOM 2817 C C . SER B 1 14 ? 21.545 -5.103 -21.042 1 36.85 14 SER B C 1
ATOM 2819 O O . SER B 1 14 ? 22.094 -5.602 -20.058 1 36.85 14 SER B O 1
ATOM 2821 N N . ILE B 1 15 ? 21.549 -3.826 -21.16 1 42 15 ILE B N 1
ATOM 2822 C CA . ILE B 1 15 ? 22.03 -2.939 -20.107 1 42 15 ILE B CA 1
ATOM 2823 C C . ILE B 1 15 ? 21.129 -3.057 -18.88 1 42 15 ILE B C 1
ATOM 2825 O O . ILE B 1 15 ? 21.588 -2.898 -17.747 1 42 15 ILE B O 1
ATOM 2829 N N . TYR B 1 16 ? 19.983 -3.554 -19.037 1 46.79 16 TYR B N 1
ATOM 2830 C CA . TYR B 1 16 ? 18.97 -3.708 -17.999 1 46.79 16 TYR B CA 1
ATOM 2831 C C . TYR B 1 16 ? 19.323 -4.854 -17.058 1 46.79 16 TYR B C 1
ATOM 2833 O O . TYR B 1 16 ? 19.102 -4.762 -15.848 1 46.79 16 TYR B O 1
ATOM 2841 N N . VAL B 1 17 ? 19.992 -5.893 -17.566 1 45.62 17 VAL B N 1
ATOM 2842 C CA . VAL B 1 17 ? 20.3 -7.078 -16.772 1 45.62 17 VAL B CA 1
ATOM 2843 C C . VAL B 1 17 ? 21.38 -6.746 -15.746 1 45.62 17 VAL B C 1
ATOM 2845 O O . VAL B 1 17 ? 21.272 -7.123 -14.576 1 45.62 17 VAL B O 1
ATOM 2848 N N . LEU B 1 18 ? 22.381 -5.998 -16.134 1 47.29 18 LEU B N 1
ATOM 2849 C CA . LEU B 1 18 ? 23.493 -5.736 -15.227 1 47.29 18 LEU B CA 1
ATOM 2850 C C . LEU B 1 18 ? 23.073 -4.784 -14.113 1 47.29 18 LEU B C 1
ATOM 2852 O O . LEU B 1 18 ? 23.421 -4.993 -12.948 1 47.29 18 LEU B O 1
ATOM 2856 N N . LEU B 1 19 ? 22.351 -3.876 -14.47 1 50.61 19 LEU B N 1
ATOM 2857 C CA . LEU B 1 19 ? 21.934 -2.887 -13.481 1 50.61 19 LEU B CA 1
ATOM 2858 C C . LEU B 1 19 ? 20.964 -3.499 -12.476 1 50.61 19 LEU B C 1
ATOM 2860 O O . LEU B 1 19 ? 21.026 -3.195 -11.283 1 50.61 19 LEU B O 1
ATOM 2864 N N . LYS B 1 20 ? 20.258 -4.352 -12.888 1 50.81 20 LYS B N 1
ATOM 2865 C CA . LYS B 1 20 ? 19.288 -5.067 -12.064 1 50.81 20 LYS B CA 1
ATOM 2866 C C . LYS B 1 20 ? 19.984 -6.019 -11.095 1 50.81 20 LYS B C 1
ATOM 2868 O O . LYS B 1 20 ? 19.535 -6.197 -9.961 1 50.81 20 LYS B O 1
ATOM 2873 N N . LEU B 1 21 ? 21.171 -6.604 -11.473 1 48.44 21 LEU B N 1
ATOM 2874 C CA . LEU B 1 21 ? 21.889 -7.573 -10.652 1 48.44 21 LEU B CA 1
ATOM 2875 C C . LEU B 1 21 ? 22.53 -6.895 -9.446 1 48.44 21 LEU B C 1
ATOM 2877 O O . LEU B 1 21 ? 22.501 -7.433 -8.338 1 48.44 21 LEU B O 1
ATOM 2881 N N . VAL B 1 22 ? 23.035 -5.737 -9.663 1 46.85 22 VAL B N 1
ATOM 2882 C CA . VAL B 1 22 ? 23.771 -5.074 -8.592 1 46.85 22 VAL B CA 1
ATOM 2883 C C . VAL B 1 22 ? 22.795 -4.56 -7.536 1 46.85 22 VAL B C 1
ATOM 2885 O O . VAL B 1 22 ? 23.022 -4.732 -6.336 1 46.85 22 VAL B O 1
ATOM 2888 N N . THR B 1 23 ? 21.711 -4.099 -7.985 1 48.39 23 THR B N 1
ATOM 2889 C CA . THR B 1 23 ? 20.796 -3.512 -7.012 1 48.39 23 THR B CA 1
ATOM 2890 C C . THR B 1 23 ? 20.078 -4.601 -6.22 1 48.39 23 THR B C 1
ATOM 2892 O O . THR B 1 23 ? 19.881 -4.468 -5.01 1 48.39 23 THR B O 1
ATOM 2895 N N . THR B 1 24 ? 19.806 -5.632 -6.799 1 47.76 24 THR B N 1
ATOM 2896 C CA . THR B 1 24 ? 19.164 -6.754 -6.124 1 47.76 24 THR B CA 1
ATOM 2897 C C . THR B 1 24 ? 20.127 -7.42 -5.146 1 47.76 24 THR B C 1
ATOM 2899 O O . THR B 1 24 ? 19.746 -7.757 -4.023 1 47.76 24 THR B O 1
ATOM 2902 N N . ALA B 1 25 ? 21.332 -7.695 -5.603 1 47.15 25 ALA B N 1
ATOM 2903 C CA . ALA B 1 25 ? 22.344 -8.339 -4.769 1 47.15 25 ALA B CA 1
ATOM 2904 C C . ALA B 1 25 ? 22.658 -7.495 -3.538 1 47.15 25 ALA B C 1
ATOM 2906 O O . ALA B 1 25 ? 22.832 -8.029 -2.44 1 47.15 25 ALA B O 1
ATOM 2907 N N . TYR B 1 26 ? 22.799 -6.233 -3.672 1 43.26 26 TYR B N 1
ATOM 2908 C CA . TYR B 1 26 ? 23.104 -5.359 -2.546 1 43.26 26 TYR B CA 1
ATOM 2909 C C . TYR B 1 26 ? 22.009 -5.43 -1.488 1 43.26 26 TYR B C 1
ATOM 2911 O O . TYR B 1 26 ? 22.297 -5.483 -0.29 1 43.26 26 TYR B O 1
ATOM 2919 N N . LEU B 1 27 ? 20.872 -5.533 -1.863 1 45.86 27 LEU B N 1
ATOM 2920 C CA . LEU B 1 27 ? 19.751 -5.551 -0.93 1 45.86 27 LEU B CA 1
ATOM 2921 C C . LEU B 1 27 ? 19.698 -6.873 -0.17 1 45.86 27 LEU B C 1
ATOM 2923 O O . LEU B 1 27 ? 19.329 -6.903 1.006 1 45.86 27 LEU B O 1
ATOM 2927 N N . GLN B 1 28 ? 20.14 -7.917 -0.791 1 43.94 28 GLN B N 1
ATOM 2928 C CA . GLN B 1 28 ? 20.091 -9.252 -0.205 1 43.94 28 GLN B CA 1
ATOM 2929 C C . GLN B 1 28 ? 21.119 -9.4 0.914 1 43.94 28 GLN B C 1
ATOM 2931 O O . GLN B 1 28 ? 20.858 -10.062 1.92 1 43.94 28 GLN B O 1
ATOM 2936 N N . LEU B 1 29 ? 22.225 -8.857 0.829 1 42.63 29 LEU B N 1
ATOM 2937 C CA . LEU B 1 29 ? 23.3 -9.101 1.784 1 42.63 29 LEU B CA 1
ATOM 2938 C C . LEU B 1 29 ? 22.982 -8.468 3.134 1 42.63 29 LEU B C 1
ATOM 2940 O O . LEU B 1 29 ? 23.401 -8.976 4.177 1 42.63 29 LEU B O 1
ATOM 2944 N N . GLN B 1 30 ? 22.358 -7.464 3.152 1 38 30 GLN B N 1
ATOM 2945 C CA . GLN B 1 30 ? 22.226 -6.766 4.426 1 38 30 GLN B CA 1
ATOM 2946 C C . GLN B 1 30 ? 21.107 -7.371 5.27 1 38 30 GLN B C 1
ATOM 2948 O O . GLN B 1 30 ? 20.983 -7.064 6.458 1 38 30 GLN B O 1
ATOM 2953 N N . SER B 1 31 ? 20.313 -8.22 4.757 1 41.67 31 SER B N 1
ATOM 2954 C CA . SER B 1 31 ? 19.117 -8.67 5.462 1 41.67 31 SER B CA 1
ATOM 2955 C C . SER B 1 31 ? 19.435 -9.822 6.409 1 41.67 31 SER B C 1
ATOM 2957 O O . SER B 1 31 ? 18.536 -10.372 7.05 1 41.67 31 SER B O 1
ATOM 2959 N N . LEU B 1 32 ? 20.646 -10.282 6.585 1 38.52 32 LEU B N 1
ATOM 2960 C CA . LEU B 1 32 ? 20.862 -11.538 7.296 1 38.52 32 LEU B CA 1
ATOM 2961 C C . LEU B 1 32 ? 20.991 -11.299 8.796 1 38.52 32 LEU B C 1
ATOM 2963 O O . LEU B 1 32 ? 21.518 -12.145 9.521 1 38.52 32 LEU B O 1
ATOM 2967 N N . LEU B 1 33 ? 20.692 -10.184 9.323 1 35.02 33 LEU B N 1
ATOM 2968 C CA . LEU B 1 33 ? 20.93 -10.176 10.763 1 35.02 33 LEU B CA 1
ATOM 2969 C C . LEU B 1 33 ? 19.771 -10.83 11.509 1 35.02 33 LEU B C 1
ATOM 2971 O O . LEU B 1 33 ? 18.61 -10.48 11.288 1 35.02 33 LEU B O 1
ATOM 2975 N N . PRO B 1 34 ? 20.018 -11.942 12.227 1 37.19 34 PRO B N 1
ATOM 2976 C CA . PRO B 1 34 ? 19.002 -12.691 12.969 1 37.19 34 PRO B CA 1
ATOM 2977 C C . PRO B 1 34 ? 18.41 -11.893 14.128 1 37.19 34 PRO B C 1
ATOM 2979 O O . PRO B 1 34 ? 19.13 -11.159 14.809 1 37.19 34 PRO B O 1
ATOM 2982 N N . LEU B 1 35 ? 17.211 -11.529 14.111 1 41.01 35 LEU B N 1
ATOM 2983 C CA . LEU B 1 35 ? 16.549 -10.963 15.281 1 41.01 35 LEU B CA 1
ATOM 2984 C C . LEU B 1 35 ? 16.337 -12.028 16.353 1 41.01 35 LEU B C 1
ATOM 2986 O O . LEU B 1 35 ? 15.657 -13.028 16.113 1 41.01 35 LEU B O 1
ATOM 2990 N N . SER B 1 36 ? 17.175 -12.212 17.303 1 38.16 36 SER B N 1
ATOM 2991 C CA . SER B 1 36 ? 17.258 -13.267 18.307 1 38.16 36 SER B CA 1
ATOM 2992 C C . SER B 1 36 ? 15.972 -13.358 19.121 1 38.16 36 SER B C 1
ATOM 2994 O O . SER B 1 36 ? 15.538 -14.453 19.486 1 38.16 36 SER B O 1
ATOM 2996 N N . THR B 1 37 ? 15.492 -12.36 19.85 1 44.91 37 THR B N 1
ATOM 2997 C CA . THR B 1 37 ? 14.804 -12.779 21.067 1 44.91 37 THR B CA 1
ATOM 2998 C C . THR B 1 37 ? 13.34 -13.096 20.778 1 44.91 37 THR B C 1
ATOM 3000 O O . THR B 1 37 ? 12.588 -12.228 20.33 1 44.91 37 THR B O 1
ATOM 3003 N N . ARG B 1 38 ? 12.931 -14.368 20.843 1 51.31 38 ARG B N 1
ATOM 3004 C CA . ARG B 1 38 ? 11.595 -14.878 20.552 1 51.31 38 ARG B CA 1
ATOM 3005 C C . ARG B 1 38 ? 10.61 -14.488 21.65 1 51.31 38 ARG B C 1
ATOM 3007 O O . ARG B 1 38 ? 10.855 -14.745 22.831 1 51.31 38 ARG B O 1
ATOM 3014 N N . PRO B 1 39 ? 9.652 -13.664 21.336 1 57.02 39 PRO B N 1
ATOM 3015 C CA . PRO B 1 39 ? 8.609 -13.422 22.336 1 57.02 39 PRO B CA 1
ATOM 3016 C C . PRO B 1 39 ? 7.954 -14.711 22.827 1 57.02 39 PRO B C 1
ATOM 3018 O O . PRO B 1 39 ? 8.063 -15.752 22.174 1 57.02 39 PRO B O 1
ATOM 3021 N N . ASN B 1 40 ? 7.422 -14.677 24.045 1 66.44 40 ASN B N 1
ATOM 3022 C CA . ASN B 1 40 ? 6.591 -15.756 24.568 1 66.44 40 ASN B CA 1
ATOM 3023 C C . ASN B 1 40 ? 5.523 -16.179 23.564 1 66.44 40 ASN B C 1
ATOM 3025 O O . ASN B 1 40 ? 4.794 -15.338 23.035 1 66.44 40 ASN B O 1
ATOM 3029 N N . ALA B 1 41 ? 5.466 -17.374 23.119 1 72.61 41 ALA B N 1
ATOM 3030 C CA . ALA B 1 41 ? 4.646 -17.974 22.069 1 72.61 41 ALA B CA 1
ATOM 3031 C C . ALA B 1 41 ? 3.166 -17.681 22.295 1 72.61 41 ALA B C 1
ATOM 3033 O O . ALA B 1 41 ? 2.435 -17.38 21.349 1 72.61 41 ALA B O 1
ATOM 3034 N N . SER B 1 42 ? 2.772 -17.705 23.538 1 79.43 42 SER B N 1
ATOM 3035 C CA . SER B 1 42 ? 1.363 -17.465 23.83 1 79.43 42 SER B CA 1
ATOM 3036 C C . SER B 1 42 ? 0.978 -16.018 23.541 1 79.43 42 SER B C 1
ATOM 3038 O O . SER B 1 42 ? -0.09 -15.753 22.984 1 79.43 42 SER B O 1
ATOM 3040 N N . CYS B 1 43 ? 1.846 -15.204 23.773 1 84.5 43 CYS B N 1
ATOM 3041 C CA . CYS B 1 43 ? 1.611 -13.782 23.55 1 84.5 43 CYS B CA 1
ATOM 3042 C C . CYS B 1 43 ? 1.568 -13.463 22.06 1 84.5 43 CYS B C 1
ATOM 3044 O O . CYS B 1 43 ? 0.686 -12.736 21.601 1 84.5 43 CYS B O 1
ATOM 3046 N N . ALA B 1 44 ? 2.372 -14.069 21.379 1 85.4 44 ALA B N 1
ATOM 3047 C CA . ALA B 1 44 ? 2.446 -13.838 19.939 1 85.4 44 ALA B CA 1
ATOM 3048 C C . ALA B 1 44 ? 1.199 -14.366 19.234 1 85.4 44 ALA B C 1
ATOM 3050 O O . ALA B 1 44 ? 0.673 -13.72 18.325 1 85.4 44 ALA B O 1
ATOM 3051 N N . SER B 1 45 ? 0.744 -15.447 19.734 1 89.16 45 SER B N 1
ATOM 3052 C CA . SER B 1 45 ? -0.445 -16.056 19.146 1 89.16 45 SER B CA 1
ATOM 3053 C C . SER B 1 45 ? -1.683 -15.201 19.392 1 89.16 45 SER B C 1
ATOM 3055 O O . SER B 1 45 ? -2.505 -15.015 18.492 1 89.16 45 SER B O 1
ATOM 3057 N N . GLN B 1 46 ? -1.808 -14.711 20.529 1 90.11 46 GLN B N 1
ATOM 3058 C CA . GLN B 1 46 ? -2.956 -13.873 20.859 1 90.11 46 GLN B CA 1
ATOM 3059 C C . GLN B 1 46 ? -2.955 -12.589 20.035 1 90.11 46 GLN B C 1
ATOM 3061 O O . GLN B 1 46 ? -3.997 -12.17 19.527 1 90.11 46 GLN B O 1
ATOM 3066 N N . GLN B 1 47 ? -1.866 -12.024 19.881 1 91.16 47 GLN B N 1
ATOM 3067 C CA . GLN B 1 47 ? -1.751 -10.79 19.11 1 91.16 47 GLN B CA 1
ATOM 3068 C C . GLN B 1 47 ? -2.081 -11.027 17.639 1 91.16 47 GLN B C 1
ATOM 3070 O O . GLN B 1 47 ? -2.756 -10.21 17.009 1 91.16 47 GLN B O 1
ATOM 3075 N N . LEU B 1 48 ? -1.597 -12.129 17.113 1 94.36 48 LEU B N 1
ATOM 3076 C CA . LEU B 1 48 ? -1.883 -12.463 15.722 1 94.36 48 LEU B CA 1
ATOM 3077 C C . LEU B 1 48 ? -3.382 -12.645 15.504 1 94.36 48 LEU B C 1
ATOM 3079 O O . LEU B 1 48 ? -3.943 -12.111 14.545 1 94.36 48 LEU B O 1
ATOM 3083 N N . ASN B 1 49 ? -3.994 -13.327 16.446 1 94.66 49 ASN B N 1
ATOM 3084 C CA . ASN B 1 49 ? -5.427 -13.572 16.321 1 94.66 49 ASN B CA 1
ATOM 3085 C C . ASN B 1 49 ? -6.225 -12.273 16.388 1 94.66 49 ASN B C 1
ATOM 3087 O O . ASN B 1 49 ? -7.196 -12.098 15.65 1 94.66 49 ASN B O 1
ATOM 3091 N N . MET B 1 50 ? -5.805 -11.406 17.199 1 94.13 50 MET B N 1
ATOM 3092 C CA . MET B 1 50 ? -6.484 -10.119 17.32 1 94.13 50 MET B CA 1
ATOM 3093 C C . MET B 1 50 ? -6.324 -9.297 16.045 1 94.13 50 MET B C 1
ATOM 3095 O O . MET B 1 50 ? -7.28 -8.678 15.576 1 94.13 50 MET B O 1
ATOM 3099 N N . ARG B 1 51 ? -5.181 -9.295 15.526 1 95.6 51 ARG B N 1
ATOM 3100 C CA . ARG B 1 51 ? -4.913 -8.552 14.3 1 95.6 51 ARG B CA 1
ATOM 3101 C C . ARG B 1 51 ? -5.713 -9.118 13.131 1 95.6 51 ARG B C 1
ATOM 3103 O O . ARG B 1 51 ? -6.292 -8.365 12.346 1 95.6 51 ARG B O 1
ATOM 3110 N N . LEU B 1 52 ? -5.756 -10.406 13.053 1 97.31 52 LEU B N 1
ATOM 3111 C CA . LEU B 1 52 ? -6.497 -11.057 11.978 1 97.31 52 LEU B CA 1
ATOM 3112 C C . LEU B 1 52 ? -7.988 -10.759 12.088 1 97.31 52 LEU B C 1
ATOM 3114 O O . LEU B 1 52 ? -8.65 -10.501 11.08 1 97.31 52 LEU B O 1
ATOM 3118 N N . ALA B 1 53 ? -8.498 -10.791 13.303 1 97.02 53 ALA B N 1
ATOM 3119 C CA . ALA B 1 53 ? -9.913 -10.5 13.517 1 97.02 53 ALA B CA 1
ATOM 3120 C C . ALA B 1 53 ? -10.243 -9.063 13.122 1 97.02 53 ALA B C 1
ATOM 3122 O O . ALA B 1 53 ? -11.269 -8.807 12.487 1 97.02 53 ALA B O 1
ATOM 3123 N N . TYR B 1 54 ? -9.389 -8.187 13.481 1 97.11 54 TYR B N 1
ATOM 3124 C CA . TYR B 1 54 ? -9.6 -6.787 13.131 1 97.11 54 TYR B CA 1
ATOM 3125 C C . TYR B 1 54 ? -9.519 -6.585 11.623 1 97.11 54 TYR B C 1
ATOM 3127 O O . TYR B 1 54 ? -10.35 -5.885 11.039 1 97.11 54 TYR B O 1
ATOM 3135 N N . ALA B 1 55 ? -8.552 -7.16 11.012 1 98.16 55 ALA B N 1
ATOM 3136 C CA . ALA B 1 55 ? -8.391 -7.069 9.563 1 98.16 55 ALA B CA 1
ATOM 3137 C C . ALA B 1 55 ? -9.621 -7.608 8.839 1 98.16 55 ALA B C 1
ATOM 3139 O O . ALA B 1 55 ? -10.055 -7.042 7.833 1 98.16 55 ALA B O 1
ATOM 3140 N N . GLU B 1 56 ? -10.137 -8.689 9.339 1 97.97 56 GLU B N 1
ATOM 3141 C CA . GLU B 1 56 ? -11.326 -9.271 8.724 1 97.97 56 GLU B CA 1
ATOM 3142 C C . GLU B 1 56 ? -12.516 -8.32 8.814 1 97.97 56 GLU B C 1
ATOM 3144 O O . GLU B 1 56 ? -13.291 -8.196 7.864 1 97.97 56 GLU B O 1
ATOM 3149 N N . ARG B 1 57 ? -12.636 -7.672 9.886 1 97.46 57 ARG B N 1
ATOM 3150 C CA . ARG B 1 57 ? -13.716 -6.703 10.043 1 97.46 57 ARG B CA 1
ATOM 3151 C C . ARG B 1 57 ? -13.571 -5.555 9.049 1 97.46 57 ARG B C 1
ATOM 3153 O O . ARG B 1 57 ? -14.557 -5.111 8.458 1 97.46 57 ARG B O 1
ATOM 3160 N N . LEU B 1 58 ? -12.373 -5.062 8.897 1 97.04 58 LEU B N 1
ATOM 3161 C CA . LEU B 1 58 ? -12.128 -4.002 7.925 1 97.04 58 LEU B CA 1
ATOM 3162 C C . LEU B 1 58 ? -12.492 -4.461 6.517 1 97.04 58 LEU B C 1
ATOM 3164 O O . LEU B 1 58 ? -13.1 -3.71 5.752 1 97.04 58 LEU B O 1
ATOM 3168 N N . TRP B 1 59 ? -12.11 -5.63 6.181 1 97.64 59 TRP B N 1
ATOM 3169 C CA . TRP B 1 59 ? -12.428 -6.176 4.866 1 97.64 59 TRP B CA 1
ATOM 3170 C C . TRP B 1 59 ? -13.937 -6.286 4.672 1 97.64 59 TRP B C 1
ATOM 3172 O O . TRP B 1 59 ? -14.46 -5.936 3.611 1 97.64 59 TRP B O 1
ATOM 3182 N N . GLU B 1 60 ? -14.642 -6.817 5.661 1 97.15 60 GLU B N 1
ATOM 3183 C CA . GLU B 1 60 ? -16.094 -6.945 5.575 1 97.15 60 GLU B CA 1
ATOM 3184 C C . GLU B 1 60 ? -16.753 -5.593 5.318 1 97.15 60 GLU B C 1
ATOM 3186 O O . GLU B 1 60 ? -17.67 -5.489 4.501 1 97.15 60 GLU B O 1
ATOM 3191 N N . ASN B 1 61 ? -16.267 -4.633 6.013 1 95.3 61 ASN B N 1
ATOM 3192 C CA . ASN B 1 61 ? -16.779 -3.282 5.806 1 95.3 61 ASN B CA 1
ATOM 3193 C C . ASN B 1 61 ? -16.546 -2.807 4.375 1 95.3 61 ASN B C 1
ATOM 3195 O O . ASN B 1 61 ? -17.43 -2.202 3.766 1 95.3 61 ASN B O 1
ATOM 3199 N N . SER B 1 62 ? -15.408 -3.078 3.923 1 94.64 62 SER B N 1
ATOM 3200 C CA . SER B 1 62 ? -15.069 -2.679 2.561 1 94.64 62 SER B CA 1
ATOM 3201 C C . SER B 1 62 ? -15.919 -3.425 1.538 1 94.64 62 SER B C 1
ATOM 3203 O O . SER B 1 62 ? -16.382 -2.835 0.56 1 94.64 62 SER B O 1
ATOM 3205 N N . ALA B 1 63 ? -16.061 -4.702 1.705 1 94.93 63 ALA B N 1
ATOM 3206 C CA . ALA B 1 63 ? -16.877 -5.505 0.798 1 94.93 63 ALA B CA 1
ATOM 3207 C C . ALA B 1 63 ? -18.316 -5 0.762 1 94.93 63 ALA B C 1
ATOM 3209 O O . ALA B 1 63 ? -18.938 -4.955 -0.302 1 94.93 63 ALA B O 1
ATOM 3210 N N . ASN B 1 64 ? -18.802 -4.6 1.892 1 94.98 64 ASN B N 1
ATOM 3211 C CA . ASN B 1 64 ? -20.147 -4.038 1.948 1 94.98 64 ASN B CA 1
ATOM 3212 C C . ASN B 1 64 ? -20.218 -2.684 1.247 1 94.98 64 ASN B C 1
ATOM 3214 O O . ASN B 1 64 ? -21.176 -2.404 0.523 1 94.98 64 ASN B O 1
ATOM 3218 N N . ALA B 1 65 ? -19.223 -1.872 1.487 1 93.08 65 ALA B N 1
ATOM 3219 C CA . ALA B 1 65 ? -19.163 -0.569 0.83 1 93.08 65 ALA B CA 1
ATOM 3220 C C . ALA B 1 65 ? -19.104 -0.721 -0.687 1 93.08 65 ALA B C 1
ATOM 3222 O O . ALA B 1 65 ? -19.67 0.093 -1.421 1 93.08 65 ALA B O 1
ATOM 3223 N N . ARG B 1 66 ? -18.403 -1.709 -1.129 1 93.72 66 ARG B N 1
ATOM 3224 C CA . ARG B 1 66 ? -18.285 -1.986 -2.557 1 93.72 66 ARG B CA 1
ATOM 3225 C C . ARG B 1 66 ? -19.655 -2.225 -3.184 1 93.72 66 ARG B C 1
ATOM 3227 O O . ARG B 1 66 ? -19.917 -1.781 -4.303 1 93.72 66 ARG B O 1
ATOM 3234 N N . LYS B 1 67 ? -20.515 -2.911 -2.489 1 92.64 67 LYS B N 1
ATOM 3235 C CA . LYS B 1 67 ? -21.871 -3.138 -2.979 1 92.64 67 LYS B CA 1
ATOM 3236 C C . LYS B 1 67 ? -22.608 -1.819 -3.189 1 92.64 67 LYS B C 1
ATOM 3238 O O . LYS B 1 67 ? -23.297 -1.639 -4.195 1 92.64 67 LYS B O 1
ATOM 3243 N N . HIS B 1 68 ? -22.408 -1.004 -2.282 1 91.19 68 HIS B N 1
ATOM 3244 C CA . HIS B 1 68 ? -23.03 0.311 -2.388 1 91.19 68 HIS B CA 1
ATOM 3245 C C . HIS B 1 68 ? -22.462 1.095 -3.566 1 91.19 68 HIS B C 1
ATOM 3247 O O . HIS B 1 68 ? -23.209 1.739 -4.306 1 91.19 68 HIS B O 1
ATOM 3253 N N . MET B 1 69 ? -21.183 1.064 -3.724 1 91.94 69 MET B N 1
ATOM 3254 C CA . MET B 1 69 ? -20.525 1.742 -4.838 1 91.94 69 MET B CA 1
ATOM 3255 C C . MET B 1 69 ? -21.066 1.244 -6.174 1 91.94 69 MET B C 1
ATOM 3257 O O . MET B 1 69 ? -21.305 2.038 -7.086 1 91.94 69 MET B O 1
ATOM 3261 N N . LEU B 1 70 ? -21.224 -0.017 -6.251 1 91.95 70 LEU B N 1
ATOM 3262 C CA . LEU B 1 70 ? -21.736 -0.613 -7.48 1 91.95 70 LEU B CA 1
ATOM 3263 C C . LEU B 1 70 ? -23.16 -0.144 -7.76 1 91.95 70 LEU B C 1
ATOM 3265 O O . LEU B 1 70 ? -23.5 0.175 -8.901 1 91.95 70 LEU B O 1
ATOM 3269 N N . ALA B 1 71 ? -23.937 -0.1 -6.773 1 90.02 71 ALA B N 1
ATOM 3270 C CA . ALA B 1 71 ? -25.337 0.29 -6.917 1 90.02 71 ALA B CA 1
ATOM 3271 C C . ALA B 1 71 ? -25.459 1.751 -7.339 1 90.02 71 ALA B C 1
ATOM 3273 O O . ALA B 1 71 ? -26.36 2.111 -8.101 1 90.02 71 ALA B O 1
ATOM 3274 N N . THR B 1 72 ? -24.492 2.54 -6.979 1 86.54 72 THR B N 1
ATOM 3275 C CA . THR B 1 72 ? -24.637 3.978 -7.18 1 86.54 72 THR B CA 1
ATOM 3276 C C . THR B 1 72 ? -23.822 4.441 -8.383 1 86.54 72 THR B C 1
ATOM 3278 O O . THR B 1 72 ? -24.155 5.445 -9.017 1 86.54 72 THR B O 1
ATOM 3281 N N . SER B 1 73 ? -22.747 3.772 -8.719 1 82.07 73 SER B N 1
ATOM 3282 C CA . SER B 1 73 ? -21.843 4.283 -9.744 1 82.07 73 SER B CA 1
ATOM 3283 C C . SER B 1 73 ? -21.379 3.17 -10.677 1 82.07 73 SER B C 1
ATOM 3285 O O . SER B 1 73 ? -20.517 3.388 -11.531 1 82.07 73 SER B O 1
ATOM 3287 N N . GLY B 1 74 ? -21.832 2.077 -10.49 1 67.95 74 GLY B N 1
ATOM 3288 C CA . GLY B 1 74 ? -21.293 0.945 -11.227 1 67.95 74 GLY B CA 1
ATOM 3289 C C . GLY B 1 74 ? -21.874 0.81 -12.622 1 67.95 74 GLY B C 1
ATOM 3290 O O . GLY B 1 74 ? -21.258 0.205 -13.501 1 67.95 74 GLY B O 1
ATOM 3291 N N . ALA B 1 75 ? -22.97 1.356 -12.775 1 69.71 75 ALA B N 1
ATOM 3292 C CA . ALA B 1 75 ? -23.643 1.07 -14.04 1 69.71 75 ALA B CA 1
ATOM 3293 C C . ALA B 1 75 ? -23.407 2.187 -15.052 1 69.71 75 ALA B C 1
ATOM 3295 O O . ALA B 1 75 ? -23.106 3.322 -14.674 1 69.71 75 ALA B O 1
ATOM 3296 N N . HIS B 1 76 ? -23.162 1.749 -16.388 1 74.6 76 HIS B N 1
ATOM 3297 C CA . HIS B 1 76 ? -23.318 2.596 -17.565 1 74.6 76 HIS B CA 1
ATOM 3298 C C . HIS B 1 76 ? -22.046 3.39 -17.845 1 74.6 76 HIS B C 1
ATOM 3300 O O . HIS B 1 76 ? -22.112 4.559 -18.23 1 74.6 76 HIS B O 1
ATOM 3306 N N . ARG B 1 77 ? -20.987 2.906 -17.429 1 85 77 ARG B N 1
ATOM 3307 C CA . ARG B 1 77 ? -19.727 3.531 -17.818 1 85 77 ARG B CA 1
ATOM 3308 C C . ARG B 1 77 ? -18.907 2.604 -18.707 1 85 77 ARG B C 1
ATOM 3310 O O . ARG B 1 77 ? -19.026 1.38 -18.614 1 85 77 ARG B O 1
ATOM 3317 N N . SER B 1 78 ? -18.186 3.255 -19.582 1 86.33 78 SER B N 1
ATOM 3318 C CA . SER B 1 78 ? -17.29 2.449 -20.405 1 86.33 78 SER B CA 1
ATOM 3319 C C . SER B 1 78 ? -16.228 1.76 -19.554 1 86.33 78 SER B C 1
ATOM 3321 O O . SER B 1 78 ? -15.527 2.412 -18.778 1 86.33 78 SER B O 1
ATOM 3323 N N . PHE B 1 79 ? -16.1 0.511 -19.617 1 86.89 79 PHE B N 1
ATOM 3324 C CA . PHE B 1 79 ? -15.186 -0.297 -18.818 1 86.89 79 PHE B CA 1
ATOM 3325 C C . PHE B 1 79 ? -13.895 -0.569 -19.581 1 86.89 79 PHE B C 1
ATOM 3327 O O . PHE B 1 79 ? -13.93 -0.979 -20.743 1 86.89 79 PHE B O 1
ATOM 3334 N N . PRO B 1 80 ? -12.699 -0.434 -18.962 1 87.39 80 PRO B N 1
ATOM 3335 C CA . PRO B 1 80 ? -12.5 0.124 -17.622 1 87.39 80 PRO B CA 1
ATOM 3336 C C . PRO B 1 80 ? -12.273 1.634 -17.639 1 87.39 80 PRO B C 1
ATOM 3338 O O . PRO B 1 80 ? -12.223 2.266 -16.581 1 87.39 80 PRO B O 1
ATOM 3341 N N . GLU B 1 81 ? -12.292 2.255 -18.823 1 81.56 81 GLU B N 1
ATOM 3342 C CA . GLU B 1 81 ? -11.775 3.608 -19.002 1 81.56 81 GLU B CA 1
ATOM 3343 C C . GLU B 1 81 ? -12.729 4.646 -18.418 1 81.56 81 GLU B C 1
ATOM 3345 O O . GLU B 1 81 ? -12.306 5.736 -18.03 1 81.56 81 GLU B O 1
ATOM 3350 N N . GLY B 1 82 ? -13.936 4.32 -18.374 1 84.3 82 GLY B N 1
ATOM 3351 C CA . GLY B 1 82 ? -14.921 5.282 -17.907 1 84.3 82 GLY B CA 1
ATOM 3352 C C . GLY B 1 82 ? -14.945 5.425 -16.397 1 84.3 82 GLY B C 1
ATOM 3353 O O . GLY B 1 82 ? -15.611 6.314 -15.863 1 84.3 82 GLY B O 1
ATOM 3354 N N . TYR B 1 83 ? -14.232 4.537 -15.802 1 87.61 83 TYR B N 1
ATOM 3355 C CA . TYR B 1 83 ? -14.204 4.571 -14.344 1 87.61 83 TYR B CA 1
ATOM 3356 C C . TYR B 1 83 ? -13.028 5.399 -13.84 1 87.61 83 TYR B C 1
ATOM 3358 O O . TYR B 1 83 ? -11.932 4.871 -13.634 1 87.61 83 TYR B O 1
ATOM 3366 N N . ILE B 1 84 ? -13.276 6.646 -13.632 1 83.37 84 ILE B N 1
ATOM 3367 C CA . ILE B 1 84 ? -12.251 7.565 -13.15 1 83.37 84 ILE B CA 1
ATOM 3368 C C . ILE B 1 84 ? -12.811 8.41 -12.008 1 83.37 84 ILE B C 1
ATOM 3370 O O . ILE B 1 84 ? -12.1 8.716 -11.048 1 83.37 84 ILE B O 1
ATOM 3374 N N . TYR B 1 85 ? -13.986 8.836 -12.129 1 83.21 85 TYR B N 1
ATOM 3375 C CA . TYR B 1 85 ? -14.7 9.638 -11.142 1 83.21 85 TYR B CA 1
ATOM 3376 C C . TYR B 1 85 ? -16.181 9.276 -11.114 1 83.21 85 TYR B C 1
ATOM 3378 O O . TYR B 1 85 ? -16.795 9.067 -12.162 1 83.21 85 TYR B O 1
ATOM 3386 N N . PRO B 1 86 ? -16.819 9.12 -9.98 1 86.07 86 PRO B N 1
ATOM 3387 C CA . PRO B 1 86 ? -16.3 9.353 -8.631 1 86.07 86 PRO B CA 1
ATOM 3388 C C . PRO B 1 86 ? -15.402 8.219 -8.141 1 86.07 86 PRO B C 1
ATOM 3390 O O . PRO B 1 86 ? -14.651 8.394 -7.177 1 86.07 86 PRO B O 1
ATOM 3393 N N . TYR B 1 87 ? -15.532 7.082 -8.787 1 89.33 87 TYR B N 1
ATOM 3394 C CA . TYR B 1 87 ? -14.682 5.959 -8.407 1 89.33 87 TYR B CA 1
ATOM 3395 C C . TYR B 1 87 ? -13.842 5.487 -9.587 1 89.33 87 TYR B C 1
ATOM 3397 O O . TYR B 1 87 ? -14.352 5.343 -10.701 1 89.33 87 TYR B O 1
ATOM 3405 N N . ASN B 1 88 ? -12.616 5.31 -9.252 1 89.59 88 ASN B N 1
ATOM 3406 C CA . ASN B 1 88 ? -11.756 4.586 -10.181 1 89.59 88 ASN B CA 1
ATOM 3407 C C . ASN B 1 88 ? -12.037 3.086 -10.153 1 89.59 88 ASN B C 1
ATOM 3409 O O . ASN B 1 88 ? -12.584 2.571 -9.177 1 89.59 88 ASN B O 1
ATOM 3413 N N . ILE B 1 89 ? -11.705 2.444 -11.26 1 91.44 89 ILE B N 1
ATOM 3414 C CA . ILE B 1 89 ? -11.999 1.02 -11.384 1 91.44 89 ILE B CA 1
ATOM 3415 C C . ILE B 1 89 ? -11.347 0.257 -10.234 1 91.44 89 ILE B C 1
ATOM 3417 O O . ILE B 1 89 ? -11.899 -0.731 -9.744 1 91.44 89 ILE B O 1
ATOM 3421 N N . TRP B 1 90 ? -10.223 0.682 -9.734 1 93.78 90 TRP B N 1
ATOM 3422 C CA . TRP B 1 90 ? -9.466 -0.034 -8.712 1 93.78 90 TRP B CA 1
ATOM 3423 C C . TRP B 1 90 ? -9.976 0.311 -7.316 1 93.78 90 TRP B C 1
ATOM 3425 O O . TRP B 1 90 ? -9.649 -0.373 -6.343 1 93.78 90 TRP B O 1
ATOM 3435 N N . ASP B 1 91 ? -10.802 1.334 -7.166 1 93.17 91 ASP B N 1
ATOM 3436 C CA . ASP B 1 91 ? -11.438 1.643 -5.889 1 93.17 91 ASP B CA 1
ATOM 3437 C C . ASP B 1 91 ? -12.324 0.49 -5.423 1 93.17 91 ASP B C 1
ATOM 3439 O O . ASP B 1 91 ? -12.516 0.293 -4.221 1 93.17 91 ASP B O 1
ATOM 3443 N N . PHE B 1 92 ? -12.783 -0.259 -6.351 1 94.39 92 PHE B N 1
ATOM 3444 C CA . PHE B 1 92 ? -13.714 -1.341 -6.052 1 94.39 92 PHE B CA 1
ATOM 3445 C C . PHE B 1 92 ? -12.976 -2.548 -5.484 1 94.39 92 PHE B C 1
ATOM 3447 O O . PHE B 1 92 ? -13.599 -3.47 -4.954 1 94.39 92 PHE B O 1
ATOM 3454 N N . ALA B 1 93 ? -11.637 -2.548 -5.544 1 95.5 93 ALA B N 1
ATOM 3455 C CA . ALA B 1 93 ? -10.823 -3.677 -5.101 1 95.5 93 ALA B CA 1
ATOM 3456 C C . ALA B 1 93 ? -9.613 -3.201 -4.302 1 95.5 93 ALA B C 1
ATOM 3458 O O . ALA B 1 93 ? -8.522 -3.762 -4.422 1 95.5 93 ALA B O 1
ATOM 3459 N N . ARG B 1 94 ? -9.727 -2.235 -3.511 1 95.01 94 ARG B N 1
ATOM 3460 C CA . ARG B 1 94 ? -8.634 -1.677 -2.721 1 95.01 94 ARG B CA 1
ATOM 3461 C C . ARG B 1 94 ? -8.179 -2.659 -1.646 1 95.01 94 ARG B C 1
ATOM 3463 O O . ARG B 1 94 ? -8.966 -3.486 -1.18 1 95.01 94 ARG B O 1
ATOM 3470 N N . PRO B 1 95 ? -6.899 -2.533 -1.286 1 96.49 95 PRO B N 1
ATOM 3471 C CA . PRO B 1 95 ? -6.482 -3.26 -0.085 1 96.49 95 PRO B CA 1
ATOM 3472 C C . PRO B 1 95 ? -7.308 -2.89 1.145 1 96.49 95 PRO B C 1
ATOM 3474 O O . PRO B 1 95 ? -7.349 -1.721 1.538 1 96.49 95 PRO B O 1
ATOM 3477 N N . SER B 1 96 ? -8.056 -3.853 1.645 1 95.82 96 SER B N 1
ATOM 3478 C CA . SER B 1 96 ? -8.983 -3.609 2.746 1 95.82 96 SER B CA 1
ATOM 3479 C C . SER B 1 96 ? -8.734 -4.571 3.902 1 95.82 96 SER B C 1
ATOM 3481 O O . SER B 1 96 ? -9.568 -4.699 4.801 1 95.82 96 SER B O 1
ATOM 3483 N N . PHE B 1 97 ? -7.698 -5.306 3.722 1 98.13 97 PHE B N 1
ATOM 3484 C CA . PHE B 1 97 ? -7.089 -6.18 4.718 1 98.13 97 PHE B CA 1
ATOM 3485 C C . PHE B 1 97 ? -5.632 -5.801 4.953 1 98.13 97 PHE B C 1
ATOM 3487 O O . PHE B 1 97 ? -4.932 -5.399 4.021 1 98.13 97 PHE B O 1
ATOM 3494 N N . PHE B 1 98 ? -5.215 -5.644 6.141 1 97.9 98 PHE B N 1
ATOM 3495 C CA . PHE B 1 98 ? -3.798 -5.348 6.317 1 97.9 98 PHE B CA 1
ATOM 3496 C C . PHE B 1 98 ? -3.014 -6.618 6.624 1 97.9 98 PHE B C 1
ATOM 3498 O O . PHE B 1 98 ? -3.556 -7.565 7.198 1 97.9 98 PHE B O 1
ATOM 3505 N N . CYS B 1 99 ? -1.803 -6.671 6.16 1 98.08 99 CYS B N 1
ATOM 3506 C CA . CYS B 1 99 ? -0.908 -7.774 6.487 1 98.08 99 CYS B CA 1
ATOM 3507 C C . CYS B 1 99 ? -0.63 -7.825 7.985 1 98.08 99 CYS B C 1
ATOM 3509 O O . CYS B 1 99 ? -0.144 -6.852 8.563 1 98.08 99 CYS B O 1
ATOM 3511 N N . PRO B 1 100 ? -0.873 -8.936 8.667 1 96.65 100 PRO B N 1
ATOM 3512 C CA . PRO B 1 100 ? -0.645 -8.993 10.113 1 96.65 100 PRO B CA 1
ATOM 3513 C C . PRO B 1 100 ? 0.838 -9.033 10.475 1 96.65 100 PRO B C 1
ATOM 3515 O O . PRO B 1 100 ? 1.189 -9.01 11.658 1 96.65 100 PRO B O 1
ATOM 3518 N N . HIS B 1 101 ? 1.676 -9.109 9.448 1 96.85 101 HIS B N 1
ATOM 3519 C CA . HIS B 1 101 ? 3.124 -9.146 9.622 1 96.85 101 HIS B CA 1
ATOM 3520 C C . HIS B 1 101 ? 3.792 -7.958 8.938 1 96.85 101 HIS B C 1
ATOM 3522 O O . HIS B 1 101 ? 3.297 -6.832 9.018 1 96.85 101 HIS B O 1
ATOM 3528 N N . ASP B 1 102 ? 4.958 -8.144 8.402 1 97.12 102 ASP B N 1
ATOM 3529 C CA . ASP B 1 102 ? 5.671 -7.121 7.643 1 97.12 102 ASP B CA 1
ATOM 3530 C C . ASP B 1 102 ? 5.246 -7.129 6.177 1 97.12 102 ASP B C 1
ATOM 3532 O O . ASP B 1 102 ? 4.746 -8.138 5.675 1 97.12 102 ASP B O 1
ATOM 3536 N N . LEU B 1 103 ? 5.336 -5.981 5.52 1 97.89 103 LEU B N 1
ATOM 3537 C CA . LEU B 1 103 ? 5.261 -5.821 4.072 1 97.89 103 LEU B CA 1
ATOM 3538 C C . LEU B 1 103 ? 6.619 -5.432 3.497 1 97.89 103 LEU B C 1
ATOM 3540 O O . LEU B 1 103 ? 7.224 -4.451 3.933 1 97.89 103 LEU B O 1
ATOM 3544 N N . GLU B 1 104 ? 7.017 -6.215 2.554 1 96.88 104 GLU B N 1
ATOM 3545 C CA . GLU B 1 104 ? 8.347 -5.991 1.995 1 96.88 104 GLU B CA 1
ATOM 3546 C C . GLU B 1 104 ? 8.361 -6.237 0.489 1 96.88 104 GLU B C 1
ATOM 3548 O O . GLU B 1 104 ? 7.764 -7.201 0.006 1 96.88 104 GLU B O 1
ATOM 3553 N N . ARG B 1 105 ? 8.938 -5.303 -0.232 1 95.96 105 ARG B N 1
ATOM 3554 C CA . ARG B 1 105 ? 9.151 -5.561 -1.653 1 95.96 105 ARG B CA 1
ATOM 3555 C C . ARG B 1 105 ? 10.331 -6.504 -1.868 1 95.96 105 ARG B C 1
ATOM 3557 O O . ARG B 1 105 ? 11.425 -6.266 -1.352 1 95.96 105 ARG B O 1
ATOM 3564 N N . ILE B 1 106 ? 10.087 -7.529 -2.598 1 96.69 106 ILE B N 1
ATOM 3565 C CA . ILE B 1 106 ? 11.076 -8.564 -2.883 1 96.69 106 ILE B CA 1
ATOM 3566 C C . ILE B 1 106 ? 11.416 -8.557 -4.372 1 96.69 106 ILE B C 1
ATOM 3568 O O . ILE B 1 106 ? 10.526 -8.441 -5.217 1 96.69 106 ILE B O 1
ATOM 3572 N N . GLY B 1 107 ? 12.69 -8.721 -4.686 1 93.94 107 GLY B N 1
ATOM 3573 C CA . GLY B 1 107 ? 13.132 -8.67 -6.07 1 93.94 107 GLY B CA 1
ATOM 3574 C C . GLY B 1 107 ? 13.463 -7.265 -6.539 1 93.94 107 GLY B C 1
ATOM 3575 O O . GLY B 1 107 ? 13.921 -6.434 -5.752 1 93.94 107 GLY B O 1
ATOM 3576 N N . SER B 1 108 ? 13.24 -7.003 -7.812 1 89.26 108 SER B N 1
ATOM 3577 C CA . SER B 1 108 ? 13.553 -5.716 -8.423 1 89.26 108 SER B CA 1
ATOM 3578 C C . SER B 1 108 ? 12.769 -4.586 -7.764 1 89.26 108 SER B C 1
ATOM 3580 O O . SER B 1 108 ? 11.596 -4.753 -7.423 1 89.26 108 SER B O 1
ATOM 3582 N N . LEU B 1 109 ? 13.405 -3.447 -7.628 1 86.94 109 LEU B N 1
ATOM 3583 C CA . LEU B 1 109 ? 12.721 -2.274 -7.094 1 86.94 109 LEU B CA 1
ATOM 3584 C C . LEU B 1 109 ? 11.752 -1.696 -8.12 1 86.94 109 LEU B C 1
ATOM 3586 O O . LEU B 1 109 ? 10.851 -0.933 -7.768 1 86.94 109 LEU B O 1
ATOM 3590 N N . SER B 1 110 ? 12.036 -2.001 -9.318 1 85.5 110 SER B N 1
ATOM 3591 C CA . SER B 1 110 ? 11.165 -1.58 -10.411 1 85.5 110 SER B CA 1
ATOM 3592 C C . SER B 1 110 ? 10.204 -2.694 -10.812 1 85.5 110 SER B C 1
ATOM 3594 O O . SER B 1 110 ? 9.848 -3.54 -9.989 1 85.5 110 SER B O 1
ATOM 3596 N N . ASP B 1 111 ? 9.821 -2.659 -12.051 1 86 111 ASP B N 1
ATOM 3597 C CA . ASP B 1 111 ? 8.922 -3.682 -12.575 1 86 111 ASP B CA 1
ATOM 3598 C C . ASP B 1 111 ? 9.514 -5.078 -12.395 1 86 111 ASP B C 1
ATOM 3600 O O . ASP B 1 111 ? 10.72 -5.272 -12.56 1 86 111 ASP B O 1
ATOM 3604 N N . GLY B 1 112 ? 8.774 -6.022 -11.907 1 87.73 112 GLY B N 1
ATOM 3605 C CA . GLY B 1 112 ? 9.218 -7.389 -11.687 1 87.73 112 GLY B CA 1
ATOM 3606 C C . GLY B 1 112 ? 9.222 -7.787 -10.223 1 87.73 112 GLY B C 1
ATOM 3607 O O . GLY B 1 112 ? 9.034 -8.959 -9.892 1 87.73 112 GLY B O 1
ATOM 3608 N N . GLY B 1 113 ? 9.552 -6.824 -9.346 1 92.43 113 GLY B N 1
ATOM 3609 C CA . GLY B 1 113 ? 9.453 -7.074 -7.916 1 92.43 113 GLY B CA 1
ATOM 3610 C C . GLY B 1 113 ? 8.021 -7.106 -7.414 1 92.43 113 GLY B C 1
ATOM 3611 O O . GLY B 1 113 ? 7.104 -6.665 -8.11 1 92.43 113 GLY B O 1
ATOM 3612 N N . LYS B 1 114 ? 7.847 -7.777 -6.293 1 97.2 114 LYS B N 1
ATOM 3613 C CA . LYS B 1 114 ? 6.524 -7.893 -5.688 1 97.2 114 LYS B CA 1
ATOM 3614 C C . LYS B 1 114 ? 6.57 -7.569 -4.198 1 97.2 114 LYS B C 1
ATOM 3616 O O . LYS B 1 114 ? 7.583 -7.805 -3.537 1 97.2 114 LYS B O 1
ATOM 3621 N N . VAL B 1 115 ? 5.508 -6.98 -3.751 1 97.78 115 VAL B N 1
ATOM 3622 C CA . VAL B 1 115 ? 5.357 -6.786 -2.313 1 97.78 115 VAL B CA 1
ATOM 3623 C C . VAL B 1 115 ? 4.86 -8.076 -1.666 1 97.78 115 VAL B C 1
ATOM 3625 O O . VAL B 1 115 ? 3.868 -8.658 -2.111 1 97.78 115 VAL B O 1
ATOM 3628 N N . VAL B 1 116 ? 5.565 -8.506 -0.637 1 98.68 116 VAL B N 1
ATOM 3629 C CA . VAL B 1 116 ? 5.251 -9.758 0.044 1 98.68 116 VAL B CA 1
ATOM 3630 C C . VAL B 1 116 ? 4.833 -9.473 1.484 1 98.68 116 VAL B C 1
ATOM 3632 O O . VAL B 1 116 ? 5.462 -8.665 2.172 1 98.68 116 VAL B O 1
ATOM 3635 N N . CYS B 1 117 ? 3.744 -10.067 1.851 1 98.7 117 CYS B N 1
ATOM 3636 C CA . CYS B 1 117 ? 3.332 -10.049 3.25 1 98.7 117 CYS B CA 1
ATOM 3637 C C . CYS B 1 117 ? 4.046 -11.137 4.043 1 98.7 117 CYS B C 1
ATOM 3639 O O . CYS B 1 117 ? 3.917 -12.323 3.733 1 98.7 117 CYS B O 1
ATOM 3641 N N . GLY B 1 118 ? 4.796 -10.763 5.085 1 98.26 118 GLY B N 1
ATOM 3642 C CA . GLY B 1 118 ? 5.322 -11.713 6.053 1 98.26 118 GLY B CA 1
ATOM 3643 C C . GLY B 1 118 ? 6.555 -12.446 5.56 1 98.26 118 GLY B C 1
ATOM 3644 O O . GLY B 1 118 ? 6.706 -13.647 5.797 1 98.26 118 GLY B O 1
ATOM 3645 N N . MET B 1 119 ? 7.369 -11.779 4.803 1 97.56 119 MET B N 1
ATOM 3646 C CA . MET B 1 119 ? 8.622 -12.409 4.397 1 97.56 119 MET B CA 1
ATOM 3647 C C . MET B 1 119 ? 9.402 -12.9 5.612 1 97.56 119 MET B C 1
ATOM 3649 O O . MET B 1 119 ? 10.033 -13.957 5.564 1 97.56 119 MET B O 1
ATOM 3653 N N . SER B 1 120 ? 9.337 -12.163 6.736 1 95.23 120 SER B N 1
ATOM 3654 C CA . SER B 1 120 ? 10.02 -12.569 7.96 1 95.23 120 SER B CA 1
ATOM 3655 C C . SER B 1 120 ? 9.49 -13.904 8.472 1 95.23 120 SER B C 1
ATOM 3657 O O . SER B 1 120 ? 10.248 -14.714 9.01 1 95.23 120 SER B O 1
ATOM 3659 N N . ARG B 1 121 ? 8.206 -14.121 8.306 1 95.76 121 ARG B N 1
ATOM 3660 C CA . ARG B 1 121 ? 7.595 -15.385 8.702 1 95.76 121 ARG B CA 1
ATOM 3661 C C . ARG B 1 121 ? 8.095 -16.532 7.829 1 95.76 121 ARG B C 1
ATOM 3663 O O . ARG B 1 121 ? 8.381 -17.621 8.33 1 95.76 121 ARG B O 1
ATOM 3670 N N . TYR B 1 122 ? 8.203 -16.309 6.56 1 96.6 122 TYR B N 1
ATOM 3671 C CA . TYR B 1 122 ? 8.725 -17.33 5.659 1 96.6 122 TYR B CA 1
ATOM 3672 C C . TYR B 1 122 ? 10.169 -17.675 6.004 1 96.6 122 TYR B C 1
ATOM 3674 O O . TYR B 1 122 ? 10.55 -18.848 6.006 1 96.6 122 TYR B O 1
ATOM 3682 N N . GLU B 1 123 ? 10.916 -16.704 6.331 1 94.47 123 GLU B N 1
ATOM 3683 C CA . GLU B 1 123 ? 12.316 -16.924 6.684 1 94.47 123 GLU B CA 1
ATOM 3684 C C . GLU B 1 123 ? 12.439 -17.71 7.987 1 94.47 123 GLU B C 1
ATOM 3686 O O . GLU B 1 123 ? 13.362 -18.51 8.15 1 94.47 123 GLU B O 1
ATOM 3691 N N . THR B 1 124 ? 11.528 -17.442 8.837 1 92.35 124 THR B N 1
ATOM 3692 C CA . THR B 1 124 ? 11.57 -18.097 10.139 1 92.35 124 THR B CA 1
ATOM 3693 C C . THR B 1 124 ? 11.105 -19.546 10.032 1 92.35 124 THR B C 1
ATOM 3695 O O . THR B 1 124 ? 11.747 -20.451 10.568 1 92.35 124 THR B O 1
ATOM 3698 N N . GLU B 1 125 ? 10.058 -19.787 9.286 1 93.65 125 GLU B N 1
ATOM 3699 C CA . GLU B 1 125 ? 9.423 -21.101 9.258 1 93.65 125 GLU B CA 1
ATOM 3700 C C . GLU B 1 125 ? 10.045 -21.992 8.187 1 93.65 125 GLU B C 1
ATOM 3702 O O . GLU B 1 125 ? 9.929 -23.218 8.247 1 93.65 125 GLU B O 1
ATOM 3707 N N . SER B 1 126 ? 10.659 -21.361 7.195 1 93.73 126 SER B N 1
ATOM 3708 C CA . SER B 1 126 ? 11.338 -22.049 6.102 1 93.73 126 SER B CA 1
ATOM 3709 C C . SER B 1 126 ? 12.704 -21.431 5.823 1 93.73 126 SER B C 1
ATOM 3711 O O . SER B 1 126 ? 12.954 -20.936 4.722 1 93.73 126 SER B O 1
ATOM 3713 N N . PRO B 1 127 ? 13.581 -21.565 6.742 1 91.36 127 PRO B N 1
ATOM 3714 C CA . PRO B 1 127 ? 14.854 -20.847 6.638 1 91.36 127 PRO B CA 1
ATOM 3715 C C . PRO B 1 127 ? 15.725 -21.352 5.491 1 91.36 127 PRO B C 1
ATOM 3717 O O . PRO B 1 127 ? 15.633 -22.522 5.11 1 91.36 127 PRO B O 1
ATOM 3720 N N . GLY B 1 128 ? 16.454 -20.31 4.894 1 81.56 128 GLY B N 1
ATOM 3721 C CA . GLY B 1 128 ? 17.324 -20.548 3.754 1 81.56 128 GLY B CA 1
ATOM 3722 C C . GLY B 1 128 ? 18.234 -21.748 3.938 1 81.56 128 GLY B C 1
ATOM 3723 O O . GLY B 1 128 ? 18.23 -22.38 4.997 1 81.56 128 GLY B O 1
ATOM 3724 N N . PRO B 1 129 ? 18.826 -22.078 2.711 1 65.05 129 PRO B N 1
ATOM 3725 C CA . PRO B 1 129 ? 19.561 -23.344 2.656 1 65.05 129 PRO B CA 1
ATOM 3726 C C . PRO B 1 129 ? 20.711 -23.402 3.658 1 65.05 129 PRO B C 1
ATOM 3728 O O . PRO B 1 129 ? 21.588 -22.535 3.648 1 65.05 129 PRO B O 1
ATOM 3731 N N . SER B 1 130 ? 20.297 -23.215 4.837 1 54.16 130 SER B N 1
ATOM 3732 C CA . SER B 1 130 ? 21.477 -23.696 5.548 1 54.16 130 SER B CA 1
ATOM 3733 C C . SER B 1 130 ? 21.807 -25.134 5.162 1 54.16 130 SER B C 1
ATOM 3735 O O . SER B 1 130 ? 20.982 -25.825 4.561 1 54.16 130 SER B O 1
ATOM 3737 N N . SER B 1 131 ? 22.819 -25.683 5.815 1 45.6 131 SER B N 1
ATOM 3738 C CA . SER B 1 131 ? 23.437 -26.992 5.634 1 45.6 131 SER B CA 1
ATOM 3739 C C . SER B 1 131 ? 22.388 -28.099 5.598 1 45.6 131 SER B C 1
ATOM 3741 O O . SER B 1 131 ? 21.232 -27.877 5.963 1 45.6 131 SER B O 1
ATOM 3743 N N . ASN B 1 132 ? 22.815 -29.308 5.343 1 49.39 132 ASN B N 1
ATOM 3744 C CA . ASN B 1 132 ? 22.428 -30.714 5.291 1 49.39 132 ASN B CA 1
ATOM 3745 C C . ASN B 1 132 ? 21.347 -31.036 6.318 1 49.39 132 ASN B C 1
ATOM 3747 O O . ASN B 1 132 ? 20.799 -32.14 6.324 1 49.39 132 ASN B O 1
ATOM 3751 N N . VAL B 1 133 ? 20.982 -29.937 7.181 1 58.35 133 VAL B N 1
ATOM 3752 C CA . VAL B 1 133 ? 20.21 -30.438 8.313 1 58.35 133 VAL B CA 1
ATOM 3753 C C . VAL B 1 133 ? 18.931 -29.619 8.47 1 58.35 133 VAL B C 1
ATOM 3755 O O . VAL B 1 133 ? 18.316 -29.616 9.538 1 58.35 133 VAL B O 1
ATOM 3758 N N . ASN B 1 134 ? 18.316 -28.951 7.291 1 66.68 134 ASN B N 1
ATOM 3759 C CA . ASN B 1 134 ? 17.093 -28.183 7.497 1 66.68 134 ASN B CA 1
ATOM 3760 C C . ASN B 1 134 ? 15.874 -29.093 7.618 1 66.68 134 ASN B C 1
ATOM 3762 O O . ASN B 1 134 ? 15.481 -29.744 6.648 1 66.68 134 ASN B O 1
ATOM 3766 N N . SER B 1 135 ? 15.262 -29.273 8.769 1 80.54 135 SER B N 1
ATOM 3767 C CA . SER B 1 135 ? 14.122 -30.15 9.017 1 80.54 135 SER B CA 1
ATOM 3768 C C . SER B 1 135 ? 12.803 -29.423 8.777 1 80.54 135 SER B C 1
ATOM 3770 O O . SER B 1 135 ? 11.739 -30.045 8.763 1 80.54 135 SER B O 1
ATOM 3772 N N . ALA B 1 136 ? 12.957 -28.135 8.291 1 87.17 136 ALA B N 1
ATOM 3773 C CA . ALA B 1 136 ? 11.716 -27.394 8.082 1 87.17 136 ALA B CA 1
ATOM 3774 C C . ALA B 1 136 ? 11.069 -27.77 6.752 1 87.17 136 ALA B C 1
ATOM 3776 O O . ALA B 1 136 ? 11.76 -28.159 5.808 1 87.17 136 ALA B O 1
ATOM 3777 N N . ARG B 1 137 ? 9.776 -27.691 6.767 1 89.75 137 ARG B N 1
ATOM 3778 C CA . ARG B 1 137 ? 9.067 -27.927 5.513 1 89.75 137 ARG B CA 1
ATOM 3779 C C . ARG B 1 137 ? 9.48 -26.914 4.451 1 89.75 137 ARG B C 1
ATOM 3781 O O . ARG B 1 137 ? 9.652 -25.73 4.749 1 89.75 137 ARG B O 1
ATOM 3788 N N . PRO B 1 138 ? 9.643 -27.339 3.232 1 93.11 138 PRO B N 1
ATOM 3789 C CA . PRO B 1 138 ? 10.004 -26.388 2.178 1 93.11 138 PRO B CA 1
ATOM 3790 C C . PRO B 1 138 ? 8.879 -25.406 1.859 1 93.11 138 PRO B C 1
ATOM 3792 O O . PRO B 1 138 ? 7.7 -25.759 1.954 1 93.11 138 PRO B O 1
ATOM 3795 N N . LEU B 1 139 ? 9.285 -24.255 1.541 1 96.69 139 LEU B N 1
ATOM 3796 C CA . LEU B 1 139 ? 8.368 -23.255 1.007 1 96.69 139 LEU B CA 1
ATOM 3797 C C . LEU B 1 139 ? 8.068 -23.522 -0.465 1 96.69 139 LEU B C 1
ATOM 3799 O O . LEU B 1 139 ? 8.963 -23.442 -1.309 1 96.69 139 LEU B O 1
ATOM 3803 N N . ILE B 1 140 ? 6.853 -23.891 -0.794 1 98.52 140 ILE B N 1
ATOM 3804 C CA . ILE B 1 140 ? 6.474 -24.214 -2.165 1 98.52 140 ILE B CA 1
ATOM 3805 C C . ILE B 1 140 ? 6.051 -22.942 -2.897 1 98.52 140 ILE B C 1
ATOM 3807 O O . ILE B 1 140 ? 5.07 -22.298 -2.517 1 98.52 140 ILE B O 1
ATOM 3811 N N . VAL B 1 141 ? 6.757 -22.607 -4.031 1 98.82 141 VAL B N 1
ATOM 3812 C CA . VAL B 1 141 ? 6.527 -21.363 -4.757 1 98.82 141 VAL B CA 1
ATOM 3813 C C . VAL B 1 141 ? 6.247 -21.667 -6.227 1 98.82 141 VAL B C 1
ATOM 3815 O O . VAL B 1 141 ? 6.993 -22.413 -6.866 1 98.82 141 VAL B O 1
ATOM 3818 N N . TYR B 1 142 ? 5.143 -21.157 -6.752 1 98.93 142 TYR B N 1
ATOM 3819 C CA . TYR B 1 142 ? 4.858 -21.172 -8.183 1 98.93 142 TYR B CA 1
ATOM 3820 C C . TYR B 1 142 ? 5.015 -19.78 -8.784 1 98.93 142 TYR B C 1
ATOM 3822 O O . TYR B 1 142 ? 4.505 -18.8 -8.238 1 98.93 142 TYR B O 1
ATOM 3830 N N . SER B 1 143 ? 5.749 -19.683 -9.814 1 98.71 143 SER B N 1
ATOM 3831 C CA . SER B 1 143 ? 5.967 -18.428 -10.526 1 98.71 143 SER B CA 1
ATOM 3832 C C . SER B 1 143 ? 5.464 -18.514 -11.963 1 98.71 143 SER B C 1
ATOM 3834 O O . SER B 1 143 ? 6.05 -19.216 -12.791 1 98.71 143 SER B O 1
ATOM 3836 N N . PHE B 1 144 ? 4.399 -17.795 -12.251 1 98.61 144 PHE B N 1
ATOM 3837 C CA . PHE B 1 144 ? 3.805 -17.749 -13.581 1 98.61 144 PHE B CA 1
ATOM 3838 C C . PHE B 1 144 ? 4.158 -16.446 -14.288 1 98.61 144 PHE B C 1
ATOM 3840 O O . PHE B 1 144 ? 3.741 -15.368 -13.858 1 98.61 144 PHE B O 1
ATOM 3847 N N . GLY B 1 145 ? 4.798 -16.467 -15.34 1 97.15 145 GLY B N 1
ATOM 3848 C CA . GLY B 1 145 ? 5.334 -15.281 -15.988 1 97.15 145 GLY B CA 1
ATOM 3849 C C . GLY B 1 145 ? 6.691 -14.868 -15.449 1 97.15 145 GLY B C 1
ATOM 3850 O O . GLY B 1 145 ? 6.776 -14.16 -14.444 1 97.15 145 GLY B O 1
ATOM 3851 N N . ILE B 1 146 ? 7.751 -15.289 -16.135 1 95.9 146 ILE B N 1
ATOM 3852 C CA . ILE B 1 146 ? 9.118 -15.06 -15.682 1 95.9 146 ILE B CA 1
ATOM 3853 C C . ILE B 1 146 ? 9.741 -13.917 -16.48 1 95.9 146 ILE B C 1
ATOM 3855 O O . ILE B 1 146 ? 10.353 -13.012 -15.907 1 95.9 146 ILE B O 1
ATOM 3859 N N . GLY B 1 147 ? 9.468 -14.018 -17.729 1 93.89 147 GLY B N 1
ATOM 3860 C CA . GLY B 1 147 ? 10.088 -13.04 -18.608 1 93.89 147 GLY B CA 1
ATOM 3861 C C . GLY B 1 1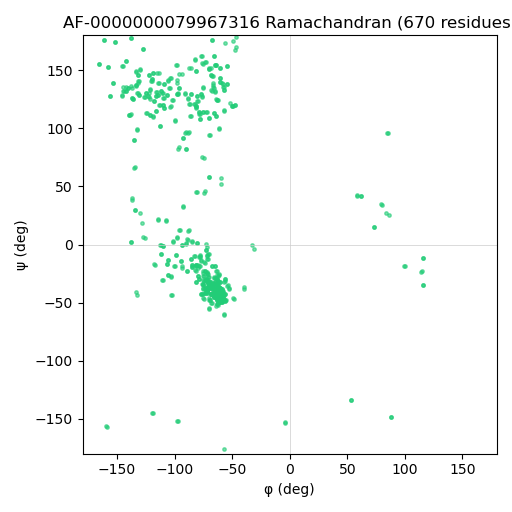47 ? 11.595 -12.97 -18.453 1 93.89 147 GLY B C 1
ATOM 3862 O O . GLY B 1 147 ? 12.276 -13.997 -18.482 1 93.89 147 GLY B O 1
ATOM 3863 N N . ASN B 1 148 ? 12.144 -11.835 -18.363 1 91.85 148 ASN B N 1
ATOM 3864 C CA . ASN B 1 148 ? 13.589 -11.647 -18.291 1 91.85 148 ASN B CA 1
ATOM 3865 C C . ASN B 1 148 ? 14.032 -11.236 -16.89 1 91.85 148 ASN B C 1
ATOM 3867 O O . ASN B 1 148 ? 15.11 -10.663 -16.719 1 91.85 148 ASN B O 1
ATOM 3871 N N . ASP B 1 149 ? 13.231 -11.529 -15.986 1 94.26 149 ASP B N 1
ATOM 3872 C CA . ASP B 1 149 ? 13.523 -11.105 -14.62 1 94.26 149 ASP B CA 1
ATOM 3873 C C . ASP B 1 149 ? 13.19 -12.209 -13.619 1 94.26 149 ASP B C 1
ATOM 3875 O O . ASP B 1 149 ? 12.021 -12.545 -13.423 1 94.26 149 ASP B O 1
ATOM 3879 N N . SER B 1 150 ? 14.189 -12.777 -13.01 1 97.05 150 SER B N 1
ATOM 3880 C CA . SER B 1 150 ? 14.002 -13.806 -11.992 1 97.05 150 SER B CA 1
ATOM 3881 C C . SER B 1 150 ? 14.469 -13.32 -10.624 1 97.05 150 SER B C 1
ATOM 3883 O O . SER B 1 150 ? 14.84 -14.126 -9.767 1 97.05 150 SER B O 1
ATOM 3885 N N . SER B 1 151 ? 14.537 -11.958 -10.457 1 95.63 151 SER B N 1
ATOM 3886 C CA . SER B 1 151 ? 15.055 -11.393 -9.215 1 95.63 151 SER B CA 1
ATOM 3887 C C . SER B 1 151 ? 14.18 -11.777 -8.026 1 95.63 151 SER B C 1
ATOM 3889 O O . SER B 1 151 ? 14.68 -11.96 -6.914 1 95.63 151 SER B O 1
ATOM 3891 N N . PHE B 1 152 ? 12.93 -11.905 -8.201 1 97.79 152 PHE B N 1
ATOM 3892 C CA . PHE B 1 152 ? 12.013 -12.307 -7.141 1 97.79 152 PHE B CA 1
ATOM 3893 C C . PHE B 1 152 ? 12.334 -13.715 -6.654 1 97.79 152 PHE B C 1
ATOM 3895 O O . PHE B 1 152 ? 12.539 -13.932 -5.458 1 97.79 152 PHE B O 1
ATOM 3902 N N . GLU B 1 153 ? 12.437 -14.645 -7.603 1 97.78 153 GLU B N 1
ATOM 3903 C CA . GLU B 1 153 ? 12.734 -16.037 -7.28 1 97.78 153 GLU B CA 1
ATOM 3904 C C . GLU B 1 153 ? 14.103 -16.17 -6.619 1 97.78 153 GLU B C 1
ATOM 3906 O O . GLU B 1 153 ? 14.259 -16.911 -5.646 1 97.78 153 GLU B O 1
ATOM 3911 N N . THR B 1 154 ? 15.004 -15.445 -7.148 1 96.48 154 THR B N 1
ATOM 3912 C CA . THR B 1 154 ? 16.357 -15.482 -6.605 1 96.48 154 THR B CA 1
ATOM 3913 C C . THR B 1 154 ? 16.364 -15.057 -5.14 1 96.48 154 THR B C 1
ATOM 3915 O O . THR B 1 154 ? 17.016 -15.69 -4.307 1 96.48 154 THR B O 1
ATOM 3918 N N . SER B 1 155 ? 15.65 -14.012 -4.84 1 95.5 155 SER B N 1
ATOM 3919 C CA . SER B 1 155 ? 15.587 -13.522 -3.467 1 95.5 155 SER B CA 1
ATOM 3920 C C . SER B 1 155 ? 14.987 -14.569 -2.533 1 95.5 155 SER B C 1
ATOM 3922 O O . SER B 1 155 ? 15.483 -14.776 -1.424 1 95.5 155 SER B O 1
ATOM 3924 N N . LEU B 1 156 ? 13.968 -15.247 -2.951 1 96.53 156 LEU B N 1
ATOM 3925 C CA . LEU B 1 156 ? 13.356 -16.29 -2.136 1 96.53 156 LEU B CA 1
ATOM 3926 C C . LEU B 1 156 ? 14.329 -17.441 -1.905 1 96.53 156 LEU B C 1
ATOM 3928 O O . LEU B 1 156 ? 14.444 -17.947 -0.786 1 96.53 156 LEU B O 1
ATOM 3932 N N . LEU B 1 157 ? 15.002 -17.842 -2.949 1 95.57 157 LEU B N 1
ATOM 3933 C CA . LEU B 1 157 ? 15.948 -18.951 -2.874 1 95.57 157 LEU B CA 1
ATOM 3934 C C . LEU B 1 157 ? 17.089 -18.628 -1.915 1 95.57 157 LEU B C 1
ATOM 3936 O O . LEU B 1 157 ? 17.586 -19.513 -1.214 1 95.57 157 LEU B O 1
ATOM 3940 N N . GLN B 1 158 ? 17.416 -17.407 -1.839 1 93.55 158 GLN B N 1
ATOM 3941 C CA . GLN B 1 158 ? 18.525 -16.98 -0.992 1 93.55 158 GLN B CA 1
ATOM 3942 C C . GLN B 1 158 ? 18.098 -16.888 0.47 1 93.55 158 GLN B C 1
ATOM 3944 O O . GLN B 1 158 ? 18.901 -17.13 1.374 1 93.55 158 GLN B O 1
ATOM 3949 N N . ARG B 1 159 ? 16.874 -16.651 0.656 1 94.31 159 ARG B N 1
ATOM 3950 C CA . ARG B 1 159 ? 16.452 -16.263 1.998 1 94.31 159 ARG B CA 1
ATOM 3951 C C . ARG B 1 159 ? 15.705 -17.399 2.687 1 94.31 159 ARG B C 1
ATOM 3953 O O . ARG B 1 159 ? 15.516 -17.377 3.905 1 94.31 159 ARG B O 1
ATOM 3960 N N . THR B 1 160 ? 15.273 -18.344 1.895 1 95.21 160 THR B N 1
ATOM 3961 C CA . THR B 1 160 ? 14.461 -19.437 2.417 1 95.21 160 THR B CA 1
ATOM 3962 C C . THR B 1 160 ? 14.89 -20.769 1.807 1 95.21 160 THR B C 1
ATOM 3964 O O . THR B 1 160 ? 15.794 -20.811 0.969 1 95.21 160 THR B O 1
ATOM 3967 N N . ASN B 1 161 ? 14.239 -21.864 2.248 1 94.7 161 ASN B N 1
ATOM 3968 C CA . ASN B 1 161 ? 14.447 -23.172 1.635 1 94.7 161 ASN B CA 1
ATOM 3969 C C . ASN B 1 161 ? 13.432 -23.44 0.528 1 94.7 161 ASN B C 1
ATOM 3971 O O . ASN B 1 161 ? 13.077 -24.592 0.271 1 94.7 161 ASN B O 1
ATOM 3975 N N . ALA B 1 162 ? 13.037 -22.444 -0.122 1 96 162 ALA B N 1
ATOM 3976 C CA . ALA B 1 162 ? 11.992 -22.49 -1.142 1 96 162 ALA B CA 1
ATOM 3977 C C . ALA B 1 162 ? 12.358 -23.463 -2.259 1 96 162 ALA B C 1
ATOM 3979 O O . ALA B 1 162 ? 13.525 -23.566 -2.643 1 96 162 ALA B O 1
ATOM 3980 N N . LEU B 1 163 ? 11.39 -24.205 -2.677 1 96.81 163 LEU B N 1
ATOM 3981 C CA . LEU B 1 163 ? 11.37 -24.868 -3.977 1 96.81 163 LEU B CA 1
ATOM 3982 C C . LEU B 1 163 ? 10.488 -24.108 -4.961 1 96.81 163 LEU B C 1
ATOM 3984 O O . LEU B 1 163 ? 9.309 -23.869 -4.689 1 96.81 163 LEU B O 1
ATOM 3988 N N . VAL B 1 164 ? 11.093 -23.746 -6.11 1 98.1 164 VAL B N 1
ATOM 3989 C CA . VAL B 1 164 ? 10.396 -22.836 -7.011 1 98.1 164 VAL B CA 1
ATOM 3990 C C . VAL B 1 164 ? 10.105 -23.54 -8.334 1 98.1 164 VAL B C 1
ATOM 3992 O O . VAL B 1 164 ? 11 -24.136 -8.938 1 98.1 164 VAL B O 1
ATOM 3995 N N . TRP B 1 165 ? 8.869 -23.513 -8.77 1 98.76 165 TRP B N 1
ATOM 3996 C CA . TRP B 1 165 ? 8.446 -23.954 -10.095 1 98.76 165 TRP B CA 1
ATOM 3997 C C . TRP B 1 165 ? 8.046 -22.766 -10.963 1 98.76 165 TRP B C 1
ATOM 3999 O O . TRP B 1 165 ? 7.113 -22.031 -10.63 1 98.76 165 TRP B O 1
ATOM 4009 N N . GLY B 1 166 ? 8.743 -22.53 -12.055 1 98.64 166 GLY B N 1
ATOM 4010 C CA . GLY B 1 166 ? 8.47 -21.442 -12.98 1 98.64 166 GLY B CA 1
ATOM 4011 C C . GLY B 1 166 ? 7.827 -21.905 -14.274 1 98.64 166 GLY B C 1
ATOM 4012 O O . GLY B 1 166 ? 8.177 -22.961 -14.804 1 98.64 166 GLY B O 1
ATOM 4013 N N . TYR B 1 167 ? 6.888 -21.145 -14.788 1 98.7 167 TYR B N 1
ATOM 4014 C CA . TYR B 1 167 ? 6.188 -21.422 -16.037 1 98.7 167 TYR B CA 1
ATOM 4015 C C . TYR B 1 167 ? 6.058 -20.159 -16.881 1 98.7 167 TYR B C 1
ATOM 4017 O O . TYR B 1 167 ? 5.555 -19.138 -16.408 1 98.7 167 TYR B O 1
ATOM 4025 N N . ASP B 1 168 ? 6.49 -20.232 -18.037 1 98.02 168 ASP B N 1
ATOM 4026 C CA . ASP B 1 168 ? 6.384 -19.115 -18.971 1 98.02 168 ASP B CA 1
ATOM 4027 C C . ASP B 1 168 ? 6.431 -19.603 -20.417 1 98.02 168 ASP B C 1
ATOM 4029 O O . ASP B 1 168 ? 7.339 -20.345 -20.798 1 98.02 168 ASP B O 1
ATOM 4033 N N . HIS B 1 169 ? 5.485 -19.212 -21.204 1 96.41 169 HIS B N 1
ATOM 4034 C CA . HIS B 1 169 ? 5.438 -19.682 -22.584 1 96.41 169 HIS B CA 1
ATOM 4035 C C . HIS B 1 169 ? 6.376 -18.874 -23.474 1 96.41 169 HIS B C 1
ATOM 4037 O O . HIS B 1 169 ? 6.714 -19.304 -24.579 1 96.41 169 HIS B O 1
ATOM 4043 N N . SER B 1 170 ? 6.781 -17.729 -23.029 1 95 170 SER B N 1
ATOM 4044 C CA . SER B 1 170 ? 7.465 -16.776 -23.897 1 95 170 SER B CA 1
ATOM 4045 C C . SER B 1 170 ? 8.979 -16.919 -23.789 1 95 170 SER B C 1
ATOM 4047 O O . SER B 1 170 ? 9.721 -16.332 -24.58 1 95 170 SER B O 1
ATOM 4049 N N . VAL B 1 171 ? 9.463 -17.615 -22.792 1 96.34 171 VAL B N 1
ATOM 4050 C CA . VAL B 1 171 ? 10.9 -17.794 -22.612 1 96.34 171 VAL B CA 1
ATOM 4051 C C . VAL B 1 171 ? 11.221 -19.279 -22.465 1 96.34 171 VAL B C 1
ATOM 4053 O O . VAL B 1 171 ? 10.327 -20.093 -22.22 1 96.34 171 VAL B O 1
ATOM 4056 N N . ASP B 1 172 ? 12.558 -19.584 -22.55 1 96.06 172 ASP B N 1
ATOM 4057 C CA . ASP B 1 172 ? 12.959 -20.988 -22.579 1 96.06 172 ASP B CA 1
ATOM 4058 C C . ASP B 1 172 ? 13.566 -21.413 -21.244 1 96.06 172 ASP B C 1
ATOM 4060 O O . ASP B 1 172 ? 13.791 -22.602 -21.01 1 96.06 172 ASP B O 1
ATOM 4064 N N . THR B 1 173 ? 13.873 -20.423 -20.416 1 95.69 173 THR B N 1
ATOM 4065 C CA . THR B 1 173 ? 14.55 -20.7 -19.155 1 95.69 173 THR B CA 1
ATOM 4066 C C . THR B 1 173 ? 14.391 -19.532 -18.186 1 95.69 173 THR B C 1
ATOM 4068 O O . THR B 1 173 ? 13.783 -18.515 -18.527 1 95.69 173 THR B O 1
ATOM 4071 N N . TRP B 1 174 ? 14.927 -19.789 -16.98 1 96.26 174 TRP B N 1
ATOM 4072 C CA . TRP B 1 174 ? 15.004 -18.706 -16.005 1 96.26 174 TRP B CA 1
ATOM 4073 C C . TRP B 1 174 ? 15.865 -17.561 -16.53 1 96.26 174 TRP B C 1
ATOM 4075 O O . TRP B 1 174 ? 16.773 -17.778 -17.335 1 96.26 174 TRP B O 1
ATOM 4085 N N . ALA B 1 175 ? 15.516 -16.387 -16.022 1 91.78 175 ALA B N 1
ATOM 4086 C CA . ALA B 1 175 ? 16.432 -15.281 -16.287 1 91.78 175 ALA B CA 1
ATOM 4087 C C . ALA B 1 175 ? 17.761 -15.485 -15.565 1 91.78 175 ALA B C 1
ATOM 4089 O O . ALA B 1 175 ? 17.908 -16.42 -14.774 1 91.78 175 ALA B O 1
ATOM 4090 N N . GLU B 1 176 ? 18.69 -14.684 -15.732 1 87.13 176 GLU B N 1
ATOM 4091 C CA . GLU B 1 176 ? 20.093 -14.941 -15.424 1 87.13 176 GLU B CA 1
ATOM 4092 C C . GLU B 1 176 ? 20.374 -14.755 -13.935 1 87.13 176 GLU B C 1
ATOM 4094 O O . GLU B 1 176 ? 21.453 -15.107 -13.453 1 87.13 176 GLU B O 1
ATOM 4099 N N . GLU B 1 177 ? 19.459 -14.452 -13.16 1 88.43 177 GLU B N 1
ATOM 4100 C CA . GLU B 1 177 ? 19.75 -14.057 -11.785 1 88.43 177 GLU B CA 1
ATOM 4101 C C . GLU B 1 177 ? 19.877 -15.276 -10.876 1 88.43 177 GLU B C 1
ATOM 4103 O O . GLU B 1 177 ? 20.418 -15.181 -9.772 1 88.43 177 GLU B O 1
ATOM 4108 N N . ILE B 1 178 ? 19.411 -16.4 -11.239 1 92.9 178 ILE B N 1
ATOM 4109 C CA . ILE B 1 178 ? 19.471 -17.574 -10.375 1 92.9 178 ILE B CA 1
ATOM 4110 C C . ILE B 1 178 ? 20.854 -18.214 -10.468 1 92.9 178 ILE B C 1
ATOM 4112 O O . ILE B 1 178 ? 21.231 -18.742 -11.516 1 92.9 178 ILE B O 1
ATOM 4116 N N . PRO B 1 179 ? 21.483 -18.258 -9.387 1 90.05 179 PRO B N 1
ATOM 4117 C CA . PRO B 1 179 ? 22.834 -18.82 -9.452 1 90.05 179 PRO B CA 1
ATOM 4118 C C . PRO B 1 179 ? 22.836 -20.343 -9.559 1 90.05 179 PRO B C 1
ATOM 4120 O O . PRO B 1 179 ? 21.9 -20.999 -9.095 1 90.05 179 PRO B O 1
ATOM 4123 N N . PRO B 1 180 ? 23.92 -20.832 -9.968 1 91.05 180 PRO B N 1
ATOM 4124 C CA . PRO B 1 180 ? 24.017 -22.277 -10.186 1 91.05 180 PRO B CA 1
ATOM 4125 C C . PRO B 1 180 ? 23.82 -23.082 -8.903 1 91.05 180 PRO B C 1
ATOM 4127 O O . PRO B 1 180 ? 23.193 -24.144 -8.926 1 91.05 180 PRO B O 1
ATOM 4130 N N . HIS B 1 181 ? 24.304 -22.602 -7.802 1 89.08 181 HIS B N 1
ATOM 4131 C CA . HIS B 1 181 ? 24.254 -23.37 -6.563 1 89.08 181 HIS B CA 1
ATOM 4132 C C . HIS B 1 181 ? 22.832 -23.448 -6.02 1 89.08 181 HIS B C 1
ATOM 4134 O O . HIS B 1 181 ? 22.548 -24.246 -5.123 1 89.08 181 HIS B O 1
ATOM 4140 N N . GLN B 1 182 ? 21.937 -22.656 -6.649 1 90.34 182 GLN B N 1
ATOM 4141 C CA . GLN B 1 182 ? 20.539 -22.698 -6.234 1 90.34 182 GLN B CA 1
ATOM 4142 C C . GLN B 1 182 ? 19.658 -23.297 -7.326 1 90.34 182 GLN B C 1
ATOM 4144 O O . GLN B 1 182 ? 18.453 -23.471 -7.133 1 90.34 182 GLN B O 1
ATOM 4149 N N . ALA B 1 183 ? 20.239 -23.643 -8.366 1 91.2 183 ALA B N 1
ATOM 4150 C CA . ALA B 1 183 ? 19.505 -24.067 -9.555 1 91.2 183 ALA B CA 1
ATOM 4151 C C . ALA B 1 183 ? 18.729 -25.354 -9.291 1 91.2 183 ALA B C 1
ATOM 4153 O O . ALA B 1 183 ? 17.673 -25.582 -9.886 1 91.2 183 ALA B O 1
ATOM 4154 N N . SER B 1 184 ? 19.202 -26.199 -8.381 1 93.08 184 SER B N 1
ATOM 4155 C CA . SER B 1 184 ? 18.552 -27.475 -8.1 1 93.08 184 SER B CA 1
ATOM 4156 C C . SER B 1 184 ? 17.187 -27.268 -7.452 1 93.08 184 SER B C 1
ATOM 4158 O O . SER B 1 184 ? 16.344 -28.168 -7.467 1 93.08 184 SER B O 1
ATOM 4160 N N . ARG B 1 185 ? 16.932 -26.097 -6.896 1 95.09 185 ARG B N 1
ATOM 4161 C CA . ARG B 1 185 ? 15.676 -25.826 -6.205 1 95.09 185 ARG B CA 1
ATOM 4162 C C . ARG B 1 185 ? 14.731 -25.014 -7.085 1 95.09 185 ARG B C 1
ATOM 4164 O O . ARG B 1 185 ? 13.641 -24.636 -6.651 1 95.09 185 ARG B O 1
ATOM 4171 N N . ALA B 1 186 ? 15.17 -24.757 -8.298 1 96.84 186 ALA B N 1
ATOM 4172 C CA . ALA B 1 186 ? 14.362 -23.987 -9.24 1 96.84 186 ALA B CA 1
ATOM 4173 C C . ALA B 1 186 ? 14.082 -24.789 -10.507 1 96.84 186 ALA B C 1
ATOM 4175 O O . ALA B 1 186 ? 14.985 -25.023 -11.314 1 96.84 186 ALA B O 1
ATOM 4176 N N . GLN B 1 187 ? 12.851 -25.166 -10.695 1 97.58 187 GLN B N 1
ATOM 4177 C CA . GLN B 1 187 ? 12.442 -25.899 -11.889 1 97.58 187 GLN B CA 1
ATOM 4178 C C . GLN B 1 187 ? 11.695 -24.992 -12.862 1 97.58 187 GLN B C 1
ATOM 4180 O O . GLN B 1 187 ? 10.863 -24.182 -12.45 1 97.58 187 GLN B O 1
ATOM 4185 N N . PHE B 1 188 ? 12.059 -25.105 -14.141 1 97.87 188 PHE B N 1
ATOM 4186 C CA . PHE B 1 188 ? 11.413 -24.288 -15.162 1 97.87 188 PHE B CA 1
ATOM 4187 C C . PHE B 1 188 ? 10.746 -25.165 -16.215 1 97.87 188 PHE B C 1
ATOM 4189 O O . PHE B 1 188 ? 11.285 -26.207 -16.594 1 97.87 188 PHE B O 1
ATOM 4196 N N . LYS B 1 189 ? 9.6 -24.761 -16.658 1 98.09 189 LYS B N 1
ATOM 4197 C CA . LYS B 1 189 ? 8.897 -25.382 -17.777 1 98.09 189 LYS B CA 1
ATOM 4198 C C . LYS B 1 189 ? 8.306 -24.328 -18.708 1 98.09 189 LYS B C 1
ATOM 4200 O O . LYS B 1 189 ? 7.574 -23.441 -18.265 1 98.09 189 LYS B O 1
ATOM 4205 N N . LYS B 1 190 ? 8.645 -24.439 -19.988 1 98.3 190 LYS B N 1
ATOM 4206 C CA . LYS B 1 190 ? 8.011 -23.582 -20.985 1 98.3 190 LYS B CA 1
ATOM 4207 C C . LYS B 1 190 ? 6.547 -23.962 -21.187 1 98.3 190 LYS B C 1
ATOM 4209 O O . LYS B 1 190 ? 6.246 -25.029 -21.727 1 98.3 190 LYS B O 1
ATOM 4214 N N . ALA B 1 191 ? 5.628 -23.11 -20.726 1 98.04 191 ALA B N 1
ATOM 4215 C CA . ALA B 1 191 ? 4.207 -23.444 -20.759 1 98.04 191 ALA B CA 1
ATOM 4216 C C . ALA B 1 191 ? 3.348 -22.208 -20.509 1 98.04 191 ALA B C 1
ATOM 4218 O O . ALA B 1 191 ? 3.812 -21.231 -19.915 1 98.04 191 ALA B O 1
ATOM 4219 N N . SER B 1 192 ? 2.148 -22.249 -20.992 1 96.47 192 SER B N 1
ATOM 4220 C CA . SER B 1 192 ? 1.146 -21.247 -20.644 1 96.47 192 SER B CA 1
ATOM 4221 C C . SER B 1 192 ? 0.217 -21.752 -19.545 1 96.47 192 SER B C 1
ATOM 4223 O O . SER B 1 192 ? 0.082 -22.961 -19.346 1 96.47 192 SER B O 1
ATOM 4225 N N . ILE B 1 193 ? -0.324 -20.836 -18.828 1 97.49 193 ILE B N 1
ATOM 4226 C CA . ILE B 1 193 ? -1.295 -21.141 -17.783 1 97.49 193 ILE B CA 1
ATOM 4227 C C . ILE B 1 193 ? -2.672 -20.622 -18.191 1 97.49 193 ILE B C 1
ATOM 4229 O O . ILE B 1 193 ? -2.807 -19.475 -18.625 1 97.49 193 ILE B O 1
ATOM 4233 N N . GLY B 1 194 ? -3.674 -21.47 -18.052 1 95.16 194 GLY B N 1
ATOM 4234 C CA . GLY B 1 194 ? -4.977 -21.032 -18.527 1 95.16 194 GLY B CA 1
ATOM 4235 C C . GLY B 1 194 ? -6.128 -21.798 -17.901 1 95.16 194 GLY B C 1
ATOM 4236 O O . GLY B 1 194 ? -6.007 -22.309 -16.786 1 95.16 194 GLY B O 1
ATOM 4237 N N . ARG B 1 195 ? -7.227 -21.81 -18.572 1 95.22 195 ARG B N 1
ATOM 4238 C CA . ARG B 1 195 ? -8.497 -22.321 -18.066 1 95.22 195 ARG B CA 1
ATOM 4239 C C . ARG B 1 195 ? -8.562 -23.84 -18.182 1 95.22 195 ARG B C 1
ATOM 4241 O O . ARG B 1 195 ? -9.19 -24.504 -17.355 1 95.22 195 ARG B O 1
ATOM 4248 N N . VAL B 1 196 ? -7.915 -24.306 -19.219 1 95.82 196 VAL B N 1
ATOM 4249 C CA . VAL B 1 196 ? -7.935 -25.74 -19.488 1 95.82 196 VAL B CA 1
ATOM 4250 C C . VAL B 1 196 ? -6.521 -26.23 -19.792 1 95.82 196 VAL B C 1
ATOM 4252 O O . VAL B 1 196 ? -5.678 -25.46 -20.259 1 95.82 196 VAL B O 1
ATOM 4255 N N . THR B 1 197 ? -6.324 -27.423 -19.433 1 97.8 197 THR B N 1
ATOM 4256 C CA . THR B 1 197 ? -5.083 -28.062 -19.857 1 97.8 197 THR B CA 1
ATOM 4257 C C . THR B 1 197 ? -5.192 -28.552 -21.298 1 97.8 197 THR B C 1
ATOM 4259 O O . THR B 1 197 ? -6.155 -29.233 -21.656 1 97.8 197 THR B O 1
ATOM 4262 N N . ASN B 1 198 ? -4.331 -28.119 -22.092 1 96.98 198 ASN B N 1
ATOM 4263 C CA . ASN B 1 198 ? -4.228 -28.522 -23.49 1 96.98 198 ASN B CA 1
ATOM 4264 C C . ASN B 1 198 ? -2.792 -28.873 -23.869 1 96.98 198 ASN B C 1
ATOM 4266 O O . ASN B 1 198 ? -2.014 -27.996 -24.248 1 96.98 198 ASN B O 1
ATOM 4270 N N . LEU B 1 199 ? -2.467 -30.095 -23.889 1 96.68 199 LEU B N 1
ATOM 4271 C CA . LEU B 1 199 ? -1.111 -30.572 -24.135 1 96.68 199 LEU B CA 1
ATOM 4272 C C . LEU B 1 199 ? -0.773 -30.507 -25.621 1 96.68 199 LEU B C 1
ATOM 4274 O O . LEU B 1 199 ? 0.396 -30.601 -26.001 1 96.68 199 LEU B O 1
ATOM 4278 N N . ALA B 1 200 ? -1.771 -30.319 -26.473 1 95.86 200 ALA B N 1
ATOM 4279 C CA . ALA B 1 200 ? -1.559 -30.268 -27.917 1 95.86 200 ALA B CA 1
ATOM 4280 C C . ALA B 1 200 ? -1.071 -28.889 -28.352 1 95.86 200 ALA B C 1
ATOM 4282 O O . ALA B 1 200 ? -0.558 -28.727 -29.462 1 95.86 200 ALA B O 1
ATOM 4283 N N . LYS B 1 201 ? -1.298 -27.968 -27.454 1 94.06 201 LYS B N 1
ATOM 4284 C CA . LYS B 1 201 ? -0.768 -26.638 -27.741 1 94.06 201 LYS B CA 1
ATOM 4285 C C . LYS B 1 201 ? 0.755 -26.62 -27.644 1 94.06 201 LYS B C 1
ATOM 4287 O O . LYS B 1 201 ? 1.343 -27.397 -26.889 1 94.06 201 LYS B O 1
ATOM 4292 N N . ASP B 1 202 ? 1.388 -25.698 -28.435 1 93.52 202 ASP B N 1
ATOM 4293 C CA . ASP B 1 202 ? 2.835 -25.512 -28.384 1 93.52 202 ASP B CA 1
ATOM 4294 C C . ASP B 1 202 ? 3.192 -24.055 -28.094 1 93.52 202 ASP B C 1
ATOM 4296 O O . ASP B 1 202 ? 3.04 -23.19 -28.959 1 93.52 202 ASP B O 1
ATOM 4300 N N . PRO B 1 203 ? 3.708 -23.824 -27.046 1 95.88 203 PRO B N 1
ATOM 4301 C CA . PRO B 1 203 ? 3.915 -24.688 -25.881 1 95.88 203 PRO B CA 1
ATOM 4302 C C . PRO B 1 203 ? 2.606 -25.109 -25.218 1 95.88 203 PRO B C 1
ATOM 4304 O O . PRO B 1 203 ? 1.564 -24.492 -25.455 1 95.88 203 PRO B O 1
ATOM 4307 N N . PRO B 1 204 ? 2.698 -26.182 -24.39 1 97.42 204 PRO B N 1
ATOM 4308 C CA . PRO B 1 204 ? 1.476 -26.676 -23.751 1 97.42 204 PRO B CA 1
ATOM 4309 C C . PRO B 1 204 ? 0.863 -25.663 -22.787 1 97.42 204 PRO B C 1
ATOM 4311 O O . PRO B 1 204 ? 1.56 -24.767 -22.302 1 97.42 204 PRO B O 1
ATOM 4314 N N . GLN B 1 205 ? -0.399 -25.784 -22.593 1 97.28 205 GLN B N 1
ATOM 4315 C CA . GLN B 1 205 ? -1.15 -24.999 -21.62 1 97.28 205 GLN B CA 1
ATOM 4316 C C . GLN B 1 205 ? -1.599 -25.863 -20.445 1 97.28 205 GLN B C 1
ATOM 4318 O O . GLN B 1 205 ? -2.033 -27.001 -20.635 1 97.28 205 GLN B O 1
ATOM 4323 N N . PHE B 1 206 ? -1.506 -25.368 -19.25 1 98.56 206 PHE B N 1
ATOM 4324 C CA . PHE B 1 206 ? -1.912 -26.109 -18.061 1 98.56 206 PHE B CA 1
ATOM 4325 C C . PHE B 1 206 ? -2.834 -25.267 -17.187 1 98.56 206 PHE B C 1
ATOM 4327 O O . PHE B 1 206 ? -2.75 -24.037 -17.191 1 98.56 206 PHE B O 1
ATOM 4334 N N . THR B 1 207 ? -3.714 -25.958 -16.483 1 98.57 207 THR B N 1
ATOM 4335 C CA . THR B 1 207 ? -4.373 -25.344 -15.336 1 98.57 207 THR B CA 1
ATOM 4336 C C . THR B 1 207 ? -3.48 -25.408 -14.1 1 98.57 207 THR B C 1
ATOM 4338 O O . THR B 1 207 ? -2.565 -26.231 -14.032 1 98.57 207 THR B O 1
ATOM 4341 N N . ILE B 1 208 ? -3.758 -24.539 -13.146 1 98.82 208 ILE B N 1
ATOM 4342 C CA . ILE B 1 208 ? -2.986 -24.536 -11.908 1 98.82 208 ILE B CA 1
ATOM 4343 C C . ILE B 1 208 ? -3.173 -25.864 -11.179 1 98.82 208 ILE B C 1
ATOM 4345 O O . ILE B 1 208 ? -2.204 -26.464 -10.71 1 98.82 208 ILE B O 1
ATOM 4349 N N . GLN B 1 209 ? -4.429 -26.338 -11.09 1 98.43 209 GLN B N 1
ATOM 4350 C CA . GLN B 1 209 ? -4.709 -27.561 -10.345 1 98.43 209 GLN B CA 1
ATOM 4351 C C . GLN B 1 209 ? -4.044 -28.768 -10.999 1 98.43 209 GLN B C 1
ATOM 4353 O O . GLN B 1 209 ? -3.644 -29.711 -10.313 1 98.43 209 GLN B O 1
ATOM 4358 N N . ASP B 1 210 ? -3.92 -28.77 -12.3 1 98.73 210 ASP B N 1
ATOM 4359 C CA . ASP B 1 210 ? -3.237 -29.879 -12.96 1 98.73 210 ASP B CA 1
ATOM 4360 C C . ASP B 1 210 ? -1.734 -29.834 -12.693 1 98.73 210 ASP B C 1
ATOM 4362 O O . ASP B 1 210 ? -1.09 -30.878 -12.565 1 98.73 210 ASP B O 1
ATOM 4366 N N . LEU B 1 211 ? -1.162 -28.668 -12.674 1 98.82 211 LEU B N 1
ATOM 4367 C CA . LEU B 1 211 ? 0.243 -28.543 -12.301 1 98.82 211 LEU B CA 1
ATOM 4368 C C . LEU B 1 211 ? 0.467 -29.009 -10.866 1 98.82 211 LEU B C 1
ATOM 4370 O O . LEU B 1 211 ? 1.462 -29.676 -10.574 1 98.82 211 LEU B O 1
ATOM 4374 N N . MET B 1 212 ? -0.424 -28.59 -9.97 1 98.63 212 MET B N 1
ATOM 4375 C CA . MET B 1 212 ? -0.328 -29.049 -8.587 1 98.63 212 MET B CA 1
ATOM 4376 C C . MET B 1 212 ? -0.336 -30.572 -8.517 1 98.63 212 MET B C 1
ATOM 4378 O O . MET B 1 212 ? 0.494 -31.171 -7.831 1 98.63 212 MET B O 1
ATOM 4382 N N . LYS B 1 213 ? -1.245 -31.157 -9.199 1 98.21 213 LYS B N 1
ATOM 4383 C CA . LYS B 1 213 ? -1.33 -32.614 -9.234 1 98.21 213 LYS B CA 1
ATOM 4384 C C . LYS B 1 213 ? -0.041 -33.227 -9.772 1 98.21 213 LYS B C 1
ATOM 4386 O O . LYS B 1 213 ? 0.503 -34.162 -9.18 1 98.21 213 LYS B O 1
ATOM 4391 N N . SER B 1 214 ? 0.422 -32.747 -10.87 1 98.14 214 SER B N 1
ATOM 4392 C CA . SER B 1 214 ? 1.625 -33.272 -11.509 1 98.14 214 SER B CA 1
ATOM 4393 C C . SER B 1 214 ? 2.837 -33.145 -10.593 1 98.14 214 SER B C 1
ATOM 4395 O O . SER B 1 214 ? 3.747 -33.976 -10.639 1 98.14 214 SER B O 1
ATOM 4397 N N . ASN B 1 215 ? 2.875 -32.118 -9.765 1 98.32 215 ASN B N 1
ATOM 4398 C CA . ASN B 1 215 ? 3.999 -31.867 -8.869 1 98.32 215 ASN B CA 1
ATOM 4399 C C . ASN B 1 215 ? 3.764 -32.476 -7.49 1 98.32 215 ASN B C 1
ATOM 4401 O O . ASN B 1 215 ? 4.595 -32.33 -6.592 1 98.32 215 ASN B O 1
ATOM 4405 N N . ASN B 1 216 ? 2.611 -33.12 -7.285 1 98.09 216 ASN B N 1
ATOM 4406 C CA . ASN B 1 216 ? 2.215 -33.728 -6.019 1 98.09 216 ASN B CA 1
ATOM 4407 C C . ASN B 1 216 ? 2.097 -32.687 -4.91 1 98.09 216 ASN B C 1
ATOM 4409 O O . ASN B 1 216 ? 2.64 -32.871 -3.819 1 98.09 216 ASN B O 1
ATOM 4413 N N . HIS B 1 217 ? 1.523 -31.583 -5.271 1 98.14 217 HIS B N 1
ATOM 4414 C CA . HIS B 1 217 ? 1.259 -30.53 -4.297 1 98.14 217 HIS B CA 1
ATOM 4415 C C . HIS B 1 217 ? -0.236 -30.385 -4.034 1 98.14 217 HIS B C 1
ATOM 4417 O O . HIS B 1 217 ? -1.029 -30.289 -4.974 1 98.14 217 HIS B O 1
ATOM 4423 N N . SER B 1 218 ? -0.619 -30.368 -2.829 1 96.39 218 SER B N 1
ATOM 4424 C CA . SER B 1 218 ? -2.003 -30.084 -2.462 1 96.39 218 SER B CA 1
ATOM 4425 C C . SER B 1 218 ? -2.172 -28.632 -2.027 1 96.39 218 SER B C 1
ATOM 4427 O O . SER B 1 218 ? -3.296 -28.161 -1.84 1 96.39 218 SER B O 1
ATOM 4429 N N . TYR B 1 219 ? -1.055 -27.962 -1.88 1 97.35 219 TYR B N 1
ATOM 4430 C CA . TYR B 1 219 ? -1.034 -26.59 -1.384 1 97.35 219 TYR B CA 1
ATOM 4431 C C . TYR B 1 219 ? 0.193 -25.844 -1.894 1 97.35 219 TYR B C 1
ATOM 4433 O O . TYR B 1 219 ? 1.279 -26.419 -1.995 1 97.35 219 TYR B O 1
ATOM 4441 N N . ILE B 1 220 ? 0.061 -24.606 -2.284 1 98.74 220 ILE B N 1
ATOM 4442 C CA . ILE B 1 220 ? 1.151 -23.725 -2.688 1 98.74 220 ILE B CA 1
ATOM 4443 C C . ILE B 1 220 ? 1.284 -22.577 -1.691 1 98.74 220 ILE B C 1
ATOM 4445 O O . ILE B 1 220 ? 0.31 -21.873 -1.412 1 98.74 220 ILE B O 1
ATOM 4449 N N . ASP B 1 221 ? 2.429 -22.337 -1.184 1 98.77 221 ASP B N 1
ATOM 4450 C CA . ASP B 1 221 ? 2.61 -21.304 -0.169 1 98.77 221 ASP B CA 1
ATOM 4451 C C . ASP B 1 221 ? 2.525 -19.909 -0.784 1 98.77 221 ASP B C 1
ATOM 4453 O O . ASP B 1 221 ? 1.953 -18.995 -0.185 1 98.77 221 ASP B O 1
ATOM 4457 N N . LEU B 1 222 ? 3.129 -19.763 -1.932 1 98.84 222 LEU B N 1
ATOM 4458 C CA . LEU B 1 222 ? 3.25 -18.45 -2.557 1 98.84 222 LEU B CA 1
ATOM 4459 C C . LEU B 1 222 ? 3.181 -18.563 -4.076 1 98.84 222 LEU B C 1
ATOM 4461 O O . LEU B 1 222 ? 3.891 -19.373 -4.675 1 98.84 222 LEU B O 1
ATOM 4465 N N . VAL B 1 223 ? 2.302 -17.769 -4.693 1 98.91 223 VAL B N 1
ATOM 4466 C CA . VAL B 1 223 ? 2.171 -17.715 -6.145 1 98.91 223 VAL B CA 1
ATOM 4467 C C . VAL B 1 223 ? 2.499 -16.309 -6.642 1 98.91 223 VAL B C 1
ATOM 4469 O O . VAL B 1 223 ? 1.938 -15.325 -6.155 1 98.91 223 VAL B O 1
ATOM 4472 N N . LYS B 1 224 ? 3.405 -16.156 -7.494 1 98.78 224 LYS B N 1
ATOM 4473 C CA . LYS B 1 224 ? 3.606 -14.966 -8.315 1 98.78 224 LYS B CA 1
ATOM 4474 C C . LYS B 1 224 ? 2.996 -15.146 -9.703 1 98.78 224 LYS B C 1
ATOM 4476 O O . LYS B 1 224 ? 3.261 -16.143 -10.378 1 98.78 224 LYS B O 1
ATOM 4481 N N . MET B 1 225 ? 2.17 -14.181 -10.16 1 98.38 225 MET B N 1
ATOM 4482 C CA . MET B 1 225 ? 1.452 -14.363 -11.418 1 98.38 225 MET B CA 1
ATOM 4483 C C . MET B 1 225 ? 1.429 -13.069 -12.224 1 98.38 225 MET B C 1
ATOM 4485 O O . MET B 1 225 ? 0.824 -12.082 -11.804 1 98.38 225 MET B O 1
ATOM 4489 N N . ASP B 1 226 ? 2.065 -12.993 -13.261 1 96.58 226 ASP B N 1
ATOM 4490 C CA . ASP B 1 226 ? 2.069 -11.938 -14.27 1 96.58 226 ASP B CA 1
ATOM 4491 C C . ASP B 1 226 ? 2.021 -12.526 -15.679 1 96.58 226 ASP B C 1
ATOM 4493 O O . ASP B 1 226 ? 3.061 -12.735 -16.306 1 96.58 226 ASP B O 1
ATOM 4497 N N . ILE B 1 227 ? 0.716 -12.717 -16.194 1 95.13 227 ILE B N 1
ATOM 4498 C CA . ILE B 1 227 ? 0.589 -13.539 -17.393 1 95.13 227 ILE B CA 1
ATOM 4499 C C . ILE B 1 227 ? -0.349 -12.859 -18.388 1 95.13 227 ILE B C 1
ATOM 4501 O O . ILE B 1 227 ? -1.134 -13.526 -19.066 1 95.13 227 ILE B O 1
ATOM 4505 N N . GLU B 1 228 ? -0.43 -11.562 -18.407 1 91.51 228 GLU B N 1
ATOM 4506 C CA . GLU B 1 228 ? -0.949 -10.669 -19.438 1 91.51 228 GLU B CA 1
ATOM 4507 C C . GLU B 1 228 ? -2.406 -10.987 -19.761 1 91.51 228 GLU B C 1
ATOM 4509 O O . GLU B 1 228 ? -2.772 -11.128 -20.93 1 91.51 228 GLU B O 1
ATOM 4514 N N . GLY B 1 229 ? -3.167 -11.226 -18.73 1 92.48 229 GLY B N 1
ATOM 4515 C CA . GLY B 1 229 ? -4.599 -11.395 -18.919 1 92.48 229 GLY B CA 1
ATOM 4516 C C . GLY B 1 229 ? -5.08 -12.799 -18.605 1 92.48 229 GLY B C 1
ATOM 4517 O O . GLY B 1 229 ? -6.263 -13.008 -18.329 1 92.48 229 GLY B O 1
ATOM 4518 N N . ALA B 1 230 ? -4.258 -13.772 -18.669 1 94.97 230 ALA B N 1
ATOM 4519 C CA . ALA B 1 230 ? -4.628 -15.166 -18.436 1 94.97 230 ALA B CA 1
ATOM 4520 C C . ALA B 1 230 ? -4.951 -15.409 -16.964 1 94.97 230 ALA B C 1
ATOM 4522 O O . ALA B 1 230 ? -5.47 -16.467 -16.602 1 94.97 230 ALA B O 1
ATOM 4523 N N . GLU B 1 231 ? -4.685 -14.406 -16.124 1 97.01 231 GLU B N 1
ATOM 4524 C CA . GLU B 1 231 ? -4.923 -14.595 -14.696 1 97.01 231 GLU B CA 1
ATOM 4525 C C . GLU B 1 231 ? -6.404 -14.823 -14.409 1 97.01 231 GLU B C 1
ATOM 4527 O O . GLU B 1 231 ? -6.757 -15.553 -13.481 1 97.01 231 GLU B O 1
ATOM 4532 N N . PHE B 1 232 ? -7.24 -14.254 -15.236 1 96.36 232 PHE B N 1
ATOM 4533 C CA . PHE B 1 232 ? -8.673 -14.423 -15.022 1 96.36 232 PHE B CA 1
ATOM 4534 C C . PHE B 1 232 ? -9.097 -15.859 -15.303 1 96.36 232 PHE B C 1
ATOM 4536 O O . PHE B 1 232 ? -9.791 -16.477 -14.493 1 96.36 232 PHE B O 1
ATOM 4543 N N . ASP B 1 233 ? -8.652 -16.353 -16.407 1 95.53 233 ASP B N 1
ATOM 4544 C CA . ASP B 1 233 ? -8.953 -17.734 -16.771 1 95.53 233 ASP B CA 1
ATOM 4545 C C . ASP B 1 233 ? -8.348 -18.711 -15.766 1 95.53 233 ASP B C 1
ATOM 4547 O O . ASP B 1 233 ? -9.016 -19.647 -15.322 1 95.53 233 ASP B O 1
ATOM 4551 N N . ALA B 1 234 ? -7.146 -18.541 -15.448 1 97.87 234 ALA B N 1
ATOM 4552 C CA . ALA B 1 234 ? -6.422 -19.444 -14.557 1 97.87 234 ALA B CA 1
ATOM 4553 C C . ALA B 1 234 ? -7.087 -19.509 -13.185 1 97.87 234 ALA B C 1
ATOM 4555 O O . ALA B 1 234 ? -7.366 -20.597 -12.675 1 97.87 234 ALA B O 1
ATOM 4556 N N . MET B 1 235 ? -7.373 -18.391 -12.611 1 98.15 235 MET B N 1
ATOM 4557 C CA . MET B 1 235 ? -7.938 -18.346 -11.265 1 98.15 235 MET B CA 1
ATOM 4558 C C . MET B 1 235 ? -9.387 -18.82 -11.268 1 98.15 235 MET B C 1
ATOM 4560 O O . MET B 1 235 ? -9.839 -19.454 -10.312 1 98.15 235 MET B O 1
ATOM 4564 N N . SER B 1 236 ? -10.114 -18.449 -12.321 1 97.41 236 SER B N 1
ATOM 4565 C CA . SER B 1 236 ? -11.485 -18.94 -12.41 1 97.41 236 SER B CA 1
ATOM 4566 C C . SER B 1 236 ? -11.524 -20.464 -12.473 1 97.41 236 SER B C 1
ATOM 4568 O O . SER B 1 236 ? -12.393 -21.093 -11.867 1 97.41 236 SER B O 1
ATOM 4570 N N . SER B 1 237 ? -10.66 -20.993 -13.269 1 97.62 237 SER B N 1
ATOM 4571 C CA . SER B 1 237 ? -10.562 -22.447 -13.347 1 97.62 237 SER B CA 1
ATOM 4572 C C . SER B 1 237 ? -10.265 -23.055 -11.98 1 97.62 237 SER B C 1
ATOM 4574 O O . SER B 1 237 ? -10.888 -24.044 -11.586 1 97.62 237 SER B O 1
ATOM 4576 N N . LEU B 1 238 ? -9.352 -22.505 -11.266 1 98 238 LEU B N 1
ATOM 4577 C CA . LEU B 1 238 ? -8.999 -23.005 -9.941 1 98 238 LEU B CA 1
ATOM 4578 C C . LEU B 1 238 ? -10.177 -22.879 -8.981 1 98 238 LEU B C 1
ATOM 4580 O O . LEU B 1 238 ? -10.452 -23.797 -8.205 1 98 238 LEU B O 1
ATOM 4584 N N . VAL B 1 239 ? -10.834 -21.734 -8.984 1 96.84 239 VAL B N 1
ATOM 4585 C CA . VAL B 1 239 ? -11.999 -21.496 -8.138 1 96.84 239 VAL B CA 1
ATOM 4586 C C . VAL B 1 239 ? -13.057 -22.565 -8.402 1 96.84 239 VAL B C 1
ATOM 4588 O O . VAL B 1 239 ? -13.589 -23.166 -7.466 1 96.84 239 VAL B O 1
ATOM 4591 N N . SER B 1 240 ? -13.332 -22.784 -9.662 1 95.68 240 SER B N 1
ATOM 4592 C CA . SER B 1 240 ? -14.323 -23.788 -10.037 1 95.68 240 SER B CA 1
ATOM 4593 C C . SER B 1 240 ? -13.92 -25.174 -9.545 1 95.68 240 SER B C 1
ATOM 4595 O O . SER B 1 240 ? -14.761 -25.939 -9.069 1 95.68 240 SER B O 1
ATOM 4597 N N . PHE B 1 241 ? -12.738 -25.471 -9.708 1 95.98 241 PHE B N 1
ATOM 4598 C CA . PHE B 1 241 ? -12.221 -26.76 -9.261 1 95.98 241 PHE B CA 1
ATOM 4599 C C . PHE B 1 241 ? -12.424 -26.934 -7.761 1 95.98 241 PHE B C 1
ATOM 4601 O O . PHE B 1 241 ? -12.924 -27.968 -7.313 1 95.98 241 PHE B O 1
ATOM 4608 N N . VAL B 1 242 ? -12.038 -25.912 -6.999 1 95.69 242 VAL B N 1
ATOM 4609 C CA . VAL B 1 242 ? -12.132 -25.959 -5.544 1 95.69 242 VAL B CA 1
ATOM 4610 C C . VAL B 1 242 ? -13.594 -26.099 -5.126 1 95.69 242 VAL B C 1
ATOM 4612 O O . VAL B 1 242 ? -13.92 -26.893 -4.24 1 95.69 242 VAL B O 1
ATOM 4615 N N . LEU B 1 243 ? -14.455 -25.376 -5.714 1 93.29 243 LEU B N 1
ATOM 4616 C CA . LEU B 1 243 ? -15.874 -25.422 -5.378 1 93.29 243 LEU B CA 1
ATOM 4617 C C . LEU B 1 243 ? -16.48 -26.769 -5.757 1 93.29 243 LEU B C 1
ATOM 4619 O O . LEU B 1 243 ? -17.403 -27.248 -5.094 1 93.29 243 LEU B O 1
ATOM 4623 N N . GLY B 1 244 ? -15.986 -27.341 -6.814 1 90.91 244 GLY B N 1
ATOM 4624 C CA . GLY B 1 244 ? -16.472 -28.64 -7.25 1 90.91 244 GLY B CA 1
ATOM 4625 C C . GLY B 1 244 ? -16.057 -29.773 -6.33 1 90.91 244 GLY B C 1
ATOM 4626 O O . GLY B 1 244 ? -16.736 -30.799 -6.255 1 90.91 244 GLY B O 1
ATOM 4627 N N . GLU B 1 245 ? -14.918 -29.563 -5.677 1 85.56 245 GLU B N 1
ATOM 4628 C CA . GLU B 1 245 ? -14.407 -30.591 -4.775 1 85.56 245 GLU B CA 1
ATOM 4629 C C . GLU B 1 245 ? -15.034 -30.469 -3.389 1 85.56 245 GLU B C 1
ATOM 4631 O O . GLU B 1 245 ? -14.878 -31.361 -2.551 1 85.56 245 GLU B O 1
ATOM 4636 N N . GLN B 1 246 ? -15.544 -29.321 -3.157 1 73.01 246 GLN B N 1
ATOM 4637 C CA . GLN B 1 246 ? -16.042 -29.028 -1.817 1 73.01 246 GLN B CA 1
ATOM 4638 C C . GLN B 1 246 ? -17.221 -29.929 -1.46 1 73.01 246 GLN B C 1
ATOM 4640 O O . GLN B 1 246 ? -18.143 -30.101 -2.26 1 73.01 246 GLN B O 1
ATOM 4645 N N . ARG B 1 247 ? -16.797 -30.823 -0.471 1 58.34 247 ARG B N 1
ATOM 4646 C CA . ARG B 1 247 ? -17.859 -31.607 0.152 1 58.34 247 ARG B CA 1
ATOM 4647 C C . ARG B 1 247 ? -18.822 -30.709 0.922 1 58.34 247 ARG B C 1
ATOM 4649 O O . ARG B 1 247 ? -18.465 -29.597 1.313 1 58.34 247 ARG B O 1
ATOM 4656 N N . GLU B 1 248 ? -19.983 -31.116 1.077 1 57.98 248 GLU B N 1
ATOM 4657 C CA . GLU B 1 248 ? -21.052 -30.433 1.801 1 57.98 248 GLU B CA 1
ATOM 4658 C C . GLU B 1 248 ? -20.582 -29.98 3.18 1 57.98 248 GLU B C 1
ATOM 4660 O O . GLU B 1 248 ? -20.027 -30.772 3.944 1 57.98 248 GLU B O 1
ATOM 4665 N N . GLY B 1 249 ? -20.59 -28.674 3.491 1 52.62 249 GLY B N 1
ATOM 4666 C CA . GLY B 1 249 ? -20.376 -28.141 4.827 1 52.62 249 GLY B CA 1
ATOM 4667 C C . GLY B 1 249 ? -18.964 -27.633 5.047 1 52.62 249 GLY B C 1
ATOM 4668 O O . GLY B 1 249 ? -18.679 -26.997 6.065 1 52.62 249 GLY B O 1
ATOM 4669 N N . ALA B 1 250 ? -17.975 -28.092 4.155 1 59.51 250 ALA B N 1
ATOM 4670 C CA . ALA B 1 250 ? -16.615 -27.682 4.496 1 59.51 250 ALA B CA 1
ATOM 4671 C C . ALA B 1 250 ? -16.299 -26.301 3.928 1 59.51 250 ALA B C 1
ATOM 4673 O O . ALA B 1 250 ? -16.813 -25.926 2.871 1 59.51 250 ALA B O 1
ATOM 4674 N N . ASN B 1 251 ? -15.81 -25.446 4.719 1 66.91 251 ASN B N 1
ATOM 4675 C CA . ASN B 1 251 ? -15.372 -24.137 4.245 1 66.91 251 ASN B CA 1
ATOM 4676 C C . ASN B 1 251 ? -14.253 -24.259 3.215 1 66.91 251 ASN B C 1
ATOM 4678 O O . ASN B 1 251 ? -13.138 -24.663 3.55 1 66.91 251 ASN B O 1
ATOM 4682 N N . ALA B 1 252 ? -14.615 -24.152 2.012 1 85.8 252 ALA B N 1
ATOM 4683 C CA . ALA B 1 252 ? -13.657 -24.234 0.912 1 85.8 252 ALA B CA 1
ATOM 4684 C C . ALA B 1 252 ? -12.716 -23.033 0.913 1 85.8 252 ALA B C 1
ATOM 4686 O O . ALA B 1 252 ? -13.131 -21.912 1.219 1 85.8 252 ALA B O 1
ATOM 4687 N N . THR B 1 253 ? -11.485 -23.292 0.803 1 94.84 253 THR B N 1
ATOM 4688 C CA . THR B 1 253 ? -10.483 -22.24 0.666 1 94.84 253 THR B CA 1
ATOM 4689 C C . THR B 1 253 ? -9.537 -22.541 -0.493 1 94.84 253 THR B C 1
ATOM 4691 O O . THR B 1 253 ? -9.27 -23.706 -0.797 1 94.84 253 THR B O 1
ATOM 4694 N N . ILE B 1 254 ? -9.193 -21.539 -1.201 1 96.7 254 ILE B N 1
ATOM 4695 C CA . ILE B 1 254 ? -8.231 -21.7 -2.285 1 96.7 254 ILE B CA 1
ATOM 4696 C C . ILE B 1 254 ? -6.929 -22.28 -1.738 1 96.7 254 ILE B C 1
ATOM 4698 O O . ILE B 1 254 ? -6.483 -21.906 -0.651 1 96.7 254 ILE B O 1
ATOM 4702 N N . PRO B 1 255 ? -6.321 -23.23 -2.36 1 97.43 255 PRO B N 1
ATOM 4703 C CA . PRO B 1 255 ? -5.112 -23.877 -1.845 1 97.43 255 PRO B CA 1
ATOM 4704 C C . PRO B 1 255 ? -3.847 -23.07 -2.124 1 97.43 255 PRO B C 1
ATOM 4706 O O . PRO B 1 255 ? -2.84 -23.627 -2.57 1 97.43 255 PRO B O 1
ATOM 4709 N N . ILE B 1 256 ? -3.868 -21.804 -1.911 1 98.56 256 ILE B N 1
ATOM 4710 C CA . ILE B 1 256 ? -2.767 -20.861 -2.076 1 98.56 256 ILE B CA 1
ATOM 4711 C C . ILE B 1 256 ? -2.64 -19.992 -0.827 1 98.56 256 ILE B C 1
ATOM 4713 O O . ILE B 1 256 ? -3.628 -19.425 -0.354 1 98.56 256 ILE B O 1
ATOM 4717 N N . GLY B 1 257 ? -1.458 -19.919 -0.288 1 98.75 257 GLY B N 1
ATOM 4718 C CA . GLY B 1 257 ? -1.243 -19.12 0.909 1 98.75 257 GLY B CA 1
ATOM 4719 C C . GLY B 1 257 ? -1.221 -17.629 0.635 1 98.75 257 GLY B C 1
ATOM 4720 O O . GLY B 1 257 ? -1.836 -16.849 1.365 1 98.75 257 GLY B O 1
ATOM 4721 N N . GLN B 1 258 ? -0.516 -17.266 -0.361 1 98.87 258 GLN B N 1
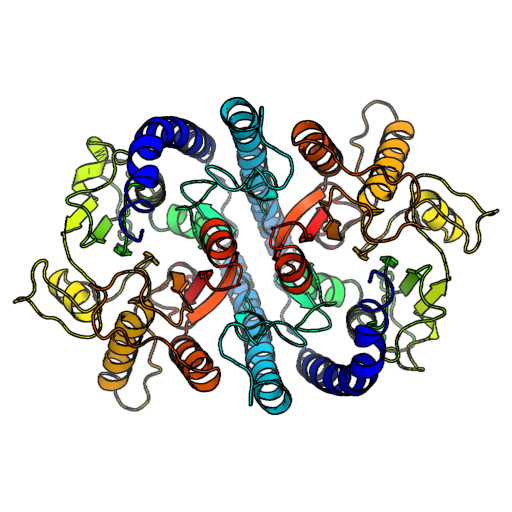ATOM 4722 C CA . GLN B 1 258 ? -0.353 -15.878 -0.78 1 98.87 258 GLN B CA 1
ATOM 4723 C C . GLN B 1 258 ? -0.264 -15.769 -2.3 1 98.87 258 GLN B C 1
ATOM 4725 O O . GLN B 1 258 ? 0.438 -16.552 -2.944 1 98.87 258 GLN B O 1
ATOM 4730 N N . LEU B 1 259 ? -1.025 -14.86 -2.871 1 98.91 259 LEU B N 1
ATOM 4731 C CA . LEU B 1 259 ? -1.074 -14.626 -4.31 1 98.91 259 LEU B CA 1
ATOM 4732 C C . LEU B 1 259 ? -0.566 -13.229 -4.651 1 98.91 259 LEU B C 1
ATOM 4734 O O . LEU B 1 259 ? -1.138 -12.23 -4.208 1 98.91 259 LEU B O 1
ATOM 4738 N N . LEU B 1 260 ? 0.519 -13.119 -5.345 1 98.83 260 LEU B N 1
ATOM 4739 C CA . LEU B 1 260 ? 1.049 -11.899 -5.943 1 98.83 260 LEU B CA 1
ATOM 4740 C C . LEU B 1 260 ? 0.711 -11.83 -7.429 1 98.83 260 LEU B C 1
ATOM 4742 O O . LEU B 1 260 ? 1.345 -12.502 -8.246 1 98.83 260 LEU B O 1
ATOM 4746 N N . VAL B 1 261 ? -0.247 -10.933 -7.799 1 98.55 261 VAL B N 1
ATOM 4747 C CA . VAL B 1 261 ? -0.767 -11.027 -9.158 1 98.55 261 VAL B CA 1
ATOM 4748 C C . VAL B 1 261 ? -0.82 -9.638 -9.789 1 98.55 261 VAL B C 1
ATOM 4750 O O . VAL B 1 261 ? -1.172 -8.66 -9.124 1 98.55 261 VAL B O 1
ATOM 4753 N N . GLU B 1 262 ? -0.431 -9.536 -10.977 1 97.11 262 GLU B N 1
ATOM 4754 C CA . GLU B 1 262 ? -0.75 -8.37 -11.796 1 97.11 262 GLU B CA 1
ATOM 4755 C C . GLU B 1 262 ? -2.081 -8.552 -12.52 1 97.11 262 GLU B C 1
ATOM 4757 O O . GLU B 1 262 ? -2.263 -9.519 -13.261 1 97.11 262 GLU B O 1
ATOM 4762 N N . ILE B 1 263 ? -2.957 -7.667 -12.372 1 96.68 263 ILE B N 1
ATOM 4763 C CA . ILE B 1 263 ? -4.26 -7.693 -13.028 1 96.68 263 ILE B CA 1
ATOM 4764 C C . ILE B 1 263 ? -4.222 -6.827 -14.285 1 96.68 263 ILE B C 1
ATOM 4766 O O . ILE B 1 263 ? -3.781 -5.676 -14.24 1 96.68 263 ILE B O 1
ATOM 4770 N N . HIS B 1 264 ? -4.685 -7.429 -15.358 1 93.95 264 HIS B N 1
ATOM 4771 C CA . HIS B 1 264 ? -4.711 -6.759 -16.653 1 93.95 264 HIS B CA 1
ATOM 4772 C C . HIS B 1 264 ? -6.143 -6.505 -17.113 1 93.95 264 HIS B C 1
ATOM 4774 O O . HIS B 1 264 ? -6.82 -7.421 -17.583 1 93.95 264 HIS B O 1
ATOM 4780 N N . LEU B 1 265 ? -6.581 -5.18 -16.925 1 90.88 265 LEU B N 1
ATOM 4781 C CA . LEU B 1 265 ? -7.9 -4.815 -17.43 1 90.88 265 LEU B CA 1
ATOM 4782 C C . LEU B 1 265 ? -7.796 -4.173 -18.809 1 90.88 265 LEU B C 1
ATOM 4784 O O . LEU B 1 265 ? -7.417 -3.006 -18.928 1 90.88 265 LEU B O 1
ATOM 4788 N N . TRP B 1 266 ? -7.724 -4.918 -19.876 1 77.68 266 TRP B N 1
ATOM 4789 C CA . TRP B 1 266 ? -7.623 -4.293 -21.191 1 77.68 266 TRP B CA 1
ATOM 4790 C C . TRP B 1 266 ? -8.589 -4.94 -22.178 1 77.68 266 TRP B C 1
ATOM 4792 O O . TRP B 1 266 ? -9.059 -6.058 -21.953 1 77.68 266 TRP B O 1
ATOM 4802 N N . THR B 1 267 ? -9.251 -4.091 -22.949 1 62.33 267 THR B N 1
ATOM 4803 C CA . THR B 1 267 ? -10.293 -4.5 -23.884 1 62.33 267 THR B CA 1
ATOM 4804 C C . THR B 1 267 ? -9.684 -5.161 -25.118 1 62.33 267 THR B C 1
ATOM 4806 O O . THR B 1 267 ? -10.385 -5.828 -25.881 1 62.33 267 THR B O 1
ATOM 4809 N N . ALA B 1 268 ? -8.445 -4.856 -25.374 1 56.6 268 ALA B N 1
ATOM 4810 C CA . ALA B 1 268 ? -7.924 -5.507 -26.573 1 56.6 268 ALA B CA 1
ATOM 4811 C C . ALA B 1 268 ? -6.709 -6.369 -26.245 1 56.6 268 ALA B C 1
ATOM 4813 O O . ALA B 1 268 ? -5.916 -6.027 -25.365 1 56.6 268 ALA B O 1
ATOM 4814 N N . PRO B 1 269 ? -6.89 -7.628 -26.68 1 53.1 269 PRO B N 1
ATOM 4815 C CA . PRO B 1 269 ? -5.739 -8.487 -26.393 1 53.1 269 PRO B CA 1
ATOM 4816 C C . PRO B 1 269 ? -4.416 -7.868 -26.838 1 53.1 269 PRO B C 1
ATOM 4818 O O . PRO B 1 269 ? -4.371 -7.155 -27.843 1 53.1 269 PRO B O 1
ATOM 4821 N N . PHE B 1 270 ? -3.473 -7.61 -26 1 49.9 270 PHE B N 1
ATOM 4822 C CA . PHE B 1 270 ? -2.161 -7.096 -26.376 1 49.9 270 PHE B CA 1
ATOM 4823 C C . PHE B 1 270 ? -1.571 -7.907 -27.524 1 49.9 270 PHE B C 1
ATOM 4825 O O . PHE B 1 270 ? -0.946 -7.35 -28.428 1 49.9 270 PHE B O 1
ATOM 4832 N N . ASP B 1 271 ? -1.646 -9.268 -27.381 1 47.71 271 ASP B N 1
ATOM 4833 C CA . ASP B 1 271 ? -1.078 -10.138 -28.407 1 47.71 271 ASP B CA 1
ATOM 4834 C C . ASP B 1 271 ? -2.171 -10.923 -29.128 1 47.71 271 ASP B C 1
ATOM 4836 O O . ASP B 1 271 ? -3.112 -11.411 -28.498 1 47.71 271 ASP B O 1
ATOM 4840 N N . GLU B 1 272 ? -2.242 -10.713 -30.448 1 47.37 272 GLU B N 1
ATOM 4841 C CA . GLU B 1 272 ? -3.142 -11.459 -31.322 1 47.37 272 GLU B CA 1
ATOM 4842 C C . GLU B 1 272 ? -3.208 -12.93 -30.921 1 47.37 272 GLU B C 1
ATOM 4844 O O . GLU B 1 272 ? -4.204 -13.607 -31.184 1 47.37 272 GLU B O 1
ATOM 4849 N N . ASP B 1 273 ? -2.042 -13.345 -30.553 1 44.94 273 ASP B N 1
ATOM 4850 C CA . ASP B 1 273 ? -1.981 -14.77 -30.241 1 44.94 273 ASP B CA 1
ATOM 4851 C C . ASP B 1 273 ? -2.72 -15.08 -28.941 1 44.94 273 ASP B C 1
ATOM 4853 O O . ASP B 1 273 ? -2.795 -16.238 -28.525 1 44.94 273 ASP B O 1
ATOM 4857 N N . ASP B 1 274 ? -3.019 -13.929 -28.262 1 53.25 274 ASP B N 1
ATOM 4858 C CA . ASP B 1 274 ? -3.703 -14.145 -26.991 1 53.25 274 ASP B CA 1
ATOM 4859 C C . ASP B 1 274 ? -5.129 -14.644 -27.213 1 53.25 274 ASP B C 1
ATOM 4861 O O . ASP B 1 274 ? -5.966 -13.925 -27.761 1 53.25 274 ASP B O 1
ATOM 4865 N N . GLY B 1 275 ? -5.318 -15.691 -27.851 1 53.16 275 GLY B N 1
ATOM 4866 C CA . GLY B 1 275 ? -6.558 -16.419 -28.066 1 53.16 275 GLY B CA 1
ATOM 4867 C C . GLY B 1 275 ? -7.737 -15.823 -27.319 1 53.16 275 GLY B C 1
ATOM 4868 O O . GLY B 1 275 ? -7.746 -14.628 -27.015 1 53.16 275 GLY B O 1
ATOM 4869 N N . GLU B 1 276 ? -8.675 -16.629 -27.003 1 68.38 276 GLU B N 1
ATOM 4870 C CA . GLU B 1 276 ? -10.001 -16.525 -26.402 1 68.38 276 GLU B CA 1
ATOM 4871 C C . GLU B 1 276 ? -9.908 -16.264 -24.902 1 68.38 276 GLU B C 1
ATOM 4873 O O . GLU B 1 276 ? -10.607 -16.902 -24.111 1 68.38 276 GLU B O 1
ATOM 4878 N N . LEU B 1 277 ? -8.951 -15.274 -24.486 1 78.56 277 LEU B N 1
ATOM 4879 C CA . LEU B 1 277 ? -8.918 -14.97 -23.059 1 78.56 277 LEU B CA 1
ATOM 4880 C C . LEU B 1 277 ? -10.227 -14.33 -22.61 1 78.56 277 LEU B C 1
ATOM 4882 O O . LEU B 1 277 ? -10.799 -13.506 -23.327 1 78.56 277 LEU B O 1
ATOM 4886 N N . ILE B 1 278 ? -10.68 -14.878 -21.544 1 81.03 278 ILE B N 1
ATOM 4887 C CA . ILE B 1 278 ? -11.867 -14.283 -20.939 1 81.03 278 ILE B CA 1
ATOM 4888 C C . ILE B 1 278 ? -11.451 -13.235 -19.909 1 81.03 278 ILE B C 1
ATOM 4890 O O . ILE B 1 278 ? -11.033 -13.577 -18.8 1 81.03 278 ILE B O 1
ATOM 4894 N N . VAL B 1 279 ? -11.421 -12.03 -20.305 1 87.71 279 VAL B N 1
ATOM 4895 C CA . VAL B 1 279 ? -11.16 -10.877 -19.45 1 87.71 279 VAL B CA 1
ATOM 4896 C C . VAL B 1 279 ? -12.468 -10.148 -19.151 1 87.71 279 VAL B C 1
ATOM 4898 O O . VAL B 1 279 ? -13.37 -10.11 -19.99 1 87.71 279 VAL B O 1
ATOM 4901 N N . PRO B 1 280 ? -12.55 -9.653 -17.95 1 91.33 280 PRO B N 1
ATOM 4902 C CA . PRO B 1 280 ? -13.785 -8.922 -17.658 1 91.33 280 PRO B CA 1
ATOM 4903 C C . PRO B 1 280 ? -14.066 -7.811 -18.667 1 91.33 280 PRO B C 1
ATOM 4905 O O . PRO B 1 280 ? -13.146 -7.1 -19.08 1 91.33 280 PRO B O 1
ATOM 4908 N N . LYS B 1 281 ? -15.358 -7.713 -19.04 1 87.15 281 LYS B N 1
ATOM 4909 C CA . LYS B 1 281 ? -15.731 -6.745 -20.067 1 87.15 281 LYS B CA 1
ATOM 4910 C C . LYS B 1 281 ? -16.575 -5.618 -19.48 1 87.15 281 LYS B C 1
ATOM 4912 O O . LYS B 1 281 ? -16.912 -4.659 -20.178 1 87.15 281 LYS B O 1
ATOM 4917 N N . ASN B 1 282 ? -16.96 -5.742 -18.309 1 90.08 282 ASN B N 1
ATOM 4918 C CA . ASN B 1 282 ? -17.731 -4.738 -17.584 1 90.08 282 ASN B CA 1
ATOM 4919 C C . ASN B 1 282 ? -17.474 -4.812 -16.081 1 90.08 282 ASN B C 1
ATOM 4921 O O . ASN B 1 282 ? -16.805 -5.732 -15.606 1 90.08 282 ASN B O 1
ATOM 4925 N N . ILE B 1 283 ? -18 -3.922 -15.365 1 92.67 283 ILE B N 1
ATOM 4926 C CA . ILE B 1 283 ? -17.725 -3.785 -13.939 1 92.67 283 ILE B CA 1
ATOM 4927 C C . ILE B 1 283 ? -18.311 -4.976 -13.184 1 92.67 283 ILE B C 1
ATOM 4929 O O . ILE B 1 283 ? -17.72 -5.456 -12.214 1 92.67 283 ILE B O 1
ATOM 4933 N N . SER B 1 284 ? -19.445 -5.449 -13.635 1 92.65 284 SER B N 1
ATOM 4934 C CA . SER B 1 284 ? -20.089 -6.574 -12.965 1 92.65 284 SER B CA 1
ATOM 4935 C C . SER B 1 284 ? -19.226 -7.829 -13.039 1 92.65 284 SER B C 1
ATOM 4937 O O . SER B 1 284 ? -19.032 -8.515 -12.033 1 92.65 284 SER B O 1
ATOM 4939 N N . SER B 1 285 ? -18.727 -8.1 -14.238 1 92.97 285 SER B N 1
ATOM 4940 C CA . SER B 1 285 ? -17.893 -9.287 -14.396 1 92.97 285 SER B CA 1
ATOM 4941 C C . SER B 1 285 ? -16.574 -9.141 -13.646 1 92.97 285 SER B C 1
ATOM 4943 O O . SER B 1 285 ? -16.049 -10.116 -13.105 1 92.97 285 SER B O 1
ATOM 4945 N N . TRP B 1 286 ? -16.048 -7.941 -13.607 1 94.73 286 TRP B N 1
ATOM 4946 C CA . TRP B 1 286 ? -14.831 -7.662 -12.851 1 94.73 286 TRP B CA 1
ATOM 4947 C C . TRP B 1 286 ? -15.041 -7.925 -11.364 1 94.73 286 TRP B C 1
ATOM 4949 O O . TRP B 1 286 ? -14.27 -8.659 -10.741 1 94.73 286 TRP B O 1
ATOM 4959 N N . ILE B 1 287 ? -16.071 -7.399 -10.787 1 95.62 287 ILE B N 1
ATOM 4960 C CA . ILE B 1 287 ? -16.326 -7.501 -9.354 1 95.62 287 ILE B CA 1
ATOM 4961 C C . ILE B 1 287 ? -16.714 -8.934 -9 1 95.62 287 ILE B C 1
ATOM 4963 O O . ILE B 1 287 ? -16.354 -9.436 -7.933 1 95.62 287 ILE B O 1
ATOM 4967 N N . GLN B 1 288 ? -17.419 -9.574 -9.904 1 95.78 288 GLN B N 1
ATOM 4968 C CA . GLN B 1 288 ? -17.748 -10.976 -9.671 1 95.78 288 GLN B CA 1
ATOM 4969 C C . GLN B 1 288 ? -16.486 -11.827 -9.57 1 95.78 288 GLN B C 1
ATOM 4971 O O . GLN B 1 288 ? -16.362 -12.66 -8.669 1 95.78 288 GLN B O 1
ATOM 4976 N N . TRP B 1 289 ? -15.63 -11.657 -10.501 1 96.93 289 TRP B N 1
ATOM 4977 C CA . TRP B 1 289 ? -14.372 -12.395 -10.478 1 96.93 289 TRP B CA 1
ATOM 4978 C C . TRP B 1 289 ? -13.613 -12.139 -9.18 1 96.93 289 TRP B C 1
ATOM 4980 O O . TRP B 1 289 ? -13.156 -13.078 -8.525 1 96.93 289 TRP B O 1
ATOM 4990 N N . TRP B 1 290 ? -13.491 -10.885 -8.783 1 97.92 290 TRP B N 1
ATOM 4991 C CA . TRP B 1 290 ? -12.8 -10.471 -7.566 1 97.92 290 TRP B CA 1
ATOM 4992 C C . TRP B 1 290 ? -13.451 -11.088 -6.333 1 97.92 290 TRP B C 1
ATOM 4994 O O . TRP B 1 290 ? -12.764 -11.64 -5.471 1 97.92 290 TRP B O 1
ATOM 5004 N N . SER B 1 291 ? -14.757 -11.027 -6.295 1 97.31 291 SER B N 1
ATOM 5005 C CA . SER B 1 291 ? -15.497 -11.547 -5.15 1 97.31 291 SER B CA 1
ATOM 5006 C C . SER B 1 291 ? -15.351 -13.061 -5.038 1 97.31 291 SER B C 1
ATOM 5008 O O . SER B 1 291 ? -15.329 -13.608 -3.934 1 97.31 291 SER B O 1
ATOM 5010 N N . ASN B 1 292 ? -15.261 -13.726 -6.175 1 96.79 292 ASN B N 1
ATOM 5011 C CA . ASN B 1 292 ? -15.115 -15.178 -6.175 1 96.79 292 ASN B CA 1
ATOM 5012 C C . ASN B 1 292 ? -13.83 -15.612 -5.474 1 96.79 292 ASN B C 1
ATOM 5014 O O . ASN B 1 292 ? -13.832 -16.576 -4.706 1 96.79 292 ASN B O 1
ATOM 5018 N N . ILE B 1 293 ? -12.753 -14.893 -5.689 1 97.69 293 ILE B N 1
ATOM 5019 C CA . ILE B 1 293 ? -11.51 -15.316 -5.054 1 97.69 293 ILE B CA 1
ATOM 5020 C C . ILE B 1 293 ? -11.509 -14.893 -3.587 1 97.69 293 ILE B C 1
ATOM 5022 O O . ILE B 1 293 ? -10.946 -15.585 -2.735 1 97.69 293 ILE B O 1
ATOM 5026 N N . GLU B 1 294 ? -12.194 -13.8 -3.249 1 97.45 294 GLU B N 1
ATOM 5027 C CA . GLU B 1 294 ? -12.333 -13.384 -1.857 1 97.45 294 GLU B CA 1
ATOM 5028 C C . GLU B 1 294 ? -13.169 -14.384 -1.063 1 97.45 294 GLU B C 1
ATOM 5030 O O . GLU B 1 294 ? -12.897 -14.633 0.113 1 97.45 294 GLU B O 1
ATOM 5035 N N . GLU B 1 295 ? -14.159 -14.906 -1.697 1 94.76 295 GLU B N 1
ATOM 5036 C CA . GLU B 1 295 ? -15.04 -15.862 -1.032 1 94.76 295 GLU B CA 1
ATOM 5037 C C . GLU B 1 295 ? -14.279 -17.118 -0.619 1 94.76 295 GLU B C 1
ATOM 5039 O O . GLU B 1 295 ? -14.642 -17.777 0.358 1 94.76 295 GLU B O 1
ATOM 5044 N N . LEU B 1 296 ? -13.264 -17.363 -1.326 1 96.36 296 LEU B N 1
ATOM 5045 C CA . LEU B 1 296 ? -12.477 -18.555 -1.029 1 96.36 296 LEU B CA 1
ATOM 5046 C C . LEU B 1 296 ? -11.284 -18.213 -0.143 1 96.36 296 LEU B C 1
ATOM 5048 O O . LEU B 1 296 ? -10.334 -18.992 -0.045 1 96.36 296 LEU B O 1
ATOM 5052 N N . GLY B 1 297 ? -11.27 -17.033 0.422 1 97.23 297 GLY B N 1
ATOM 5053 C CA . GLY B 1 297 ? -10.381 -16.767 1.541 1 97.23 297 GLY B CA 1
ATOM 5054 C C . GLY B 1 297 ? -9.327 -15.72 1.231 1 97.23 297 GLY B C 1
ATOM 5055 O O . GLY B 1 297 ? -8.66 -15.217 2.137 1 97.23 297 GLY B O 1
ATOM 5056 N N . LEU B 1 298 ? -9.162 -15.342 -0.064 1 98.39 298 LEU B N 1
ATOM 5057 C CA . LEU B 1 298 ? -8.121 -14.372 -0.389 1 98.39 298 LEU B CA 1
ATOM 5058 C C . LEU B 1 298 ? -8.541 -12.966 0.024 1 98.39 298 LEU B C 1
ATOM 5060 O O . LEU B 1 298 ? -9.701 -12.584 -0.147 1 98.39 298 LEU B O 1
ATOM 5064 N N . ARG B 1 299 ? -7.615 -12.245 0.644 1 98.73 299 ARG B N 1
ATOM 5065 C CA . ARG B 1 299 ? -7.787 -10.864 1.082 1 98.73 299 ARG B CA 1
ATOM 5066 C C . ARG B 1 299 ? -6.692 -9.968 0.512 1 98.73 299 ARG B C 1
ATOM 5068 O O . ARG B 1 299 ? -5.51 -10.314 0.563 1 98.73 299 ARG B O 1
ATOM 5075 N N . PRO B 1 300 ? -7.065 -8.855 -0.069 1 98.63 300 PRO B N 1
ATOM 5076 C CA . PRO B 1 300 ? -6.043 -7.947 -0.594 1 98.63 300 PRO B CA 1
ATOM 5077 C C . PRO B 1 300 ? -5.357 -7.135 0.502 1 98.63 300 PRO B C 1
ATOM 5079 O O . PRO B 1 300 ? -6.028 -6.474 1.299 1 98.63 300 PRO B O 1
ATOM 5082 N N . VAL B 1 301 ? -4.006 -7.107 0.538 1 98.58 301 VAL B N 1
ATOM 5083 C CA . VAL B 1 301 ? -3.295 -6.428 1.616 1 98.58 301 VAL B CA 1
ATOM 5084 C C . VAL B 1 301 ? -2.461 -5.283 1.044 1 98.58 301 VAL B C 1
ATOM 5086 O O . VAL B 1 301 ? -2.012 -4.404 1.784 1 98.58 301 VAL B O 1
ATOM 5089 N N . ASN B 1 302 ? -2.25 -5.334 -0.29 1 97.97 302 ASN B N 1
ATOM 5090 C CA . ASN B 1 302 ? -1.457 -4.295 -0.94 1 97.97 302 ASN B CA 1
ATOM 5091 C C . ASN B 1 302 ? -1.766 -4.206 -2.432 1 97.97 302 ASN B C 1
ATOM 5093 O O . ASN B 1 302 ? -2.182 -5.19 -3.044 1 97.97 302 ASN B O 1
ATOM 5097 N N . ASN B 1 303 ? -1.579 -3.034 -2.966 1 96.23 303 ASN B N 1
ATOM 5098 C CA . ASN B 1 303 ? -1.558 -2.883 -4.417 1 96.23 303 ASN B CA 1
ATOM 5099 C C . ASN B 1 303 ? -0.567 -1.809 -4.854 1 96.23 303 ASN B C 1
ATOM 5101 O O . ASN B 1 303 ? -0.149 -0.977 -4.046 1 96.23 303 ASN B O 1
ATOM 5105 N N . GLU B 1 304 ? -0.071 -1.935 -6.042 1 93.21 304 GLU B N 1
ATOM 5106 C CA . GLU B 1 304 ? 0.827 -0.987 -6.694 1 93.21 304 GLU B CA 1
ATOM 5107 C C . GLU B 1 304 ? 0.44 -0.777 -8.156 1 93.21 304 GLU B C 1
ATOM 5109 O O . GLU B 1 304 ? 0.183 -1.741 -8.88 1 93.21 304 GLU B O 1
ATOM 5114 N N . ASP B 1 305 ? 0.449 0.463 -8.481 1 90.3 305 ASP B N 1
ATOM 5115 C CA . ASP B 1 305 ? 0.227 0.746 -9.895 1 90.3 305 ASP B CA 1
ATOM 5116 C C . ASP B 1 305 ? 1.388 0.237 -10.747 1 90.3 305 ASP B C 1
ATOM 5118 O O . ASP B 1 305 ? 2.55 0.344 -10.348 1 90.3 305 ASP B O 1
ATOM 5122 N N . ASN B 1 306 ? 1.065 -0.336 -11.819 1 89.5 306 ASN B N 1
ATOM 5123 C CA . ASN B 1 306 ? 2.094 -0.547 -12.831 1 89.5 306 ASN B CA 1
ATOM 5124 C C . ASN B 1 306 ? 2.204 0.646 -13.776 1 89.5 306 ASN B C 1
ATOM 5126 O O . ASN B 1 306 ? 1.54 0.685 -14.813 1 89.5 306 ASN B O 1
ATOM 5130 N N . TRP B 1 307 ? 3.049 1.496 -13.561 1 84.6 307 TRP B N 1
ATOM 5131 C CA . TRP B 1 307 ? 3.141 2.779 -14.25 1 84.6 307 TRP B CA 1
ATOM 5132 C C . TRP B 1 307 ? 3.597 2.59 -15.693 1 84.6 307 TRP B C 1
ATOM 5134 O O . TRP B 1 307 ? 3.2 3.35 -16.58 1 84.6 307 TRP B O 1
ATOM 5144 N N . ILE B 1 308 ? 4.396 1.627 -15.85 1 84.03 308 ILE B N 1
ATOM 5145 C CA . ILE B 1 308 ? 4.884 1.4 -17.206 1 84.03 308 ILE B CA 1
ATOM 5146 C C . ILE B 1 308 ? 3.713 1.066 -18.127 1 84.03 308 ILE B C 1
ATOM 5148 O O . ILE B 1 308 ? 3.509 1.728 -19.148 1 84.03 308 ILE B O 1
ATOM 5152 N N . GLY B 1 309 ? 2.962 0.112 -17.699 1 81.65 309 GLY B N 1
ATOM 5153 C CA . GLY B 1 309 ? 1.82 -0.272 -18.512 1 81.65 309 GLY B CA 1
ATOM 5154 C C . GLY B 1 309 ? 0.772 0.82 -18.622 1 81.65 309 GLY B C 1
ATOM 5155 O O . GLY B 1 309 ? 0.237 1.068 -19.704 1 81.65 309 GLY B O 1
ATOM 5156 N N . ASN B 1 310 ? 0.534 1.471 -17.555 1 83.25 310 ASN B N 1
ATOM 5157 C CA . ASN B 1 310 ? -0.501 2.498 -17.511 1 83.25 310 ASN B CA 1
ATOM 5158 C C . ASN B 1 310 ? -0.107 3.727 -18.326 1 83.25 310 ASN B C 1
ATOM 5160 O O . ASN B 1 310 ? -0.964 4.386 -18.917 1 83.25 310 ASN B O 1
ATOM 5164 N N . SER B 1 311 ? 1.123 4.032 -18.356 1 78.9 311 SER B N 1
ATOM 5165 C CA . SER B 1 311 ? 1.589 5.166 -19.148 1 78.9 311 SER B CA 1
ATOM 5166 C C . SER B 1 311 ? 1.453 4.889 -20.642 1 78.9 311 SER B C 1
ATOM 5168 O O . SER B 1 311 ? 1.198 5.804 -21.427 1 78.9 311 SER B O 1
ATOM 5170 N N . ILE B 1 312 ? 1.613 3.67 -20.978 1 76.71 312 ILE B N 1
ATOM 5171 C CA . ILE B 1 312 ? 1.504 3.272 -22.377 1 76.71 312 ILE B CA 1
ATOM 5172 C C . ILE B 1 312 ? 0.043 3.331 -22.818 1 76.71 312 ILE B C 1
ATOM 5174 O O . ILE B 1 312 ? -0.265 3.825 -23.905 1 76.71 312 ILE B O 1
ATOM 5178 N N . THR B 1 313 ? -0.785 2.973 -21.95 1 76.25 313 THR B N 1
ATOM 5179 C CA . THR B 1 313 ? -2.192 2.91 -22.328 1 76.25 313 THR B CA 1
ATOM 5180 C C . THR B 1 313 ? -2.902 4.218 -21.992 1 76.25 313 THR B C 1
ATOM 5182 O O . THR B 1 313 ? -3.985 4.495 -22.512 1 76.25 313 THR B O 1
ATOM 5185 N N . GLY B 1 314 ? -2.261 4.963 -21.106 1 73.34 314 GLY B N 1
ATOM 5186 C CA . GLY B 1 314 ? -2.868 6.208 -20.664 1 73.34 314 GLY B CA 1
ATOM 5187 C C . GLY B 1 314 ? -4.053 5.999 -19.74 1 73.34 314 GLY B C 1
ATOM 5188 O O . GLY B 1 314 ? -4.925 6.864 -19.635 1 73.34 314 GLY B O 1
ATOM 5189 N N . ARG B 1 315 ? -4.172 4.807 -19.23 1 75.09 315 ARG B N 1
ATOM 5190 C CA . ARG B 1 315 ? -5.295 4.439 -18.374 1 75.09 315 ARG B CA 1
ATOM 5191 C C . ARG B 1 315 ? -4.845 3.512 -17.249 1 75.09 315 ARG B C 1
ATOM 5193 O O . ARG B 1 315 ? -3.786 2.888 -17.339 1 75.09 315 ARG B O 1
ATOM 5200 N N . PRO B 1 316 ? -5.648 3.495 -16.176 1 80.33 316 PRO B N 1
ATOM 5201 C CA . PRO B 1 316 ? -5.301 2.57 -15.094 1 80.33 316 PRO B CA 1
ATOM 5202 C C . PRO B 1 316 ? -5.659 1.122 -15.42 1 80.33 316 PRO B C 1
ATOM 5204 O O . PRO B 1 316 ? -6.483 0.516 -14.73 1 80.33 316 PRO B O 1
ATOM 5207 N N . SER B 1 317 ? -4.891 0.488 -16.257 1 86.27 317 SER B N 1
ATOM 5208 C CA . SER B 1 317 ? -5.231 -0.816 -16.816 1 86.27 317 SER B CA 1
ATOM 5209 C C . SER B 1 317 ? -4.496 -1.938 -16.09 1 86.27 317 SER B C 1
ATOM 5211 O O . SER B 1 317 ? -4.92 -3.095 -16.134 1 86.27 317 SER B O 1
ATOM 5213 N N . PHE B 1 318 ? -3.445 -1.549 -15.385 1 91.64 318 PHE B N 1
ATOM 5214 C CA . PHE B 1 318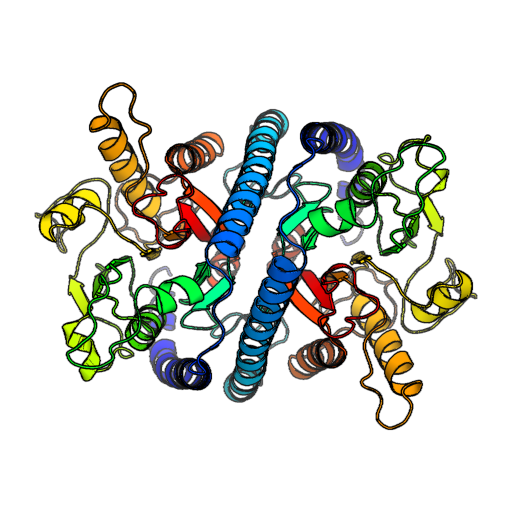 ? -2.607 -2.59 -14.801 1 91.64 318 PHE B CA 1
ATOM 5215 C C . PHE B 1 318 ? -2.332 -2.302 -13.33 1 91.64 318 PHE B C 1
ATOM 5217 O O . PHE B 1 318 ? -2.002 -1.172 -12.965 1 91.64 318 PHE B O 1
ATOM 5224 N N . MET B 1 319 ? -2.556 -3.313 -12.523 1 95.3 319 MET B N 1
ATOM 5225 C CA . MET B 1 319 ? -2.358 -3.183 -11.083 1 95.3 319 MET B CA 1
ATOM 5226 C C . MET B 1 319 ? -1.734 -4.447 -10.503 1 95.3 319 MET B C 1
ATOM 5228 O O . MET B 1 319 ? -2.119 -5.559 -10.868 1 95.3 319 MET B O 1
ATOM 5232 N N . GLU B 1 320 ? -0.73 -4.257 -9.652 1 96.86 320 GLU B N 1
ATOM 5233 C CA . GLU B 1 320 ? -0.137 -5.346 -8.881 1 96.86 320 GLU B CA 1
ATOM 5234 C C . GLU B 1 320 ? -0.83 -5.509 -7.532 1 96.86 320 GLU B C 1
ATOM 5236 O O . GLU B 1 320 ? -1.006 -4.535 -6.796 1 96.86 320 GLU B O 1
ATOM 5241 N N . TYR B 1 321 ? -1.226 -6.771 -7.212 1 98.36 321 TYR B N 1
ATOM 5242 C CA . TYR B 1 321 ? -1.871 -7.028 -5.929 1 98.36 321 TYR B CA 1
ATOM 5243 C C . TYR B 1 321 ? -1.1 -8.072 -5.13 1 98.36 321 TYR B C 1
ATOM 5245 O O . TYR B 1 321 ? -0.514 -8.993 -5.703 1 98.36 321 TYR B O 1
ATOM 5253 N N . THR B 1 322 ? -1.115 -7.889 -3.86 1 98.79 322 THR B N 1
ATOM 5254 C CA . THR B 1 322 ? -0.797 -8.932 -2.891 1 98.79 322 THR B CA 1
ATOM 5255 C C . THR B 1 322 ? -2.049 -9.365 -2.132 1 98.79 322 THR B C 1
ATOM 5257 O O . THR B 1 322 ? -2.709 -8.543 -1.494 1 98.79 322 THR B O 1
ATOM 5260 N N . LEU B 1 323 ? -2.384 -10.627 -2.25 1 98.88 323 LEU B N 1
ATOM 5261 C CA . LEU B 1 323 ? -3.496 -11.2 -1.499 1 98.88 323 LEU B CA 1
ATOM 5262 C C . LEU B 1 323 ? -3.017 -12.336 -0.601 1 98.88 323 LEU B C 1
ATOM 5264 O O . LEU B 1 323 ? -2.155 -13.125 -0.996 1 98.88 323 LEU B O 1
ATOM 5268 N N . ILE B 1 324 ? -3.576 -12.435 0.576 1 98.85 324 ILE B N 1
ATOM 5269 C CA . ILE B 1 324 ? -3.225 -13.558 1.438 1 98.85 324 ILE B CA 1
ATOM 5270 C C . ILE B 1 324 ? -4.47 -14.394 1.729 1 98.85 324 ILE B C 1
ATOM 5272 O O . ILE B 1 324 ? -5.589 -13.878 1.713 1 98.85 324 ILE B O 1
ATOM 5276 N N . ASN B 1 325 ? -4.307 -15.662 1.892 1 98.52 325 ASN B N 1
ATOM 5277 C CA . ASN B 1 325 ? -5.377 -16.539 2.356 1 98.52 325 ASN B CA 1
ATOM 5278 C C . ASN B 1 325 ? -5.617 -16.385 3.855 1 98.52 325 ASN B C 1
ATOM 5280 O O . ASN B 1 325 ? -4.778 -16.781 4.666 1 98.52 325 ASN B O 1
ATOM 5284 N N . ALA B 1 326 ? -6.722 -15.896 4.183 1 97.31 326 ALA B N 1
ATOM 5285 C CA . ALA B 1 326 ? -7.022 -15.59 5.579 1 97.31 326 ALA B CA 1
ATOM 5286 C C . ALA B 1 326 ? -7.836 -16.708 6.223 1 97.31 326 ALA B C 1
ATOM 5288 O O . ALA B 1 326 ? -8.24 -16.601 7.384 1 97.31 326 ALA B O 1
ATOM 5289 N N . HIS B 1 327 ? -8.05 -17.804 5.534 1 95.45 327 HIS B N 1
ATOM 5290 C CA . HIS B 1 327 ? -8.973 -18.823 6.02 1 95.45 327 HIS B CA 1
ATOM 5291 C C . HIS B 1 327 ? -8.23 -20.089 6.43 1 95.45 327 HIS B C 1
ATOM 5293 O O . HIS B 1 327 ? -8.677 -20.815 7.322 1 95.45 327 HIS B O 1
ATOM 5299 N N . ASP B 1 328 ? -7.143 -20.343 5.783 1 94.94 328 ASP B N 1
ATOM 5300 C CA . ASP B 1 328 ? -6.488 -21.636 5.958 1 94.94 328 ASP B CA 1
ATOM 5301 C C . ASP B 1 328 ? -5.481 -21.589 7.105 1 94.94 328 ASP B C 1
ATOM 5303 O O . ASP B 1 328 ? -4.27 -21.559 6.874 1 94.94 328 ASP B O 1
ATOM 5307 N N . LYS B 1 329 ? -5.88 -21.724 8.279 1 93.07 329 LYS B N 1
ATOM 5308 C CA . LYS B 1 329 ? -5.049 -21.602 9.472 1 93.07 329 LYS B CA 1
ATOM 5309 C C . LYS B 1 329 ? -4.096 -22.787 9.602 1 93.07 329 LYS B C 1
ATOM 5311 O O . LYS B 1 329 ? -3.049 -22.682 10.245 1 93.07 329 LYS B O 1
ATOM 5316 N N . LYS B 1 330 ? -4.47 -23.871 9.035 1 93.36 330 LYS B N 1
ATOM 5317 C CA . LYS B 1 330 ? -3.669 -25.085 9.167 1 93.36 330 LYS B CA 1
ATOM 5318 C C . LYS B 1 330 ? -2.44 -25.033 8.265 1 93.36 330 LYS B C 1
ATOM 5320 O O . LYS B 1 330 ? -1.341 -25.405 8.683 1 93.36 330 LYS B O 1
ATOM 5325 N N . ARG B 1 331 ? -2.614 -24.571 7.048 1 95.7 331 ARG B N 1
ATOM 5326 C CA . ARG B 1 331 ? -1.527 -24.73 6.089 1 95.7 331 ARG B CA 1
ATOM 5327 C C . ARG B 1 331 ? -0.817 -23.404 5.84 1 95.7 331 ARG B C 1
ATOM 5329 O O . ARG B 1 331 ? 0.34 -23.383 5.414 1 95.7 331 ARG B O 1
ATOM 5336 N N . ASN B 1 332 ? -1.464 -22.27 6.011 1 97.38 332 ASN B N 1
ATOM 5337 C CA . ASN B 1 332 ? -0.874 -20.976 5.685 1 97.38 332 ASN B CA 1
ATOM 5338 C C . ASN B 1 332 ? 0.088 -20.508 6.772 1 97.38 332 ASN B C 1
ATOM 5340 O O . ASN B 1 332 ? -0.339 -20.128 7.864 1 97.38 332 ASN B O 1
ATOM 5344 N N . ILE B 1 333 ? 1.324 -20.417 6.459 1 96.74 333 ILE B N 1
ATOM 5345 C CA . ILE B 1 333 ? 2.414 -20.039 7.352 1 96.74 333 ILE B CA 1
ATOM 5346 C C . ILE B 1 333 ? 2.117 -18.68 7.981 1 96.74 333 ILE B C 1
ATOM 5348 O O . ILE B 1 333 ? 2.467 -18.435 9.138 1 96.74 333 ILE B O 1
ATOM 5352 N N . LEU B 1 334 ? 1.412 -17.818 7.355 1 97.59 334 LEU B N 1
ATOM 5353 C CA . LEU B 1 334 ? 1.137 -16.463 7.819 1 97.59 334 LEU B CA 1
ATOM 5354 C C . LEU B 1 334 ? 0.12 -16.473 8.955 1 97.59 334 LEU B C 1
ATOM 5356 O O . LEU B 1 334 ? -0.04 -15.475 9.66 1 97.59 334 LEU B O 1
ATOM 5360 N N . LEU B 1 335 ? -0.571 -17.629 9.105 1 97.03 335 LEU B N 1
ATOM 5361 C CA . LEU B 1 335 ? -1.63 -17.698 10.106 1 97.03 335 LEU B CA 1
ATOM 5362 C C . LEU B 1 335 ? -1.224 -18.604 11.264 1 97.03 335 LEU B C 1
ATOM 5364 O O . LEU B 1 335 ? -1.976 -18.758 12.23 1 97.03 335 LEU B O 1
ATOM 5368 N N . TRP B 1 336 ? -0.038 -19.162 11.142 1 93.48 336 TRP B N 1
ATOM 5369 C CA . TRP B 1 336 ? 0.43 -20.066 12.187 1 93.48 336 TRP B CA 1
ATOM 5370 C C . TRP B 1 336 ? 0.644 -19.319 13.499 1 93.48 336 TRP B C 1
ATOM 5372 O O . TRP B 1 336 ? 1.159 -18.198 13.505 1 93.48 336 TRP B O 1
ATOM 5382 N N . GLU B 1 337 ? 0.184 -19.874 14.598 1 84.4 337 GLU B N 1
ATOM 5383 C CA . GLU B 1 337 ? 0.311 -19.312 15.939 1 84.4 337 GLU B CA 1
ATOM 5384 C C . GLU B 1 337 ? 1.663 -19.658 16.556 1 84.4 337 GLU B C 1
ATOM 5386 O O . GLU B 1 337 ? 2.241 -20.703 16.251 1 84.4 337 GLU B O 1
#

Organism: NCBI:txid1448308

Nearest PDB structures (foldseek):
  2h00-assembly1_A  TM=5.291E-01  e=5.905E-03  Homo sapiens
  3hg7-assembly1_A  TM=3.289E-01  e=1.785E-01  Aeromonas salmonicida subsp. salmonicida A449
  7p2t-assembly2_B  TM=3.718E-01  e=8.407E-01  Schistosoma mansoni
  8vr2-assembly1_D  TM=4.547E-01  e=3.090E+00  Psychrobacter cryohalolentis K5
  6dnt-assembly1_A-2  TM=3.084E-01  e=6.916E+00  Methanobrevibacter ruminantium M1